Protein AF-0000000087171088 (afdb_homodimer)

InterPro domains:
  IPR000073 Alpha/beta hydrolase fold-1 [PF12697] (82-326)
  IPR029058 Alpha/Beta hydrolase fold [G3DSA:3.40.50.1820] (41-344)
  IPR029058 Alpha/Beta hydrolase fold [SSF53474] (81-342)

Organism: NCBI:txid176857

pLDDT: mean 93.99, std 11.76, range [22.56, 99.0]

Solvent-accessible surface area (backbone atoms only — not comparable to full-atom values): 36453 Å² total; per-residue (Å²): 127,83,69,81,73,66,34,64,72,66,32,59,87,71,71,85,65,79,76,55,46,75,47,77,44,76,54,48,45,38,64,32,40,39,30,24,74,78,72,44,38,93,68,21,41,40,26,34,37,35,36,40,32,34,39,74,98,40,28,28,74,77,42,47,66,59,43,34,50,42,45,53,57,35,63,74,37,80,62,27,51,53,36,22,56,34,27,39,24,33,45,43,46,35,20,56,95,41,50,75,49,75,58,55,74,31,45,58,85,72,71,14,76,52,25,55,57,30,49,50,37,16,28,53,46,33,24,52,48,50,58,54,45,65,52,50,44,51,41,70,79,30,34,78,63,75,47,42,77,77,42,33,35,33,36,9,32,36,47,11,5,37,15,24,55,39,31,34,41,71,31,84,68,31,40,27,28,38,25,32,40,40,62,42,26,64,67,52,51,49,50,52,48,35,57,76,60,60,34,63,55,21,62,73,40,90,61,67,43,72,50,27,73,59,24,60,66,35,18,54,42,47,52,52,47,38,39,66,57,32,56,35,39,48,69,41,45,77,79,43,65,87,86,59,56,61,84,63,42,75,64,78,74,50,73,72,37,42,69,61,42,50,63,51,44,54,68,33,40,51,54,25,35,36,39,40,36,33,19,63,54,11,79,85,59,36,50,74,46,25,42,37,53,52,52,30,50,50,52,31,44,31,91,88,24,93,51,38,91,48,56,57,42,78,45,80,45,69,40,78,80,32,37,67,55,45,40,48,69,54,50,53,52,48,40,50,52,53,46,52,54,62,56,56,62,57,60,62,58,61,66,74,100,126,83,71,82,74,67,34,64,72,66,32,61,87,71,70,83,66,78,76,56,47,74,47,77,46,76,53,49,45,38,64,30,38,38,30,24,75,79,71,44,36,92,66,22,41,40,27,35,38,36,36,40,33,34,38,73,98,40,29,28,76,75,44,46,64,59,43,34,50,41,44,54,56,34,63,73,38,82,63,27,52,53,36,21,56,34,28,37,24,34,44,43,45,36,20,56,95,41,51,75,48,76,56,56,75,32,46,58,86,73,71,13,76,52,25,55,56,30,49,50,35,15,28,53,45,32,24,51,49,51,58,53,45,65,53,50,44,53,42,70,80,30,33,77,63,75,45,42,77,78,43,31,34,31,35,9,32,37,48,11,6,37,15,25,55,39,30,34,42,71,32,83,68,30,40,28,27,38,24,33,41,40,61,43,26,65,68,52,51,49,49,52,48,35,56,76,60,60,34,64,55,21,64,74,40,88,62,67,42,72,50,28,74,60,24,59,66,35,18,55,43,47,52,53,49,38,37,68,56,32,56,34,39,47,68,40,44,76,78,43,64,87,86,59,55,61,84,63,42,74,62,78,76,52,74,73,36,42,69,61,41,49,61,52,45,53,67,32,40,50,54,24,37,36,40,39,36,32,20,61,52,11,79,85,60,36,50,72,46,27,41,35,55,52,52,30,51,51,50,29,45,31,91,88,24,92,51,38,90,47,55,58,42,77,46,81,46,70,41,78,80,31,36,66,58,45,40,48,69,54,51,52,52,48,39,50,53,54,45,51,51,62,56,56,62,59,59,62,62,56,67,77,98

Secondary structure (DSSP, 8-state):
------TTTTTS----PPPPPEEEEEETTEEEEEE-TTTS-TT--EEEEEEEEPPTT--GGGGHHHHHHHHHHHHTSGGGGTEEEEEEEEPPTTSGGG-S-GGGGS-GGGT-TTHHHHHHHHHHHHHHHHHHHHHHHHHHH-TT--SEEEEEEEEEETHHHHHHHHHHHH-TTEEEEEEES--S-HHHHHHHHHHHHT-HHHHTSSSTTTTTTTSTTS-HHHHHHHHHHSHIIIIITTT--TT--GGGTTSPPPHHHHHHHHHHHHHHHTT-EEEEEEETT-SSS-HHHHHHHHHHHHHHHSTTSTTTTS--EEEEEEETT--S---HHHHHHHHHHHHHHHHHHHHHHTT--/------TTTTTS----PPPPPEEEEEETTEEEEEE-TTTS-TT--EEEEEEEEPPTT--GGGGHHHHHHHHHHHHTSGGGGTEEEEEEEEPPTTSGGG-S-GGGGS-TTTT-TTHHHHHHHHHHHHHHHHHHHHHHHHHHH-TT--SEEEEEEEEEETHHHHHHHHHHHH-TTEEEEEEES--S-HHHHHHHHHHHHT-HHHHTSSSTTTTTTTSTTS-HHHHHHHHHHSHIIIIITTT--TT--GGGTTSPPPHHHHHHHHHHHHHHHTT-EEEEEEETT-SSS-THHHHHHHHHHHHHHSTTSTTTTS--EEEEEEETT--S---HHHHHHHHHHHHHHHHHHHHHHTT--

Radius of gyration: 25.89 Å; Cα contacts (8 Å, |Δi|>4): 1424; chains: 2; bounding box: 70×72×64 Å

Structure (mmCIF, N/CA/C/O backbone):
data_AF-0000000087171088-model_v1
#
loop_
_entity.id
_entity.type
_entity.pdbx_description
1 polymer 'AB hydrolase-1 domain-containing protein'
#
loop_
_atom_site.group_PDB
_atom_site.id
_atom_site.type_symbol
_atom_site.label_atom_id
_atom_site.label_alt_id
_atom_site.label_comp_id
_atom_site.label_asym_id
_atom_site.label_entity_id
_atom_site.label_seq_id
_atom_site.pdbx_PDB_ins_code
_atom_site.Cartn_x
_atom_site.Cartn_y
_atom_site.Cartn_z
_atom_site.occupancy
_atom_site.B_iso_or_equiv
_atom_site.auth_seq_id
_atom_site.auth_comp_id
_atom_site.auth_asym_id
_atom_site.auth_atom_id
_atom_site.pdbx_PDB_model_num
ATOM 1 N N . MET A 1 1 ? 16.812 -10.625 -29.453 1 33.91 1 MET A N 1
ATOM 2 C CA . MET A 1 1 ? 16.562 -11.258 -28.156 1 33.91 1 MET A CA 1
ATOM 3 C C . MET A 1 1 ? 15.078 -11.531 -27.953 1 33.91 1 MET A C 1
ATOM 5 O O . MET A 1 1 ? 14.242 -10.688 -28.281 1 33.91 1 MET A O 1
ATOM 9 N N . ALA A 1 2 ? 14.734 -12.742 -27.969 1 43.19 2 ALA A N 1
ATOM 10 C CA . ALA A 1 2 ? 13.336 -13.141 -28.078 1 43.19 2 ALA A CA 1
ATOM 11 C C . ALA A 1 2 ? 12.484 -12.438 -27.031 1 43.19 2 ALA A C 1
ATOM 13 O O . ALA A 1 2 ? 12.852 -12.383 -25.859 1 43.19 2 ALA A O 1
ATOM 14 N N . ALA A 1 3 ? 11.547 -11.578 -27.469 1 56.56 3 ALA A N 1
ATOM 15 C CA . ALA A 1 3 ? 10.555 -10.891 -26.641 1 56.56 3 ALA A CA 1
ATOM 16 C C . ALA A 1 3 ? 9.938 -11.852 -25.625 1 56.56 3 ALA A C 1
ATOM 18 O O . ALA A 1 3 ? 9.836 -13.055 -25.875 1 56.56 3 ALA A O 1
ATOM 19 N N . THR A 1 4 ? 9.812 -11.406 -24.406 1 70.44 4 THR A N 1
ATOM 20 C CA . THR A 1 4 ? 9.133 -12.195 -23.391 1 70.44 4 THR A CA 1
ATOM 21 C C . THR A 1 4 ? 7.793 -12.711 -23.906 1 70.44 4 THR A C 1
ATOM 23 O O . THR A 1 4 ? 6.965 -11.93 -24.375 1 70.44 4 THR A O 1
ATOM 26 N N . PRO A 1 5 ? 7.664 -14.031 -24.078 1 77.5 5 PRO A N 1
ATOM 27 C CA . PRO A 1 5 ? 6.406 -14.594 -24.578 1 77.5 5 PRO A CA 1
ATOM 28 C C . PRO A 1 5 ? 5.191 -14.117 -23.797 1 77.5 5 PRO A C 1
ATOM 30 O O . PRO A 1 5 ? 5.301 -13.828 -22.594 1 77.5 5 PRO A O 1
ATOM 33 N N . ASP A 1 6 ? 4.113 -13.898 -24.484 1 85.25 6 ASP A N 1
ATOM 34 C CA . ASP A 1 6 ? 2.822 -13.617 -23.875 1 85.25 6 ASP A CA 1
ATOM 35 C C . ASP A 1 6 ? 2.158 -14.891 -23.359 1 85.25 6 ASP A C 1
ATOM 37 O O . ASP A 1 6 ? 1.67 -15.703 -24.156 1 85.25 6 ASP A O 1
ATOM 41 N N . PRO A 1 7 ? 2.088 -15.086 -22.078 1 92.38 7 PRO A N 1
ATOM 42 C CA . PRO A 1 7 ? 1.566 -16.344 -21.562 1 92.38 7 PRO A CA 1
ATOM 43 C C . PRO A 1 7 ? 0.063 -16.5 -21.781 1 92.38 7 PRO A C 1
ATOM 45 O O . PRO A 1 7 ? -0.484 -17.594 -21.578 1 92.38 7 PRO A O 1
ATOM 48 N N . LEU A 1 8 ? -0.65 -15.477 -22.219 1 90.94 8 LEU A N 1
ATOM 49 C CA . LEU A 1 8 ? -2.102 -15.539 -22.359 1 90.94 8 LEU A CA 1
ATOM 50 C C . LEU A 1 8 ? -2.506 -15.805 -23.797 1 90.94 8 LEU A C 1
ATOM 52 O O . LEU A 1 8 ? -3.693 -15.953 -24.094 1 90.94 8 LEU A O 1
ATOM 56 N N . GLU A 1 9 ? -1.562 -15.867 -24.688 1 84 9 GLU A N 1
ATOM 57 C CA . GLU A 1 9 ? -1.819 -15.93 -26.125 1 84 9 GLU A CA 1
ATOM 58 C C . GLU A 1 9 ? -2.697 -17.125 -26.469 1 84 9 GLU A C 1
ATOM 60 O O . GLU A 1 9 ? -3.609 -17.016 -27.297 1 84 9 GLU A O 1
ATOM 65 N N . LYS A 1 10 ? -2.467 -18.297 -25.828 1 82.81 10 LYS A N 1
ATOM 66 C CA . LYS A 1 10 ? -3.143 -19.531 -26.219 1 82.81 10 LYS A CA 1
ATOM 67 C C . LYS A 1 10 ? -4.145 -19.969 -25.156 1 82.81 10 LYS A C 1
ATOM 69 O O . LYS A 1 10 ? -4.605 -21.109 -25.172 1 82.81 10 LYS A O 1
ATOM 74 N N . THR A 1 11 ? -4.434 -19.125 -24.25 1 83.12 11 THR A N 1
ATOM 75 C CA . THR A 1 11 ? -5.242 -19.516 -23.094 1 83.12 11 THR A CA 1
ATOM 76 C C . THR A 1 11 ? -6.684 -19.781 -23.516 1 83.12 11 THR A C 1
ATOM 78 O O . THR A 1 11 ? -7.336 -20.688 -22.984 1 83.12 11 THR A O 1
ATOM 81 N N . HIS A 1 12 ? -7.199 -18.938 -24.469 1 75.44 12 HIS A N 1
ATOM 82 C CA . HIS A 1 12 ? -8.602 -19.047 -24.859 1 75.44 12 HIS A CA 1
ATOM 83 C C . HIS A 1 12 ? -8.742 -19.312 -26.359 1 75.44 12 HIS A C 1
ATOM 85 O O . HIS A 1 12 ? -7.914 -18.859 -27.141 1 75.44 12 HIS A O 1
ATOM 91 N N . ASP A 1 13 ? -9.484 -20.375 -26.688 1 60.53 13 ASP A N 1
ATOM 92 C CA . ASP A 1 13 ? -9.664 -20.766 -28.078 1 60.53 13 ASP A CA 1
ATOM 93 C C . ASP A 1 13 ? -10.57 -19.766 -28.812 1 60.53 13 ASP A C 1
ATOM 95 O O . ASP A 1 13 ? -11.016 -20.047 -29.922 1 60.53 13 ASP A O 1
ATOM 99 N N . GLY A 1 14 ? -10.57 -18.625 -28.438 1 55.75 14 GLY A N 1
ATOM 100 C CA . GLY A 1 14 ? -11.336 -17.656 -29.203 1 55.75 14 GLY A CA 1
ATOM 101 C C . GLY A 1 14 ? -12.828 -17.953 -29.219 1 55.75 14 GLY A C 1
ATOM 102 O O . GLY A 1 14 ? -13.578 -17.359 -30 1 55.75 14 GLY A O 1
ATOM 103 N N . SER A 1 15 ? -13.219 -19.062 -28.578 1 53.16 15 SER A N 1
ATOM 104 C CA . SER A 1 15 ? -14.648 -19.359 -28.703 1 53.16 15 SER A CA 1
ATOM 105 C C . SER A 1 15 ? -15.492 -18.203 -28.156 1 53.16 15 SER A C 1
ATOM 107 O O . SER A 1 15 ? -15.062 -17.484 -27.25 1 53.16 15 SER A O 1
ATOM 109 N N . SER A 1 16 ? -16.391 -17.672 -28.984 1 57.06 16 SER A N 1
ATOM 110 C CA . SER A 1 16 ? -17.281 -16.531 -28.938 1 57.06 16 SER A CA 1
ATOM 111 C C . SER A 1 16 ? -18.141 -16.547 -27.672 1 57.06 16 SER A C 1
ATOM 113 O O . SER A 1 16 ? -19.375 -16.656 -27.75 1 57.06 16 SER A O 1
ATOM 115 N N . ALA A 1 17 ? -17.594 -17.016 -26.516 1 63.19 17 ALA A N 1
ATOM 116 C CA . ALA A 1 17 ? -18.516 -16.984 -25.391 1 63.19 17 ALA A CA 1
ATOM 117 C C . ALA A 1 17 ? -18.859 -15.555 -25 1 63.19 17 ALA A C 1
ATOM 119 O O . ALA A 1 17 ? -18.062 -14.641 -25.219 1 63.19 17 ALA A O 1
ATOM 120 N N . ARG A 1 18 ? -20.125 -15.414 -24.734 1 76.88 18 ARG A N 1
ATOM 121 C CA . ARG A 1 18 ? -20.703 -14.141 -24.328 1 76.88 18 ARG A CA 1
ATOM 122 C C . ARG A 1 18 ? -19.891 -13.477 -23.219 1 76.88 18 ARG A C 1
ATOM 124 O O . ARG A 1 18 ? -19.547 -14.125 -22.234 1 76.88 18 ARG A O 1
ATOM 131 N N . ALA A 1 19 ? -19.406 -12.273 -23.5 1 88.31 19 ALA A N 1
ATOM 132 C CA . ALA A 1 19 ? -18.672 -11.484 -22.5 1 88.31 19 ALA A CA 1
ATOM 133 C C . ALA A 1 19 ? -19.578 -11.125 -21.328 1 88.31 19 ALA A C 1
ATOM 135 O O . ALA A 1 19 ? -20.766 -10.852 -21.5 1 88.31 19 ALA A O 1
ATOM 136 N N . THR A 1 20 ? -19.031 -11.32 -20.156 1 94.75 20 THR A N 1
ATOM 137 C CA . THR A 1 20 ? -19.734 -10.875 -18.969 1 94.75 20 THR A CA 1
ATOM 138 C C . THR A 1 20 ? -19.781 -9.352 -18.906 1 94.75 20 THR A C 1
ATOM 140 O O . THR A 1 20 ? -19.062 -8.672 -19.641 1 94.75 20 THR A O 1
ATOM 143 N N . SER A 1 21 ? -20.75 -8.859 -18.141 1 98 21 SER A N 1
ATOM 144 C CA . SER A 1 21 ? -20.828 -7.41 -17.938 1 98 21 SER A CA 1
ATOM 145 C C . SER A 1 21 ? -19.516 -6.848 -17.406 1 98 21 SER A C 1
ATOM 147 O O . SER A 1 21 ? -18.812 -7.52 -16.672 1 98 21 SER A O 1
ATOM 149 N N . LYS A 1 22 ? -19.188 -5.645 -17.844 1 98.38 22 LYS A N 1
ATOM 150 C CA . LYS A 1 22 ? -17.969 -4.965 -17.422 1 98.38 22 LYS A CA 1
ATOM 151 C C . LYS A 1 22 ? -18.234 -3.502 -17.094 1 98.38 22 LYS A C 1
ATOM 153 O O . LYS A 1 22 ? -18.938 -2.807 -17.828 1 98.38 22 LYS A O 1
ATOM 158 N N . GLN A 1 23 ? -17.766 -3.074 -15.969 1 98.12 23 GLN A N 1
ATOM 159 C CA . GLN A 1 23 ? -17.75 -1.672 -15.562 1 98.12 23 GLN A CA 1
ATOM 160 C C . GLN A 1 23 ? -16.344 -1.245 -15.141 1 98.12 23 GLN A C 1
ATOM 162 O O . GLN A 1 23 ? -15.68 -1.943 -14.367 1 98.12 23 GLN A O 1
ATOM 167 N N . THR A 1 24 ? -15.797 -0.167 -15.695 1 98.56 24 THR A N 1
ATOM 168 C CA . THR A 1 24 ? -14.516 0.378 -15.281 1 98.56 24 THR A CA 1
ATOM 169 C C . THR A 1 24 ? -14.711 1.561 -14.336 1 98.56 24 THR A C 1
ATOM 171 O O . THR A 1 24 ? -15.383 2.531 -14.68 1 98.56 24 THR A O 1
ATOM 174 N N . ILE A 1 25 ? -14.172 1.506 -13.18 1 98.19 25 ILE A N 1
ATOM 175 C CA . ILE A 1 25 ? -14.359 2.553 -12.18 1 98.19 25 ILE A CA 1
ATOM 176 C C . ILE A 1 25 ? -13.016 2.912 -11.555 1 98.19 25 ILE A C 1
ATOM 178 O O . ILE A 1 25 ? -12.164 2.041 -11.344 1 98.19 25 ILE A O 1
ATOM 182 N N . PRO A 1 26 ? -12.742 4.184 -11.336 1 98.44 26 PRO A N 1
ATOM 183 C CA . PRO A 1 26 ? -11.555 4.57 -10.57 1 98.44 26 PRO A CA 1
ATOM 184 C C . PRO A 1 26 ? -11.727 4.344 -9.07 1 98.44 26 PRO A C 1
ATOM 186 O O . PRO A 1 26 ? -12.711 4.789 -8.484 1 98.44 26 PRO A O 1
ATOM 189 N N . ILE A 1 27 ? -10.883 3.621 -8.477 1 98.56 27 ILE A N 1
ATOM 190 C CA . ILE A 1 27 ? -10.836 3.412 -7.035 1 98.56 27 ILE A CA 1
ATOM 191 C C . ILE A 1 27 ? -9.445 3.746 -6.504 1 98.56 27 ILE A C 1
ATOM 193 O O . ILE A 1 27 ? -8.469 3.09 -6.863 1 98.56 27 ILE A O 1
ATOM 197 N N . ALA A 1 28 ? -9.312 4.754 -5.672 1 97.88 28 ALA A N 1
ATOM 198 C CA . ALA A 1 28 ? -8.047 5.145 -5.055 1 97.88 28 ALA A CA 1
ATOM 199 C C . ALA A 1 28 ? -6.977 5.414 -6.109 1 97.88 28 ALA A C 1
ATOM 201 O O . ALA A 1 28 ? -5.832 4.984 -5.969 1 97.88 28 ALA A O 1
ATOM 202 N N . GLY A 1 29 ? -7.375 5.953 -7.18 1 98.31 29 GLY A N 1
ATOM 203 C CA . GLY A 1 29 ? -6.445 6.348 -8.219 1 98.31 29 GLY A CA 1
ATOM 204 C C . GLY A 1 29 ? -6.082 5.215 -9.164 1 98.31 29 GLY A C 1
ATOM 205 O O . GLY A 1 29 ? -5.156 5.34 -9.969 1 98.31 29 GLY A O 1
ATOM 206 N N . ILE A 1 30 ? -6.785 4.102 -9.094 1 98.81 30 ILE A N 1
ATOM 207 C CA . ILE A 1 30 ? -6.531 2.941 -9.945 1 98.81 30 ILE A CA 1
ATOM 208 C C . ILE A 1 30 ? -7.789 2.605 -10.742 1 98.81 30 ILE A C 1
ATOM 210 O O . ILE A 1 30 ? -8.875 2.473 -10.18 1 98.81 30 ILE A O 1
ATOM 214 N N . LEU A 1 31 ? -7.672 2.533 -12.07 1 98.88 31 LEU A N 1
ATOM 215 C CA . LEU A 1 31 ? -8.789 2.086 -12.891 1 98.88 31 LEU A CA 1
ATOM 216 C C . LEU A 1 31 ? -9.016 0.585 -12.734 1 98.88 31 LEU A C 1
ATOM 218 O O . LEU A 1 31 ? -8.133 -0.214 -13.062 1 98.88 31 LEU A O 1
ATOM 222 N N . CYS A 1 32 ? -10.195 0.189 -12.258 1 98.88 32 CYS A N 1
ATOM 223 C CA . CYS A 1 32 ? -10.539 -1.207 -12.023 1 98.88 32 CYS A CA 1
ATOM 224 C C . CYS A 1 32 ? -11.648 -1.659 -12.961 1 98.88 32 CYS A C 1
ATOM 226 O O . CYS A 1 32 ? -12.68 -0.988 -13.078 1 98.88 32 CYS A O 1
ATOM 228 N N . ASP A 1 33 ? -11.43 -2.73 -13.625 1 98.88 33 ASP A N 1
ATOM 229 C CA . ASP A 1 33 ? -12.492 -3.383 -14.391 1 98.88 33 ASP A CA 1
ATOM 230 C C . ASP A 1 33 ? -13.242 -4.395 -13.531 1 98.88 33 ASP A C 1
ATOM 232 O O . ASP A 1 33 ? -12.664 -5.395 -13.094 1 98.88 33 ASP A O 1
ATOM 236 N N . LEU A 1 34 ? -14.461 -4.109 -13.266 1 98.88 34 LEU A N 1
ATOM 237 C CA . LEU A 1 34 ? -15.336 -5.027 -12.539 1 98.88 34 LEU A CA 1
ATOM 238 C C . LEU A 1 34 ? -16.156 -5.871 -13.5 1 98.88 34 LEU A C 1
ATOM 240 O O . LEU A 1 34 ? -16.875 -5.332 -14.352 1 98.88 34 LEU A O 1
ATOM 244 N N . TYR A 1 35 ? -16.078 -7.172 -13.383 1 98.81 35 TYR A N 1
ATOM 245 C CA . TYR A 1 35 ? -16.797 -8.102 -14.242 1 98.81 35 TYR A CA 1
ATOM 246 C C . TYR A 1 35 ? -17.859 -8.852 -13.461 1 98.81 35 TYR A C 1
ATOM 248 O O . TYR A 1 35 ? -17.625 -9.281 -12.328 1 98.81 35 TYR A O 1
ATOM 256 N N . GLY A 1 36 ? -19.094 -9.008 -14.07 1 98.25 36 GLY A N 1
ATOM 257 C CA . GLY A 1 36 ? -20.062 -9.961 -13.562 1 98.25 36 GLY A CA 1
ATOM 258 C C . GLY A 1 36 ? -21.094 -9.328 -12.641 1 98.25 36 GLY A C 1
ATOM 259 O O . GLY A 1 36 ? -21.891 -10.039 -12.016 1 98.25 36 GLY A O 1
ATOM 260 N N . LEU A 1 37 ? -21.094 -7.961 -12.523 1 97.81 37 LEU A N 1
ATOM 261 C CA . LEU A 1 37 ? -22.031 -7.312 -11.625 1 97.81 37 LEU A CA 1
ATOM 262 C C . LEU A 1 37 ? -23.469 -7.578 -12.062 1 97.81 37 LEU A C 1
ATOM 264 O O . LEU A 1 37 ? -24.344 -7.828 -11.227 1 97.81 37 LEU A O 1
ATOM 268 N N . GLU A 1 38 ? -23.75 -7.605 -13.328 1 96.5 38 GLU A N 1
ATOM 269 C CA . GLU A 1 38 ? -25.109 -7.789 -13.844 1 96.5 38 GLU A CA 1
ATOM 270 C C . GLU A 1 38 ? -25.5 -9.266 -13.836 1 96.5 38 GLU A C 1
ATOM 272 O O . GLU A 1 38 ? -26.672 -9.594 -13.961 1 96.5 38 GLU A O 1
ATOM 277 N N . GLU A 1 39 ? -24.562 -10.172 -13.711 1 95.56 39 GLU A N 1
ATOM 278 C CA . GLU A 1 39 ? -24.812 -11.609 -13.742 1 95.56 39 GLU A CA 1
ATOM 279 C C . GLU A 1 39 ? -25.156 -12.133 -12.352 1 95.56 39 GLU A C 1
ATOM 281 O O . GLU A 1 39 ? -25.594 -13.281 -12.203 1 95.56 39 GLU A O 1
ATOM 286 N N . LEU A 1 40 ? -25.031 -11.289 -11.312 1 96.5 40 LEU A N 1
ATOM 287 C CA . LEU A 1 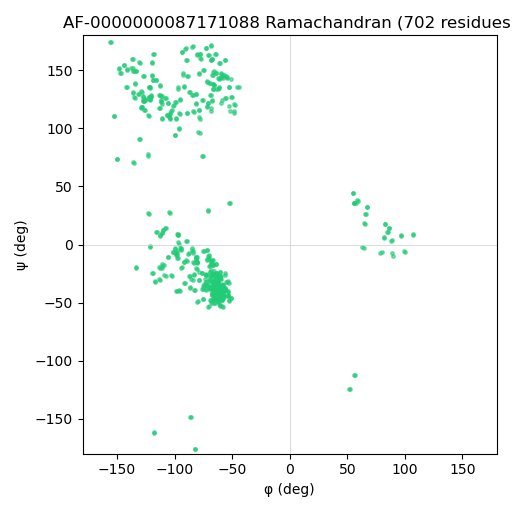40 ? -25.312 -11.719 -9.945 1 96.5 40 LEU A CA 1
ATOM 288 C C . LEU A 1 40 ? -26.781 -12.023 -9.766 1 96.5 40 LEU A C 1
ATOM 290 O O . LEU A 1 40 ? -27.641 -11.242 -10.18 1 96.5 40 LEU A O 1
ATOM 294 N N . SER A 1 41 ? -27.062 -13.117 -9.148 1 95.06 41 SER A N 1
ATOM 295 C CA . SER A 1 41 ? -28.438 -13.453 -8.797 1 95.06 41 SER A CA 1
ATOM 296 C C . SER A 1 41 ? -29.016 -12.453 -7.797 1 95.06 41 SER A C 1
ATOM 298 O O . SER A 1 41 ? -28.297 -11.969 -6.914 1 95.06 41 SER A O 1
ATOM 300 N N . ALA A 1 42 ? -30.297 -12.219 -7.902 1 93.31 42 ALA A N 1
ATOM 301 C CA . ALA A 1 42 ? -30.969 -11.297 -6.988 1 93.31 42 ALA A CA 1
ATOM 302 C C . ALA A 1 42 ? -30.891 -11.797 -5.551 1 93.31 42 ALA A C 1
ATOM 304 O O . ALA A 1 42 ? -30.859 -11 -4.609 1 93.31 42 ALA A O 1
ATOM 305 N N . SER A 1 43 ? -30.781 -13.047 -5.422 1 94 43 SER A N 1
ATOM 306 C CA . SER A 1 43 ? -30.797 -13.648 -4.094 1 94 43 SER A CA 1
ATOM 307 C C . SER A 1 43 ? -29.406 -13.734 -3.502 1 94 43 SER A C 1
ATOM 309 O O . SER A 1 43 ? -29.234 -13.992 -2.307 1 94 43 SER A O 1
ATOM 311 N N . ALA A 1 44 ? -28.422 -13.555 -4.32 1 94.12 44 ALA A N 1
ATOM 312 C CA . ALA A 1 44 ? -27.062 -13.656 -3.836 1 94.12 44 ALA A CA 1
ATOM 313 C C . ALA A 1 44 ? -26.641 -12.391 -3.088 1 94.12 44 ALA A C 1
ATOM 315 O O . ALA A 1 44 ? -26.172 -11.43 -3.699 1 94.12 44 ALA A O 1
ATOM 316 N N . LYS A 1 45 ? -26.734 -12.375 -1.801 1 94.38 45 LYS A N 1
ATOM 317 C CA . LYS A 1 45 ? -26.375 -11.219 -0.985 1 94.38 45 LYS A CA 1
ATOM 318 C C . LYS A 1 45 ? -24.891 -11.234 -0.638 1 94.38 45 LYS A C 1
ATOM 320 O O . LYS A 1 45 ? -24.281 -10.18 -0.432 1 94.38 45 LYS A O 1
ATOM 325 N N . GLU A 1 46 ? -24.359 -12.422 -0.604 1 96 46 GLU A N 1
ATOM 326 C CA . GLU A 1 46 ? -22.938 -12.586 -0.389 1 96 46 GLU A CA 1
ATOM 327 C C . GLU A 1 46 ? -22.188 -12.766 -1.712 1 96 46 GLU A C 1
ATOM 329 O O . GLU A 1 46 ? -22.672 -13.461 -2.609 1 96 46 GLU A O 1
ATOM 334 N N . VAL A 1 47 ? -21.109 -12.055 -1.822 1 97.75 47 VAL A N 1
ATOM 335 C CA . VAL A 1 47 ? -20.359 -12.055 -3.076 1 97.75 47 VAL A CA 1
ATOM 336 C C . VAL A 1 47 ? -18.891 -12.359 -2.801 1 97.75 47 VAL A C 1
ATOM 338 O O . VAL A 1 47 ? -18.312 -11.852 -1.833 1 97.75 47 VAL A O 1
ATOM 341 N N . THR A 1 48 ? -18.312 -13.266 -3.531 1 98.25 48 THR A N 1
ATOM 342 C CA . THR A 1 48 ? -16.859 -13.469 -3.568 1 98.25 48 THR A CA 1
ATOM 343 C C . THR A 1 48 ? -16.234 -12.648 -4.691 1 98.25 48 THR A C 1
ATOM 345 O O . THR A 1 48 ? -16.781 -12.57 -5.793 1 98.25 48 THR A O 1
ATOM 348 N N . CYS A 1 49 ? -15.141 -12.016 -4.383 1 98.88 49 CYS A N 1
ATOM 349 C CA . CYS A 1 49 ? -14.406 -11.258 -5.395 1 98.88 49 CYS A CA 1
ATOM 350 C C . CYS A 1 49 ? -13.141 -12 -5.812 1 98.88 49 CYS A C 1
ATOM 352 O O . CYS A 1 49 ? -12.305 -12.344 -4.969 1 98.88 49 CYS A O 1
ATOM 354 N N . LEU A 1 50 ? -13.031 -12.289 -7.086 1 98.94 50 LEU A N 1
ATOM 355 C CA . LEU A 1 50 ? -11.812 -12.836 -7.68 1 98.94 50 LEU A CA 1
ATOM 356 C C . LEU A 1 50 ? -10.961 -11.719 -8.289 1 98.94 50 LEU A C 1
ATOM 358 O O . LEU A 1 50 ? -11.367 -11.086 -9.258 1 98.94 50 LEU A O 1
ATOM 362 N N . TRP A 1 51 ? -9.812 -11.484 -7.703 1 99 51 TRP A N 1
ATOM 363 C CA . TRP A 1 51 ? -8.859 -10.508 -8.211 1 99 51 TRP A CA 1
ATOM 364 C C . TRP A 1 51 ? -7.977 -11.117 -9.297 1 99 51 TRP A C 1
ATOM 366 O O . TRP A 1 51 ? -7.402 -12.188 -9.102 1 99 51 TRP A O 1
ATOM 376 N N . LEU A 1 52 ? -7.883 -10.461 -10.453 1 98.94 52 LEU A N 1
ATOM 377 C CA . LEU A 1 52 ? -7.133 -10.961 -11.594 1 98.94 52 LEU A CA 1
ATOM 378 C C . LEU A 1 52 ? -5.918 -10.086 -11.883 1 98.94 52 LEU A C 1
ATOM 380 O O . LEU A 1 52 ? -6.062 -8.906 -12.211 1 98.94 52 LEU A O 1
ATOM 384 N N . LEU A 1 53 ? -4.738 -10.656 -11.781 1 98.94 53 LEU A N 1
ATOM 385 C CA . LEU A 1 53 ? -3.504 -9.898 -11.938 1 98.94 53 LEU A CA 1
ATOM 386 C C . LEU A 1 53 ? -2.764 -10.312 -13.203 1 98.94 53 LEU A C 1
ATOM 388 O O . LEU A 1 53 ? -2.445 -11.492 -13.383 1 98.94 53 LEU A O 1
ATOM 392 N N . ASN A 1 54 ? -2.469 -9.375 -14.086 1 98.75 54 ASN A N 1
ATOM 393 C CA . ASN A 1 54 ? -1.972 -9.609 -15.438 1 98.75 54 ASN A CA 1
ATOM 394 C C . ASN A 1 54 ? -0.485 -9.953 -15.445 1 98.75 54 ASN A C 1
ATOM 396 O O . ASN A 1 54 ? 0.227 -9.648 -14.484 1 98.75 54 ASN A O 1
ATOM 400 N N . PRO A 1 55 ? 0.007 -10.586 -16.547 1 98.25 55 PRO A N 1
ATOM 401 C CA . PRO A 1 55 ? 1.438 -10.852 -16.703 1 98.25 55 PRO A CA 1
ATOM 402 C C . PRO A 1 55 ? 2.24 -9.594 -17.016 1 98.25 55 PRO A C 1
ATOM 404 O O . PRO A 1 55 ? 1.663 -8.523 -17.219 1 98.25 55 PRO A O 1
ATOM 407 N N . ARG A 1 56 ? 3.564 -9.75 -16.938 1 97.25 56 ARG A N 1
ATOM 408 C CA . ARG A 1 56 ? 4.469 -8.68 -17.328 1 97.25 56 ARG A CA 1
ATOM 409 C C . ARG A 1 56 ? 4.242 -8.281 -18.781 1 97.25 56 ARG A C 1
ATOM 411 O O . ARG A 1 56 ? 3.992 -9.141 -19.641 1 97.25 56 ARG A O 1
ATOM 418 N N . LEU A 1 57 ? 4.375 -6.945 -19.094 1 95.69 57 LEU A N 1
ATOM 419 C CA . LEU A 1 57 ? 4.266 -6.348 -20.422 1 95.69 57 LEU A CA 1
ATOM 420 C C . LEU A 1 57 ? 2.852 -6.504 -20.969 1 95.69 57 LEU A C 1
ATOM 422 O O . LEU A 1 57 ? 2.654 -6.516 -22.188 1 95.69 57 LEU A O 1
ATOM 426 N N . SER A 1 58 ? 1.916 -6.773 -20.172 1 96.56 58 SER A N 1
ATOM 427 C CA . SER A 1 58 ? 0.5 -6.906 -20.5 1 96.56 58 SER A CA 1
ATOM 428 C C . SER A 1 58 ? -0.339 -5.863 -19.766 1 96.56 58 SER A C 1
ATOM 430 O O . SER A 1 58 ? 0.163 -4.797 -19.406 1 96.56 58 SER A O 1
ATOM 432 N N . ASN A 1 59 ? -1.613 -6.059 -19.656 1 98 59 ASN A N 1
ATOM 433 C CA . ASN A 1 59 ? -2.525 -5.125 -19.016 1 98 59 ASN A CA 1
ATOM 434 C C . ASN A 1 59 ? -3.787 -5.828 -18.516 1 98 59 ASN A C 1
ATOM 436 O O . ASN A 1 59 ? -3.984 -7.016 -18.781 1 98 59 ASN A O 1
ATOM 440 N N . LYS A 1 60 ? -4.605 -5.105 -17.828 1 98.44 60 LYS A N 1
ATOM 441 C CA . LYS A 1 60 ? -5.766 -5.676 -17.156 1 98.44 60 LYS A CA 1
ATOM 442 C C . LYS A 1 60 ? -6.781 -6.207 -18.172 1 98.44 60 LYS A C 1
ATOM 444 O O . LYS A 1 60 ? -7.5 -7.172 -17.891 1 98.44 60 LYS A O 1
ATOM 449 N N . ALA A 1 61 ? -6.898 -5.633 -19.344 1 97.44 61 ALA A N 1
ATOM 450 C CA . ALA A 1 61 ? -7.891 -6.027 -20.328 1 97.44 61 ALA A CA 1
ATOM 451 C C . ALA A 1 61 ? -7.684 -7.477 -20.766 1 97.44 61 ALA A C 1
ATOM 453 O O . ALA A 1 61 ? -8.641 -8.18 -21.094 1 97.44 61 ALA A O 1
ATOM 454 N N . ARG A 1 62 ? -6.445 -7.918 -20.672 1 96.62 62 ARG A N 1
ATOM 455 C CA . ARG A 1 62 ? -6.09 -9.258 -21.141 1 96.62 62 ARG A CA 1
ATOM 456 C C . ARG A 1 62 ? -6.586 -10.32 -20.156 1 96.62 62 ARG A C 1
ATOM 458 O O . ARG A 1 62 ? -6.598 -11.508 -20.484 1 96.62 62 ARG A O 1
ATOM 465 N N . MET A 1 63 ? -7.109 -9.906 -19.062 1 97.31 63 MET A N 1
ATOM 466 C CA . MET A 1 63 ? -7.586 -10.852 -18.047 1 97.31 63 MET A CA 1
ATOM 467 C C . MET A 1 63 ? -9.078 -11.125 -18.234 1 97.31 63 MET A C 1
ATOM 469 O O . MET A 1 63 ? -9.633 -12 -17.562 1 97.31 63 MET A O 1
ATOM 473 N N . GLN A 1 64 ? -9.766 -10.445 -19.172 1 96.5 64 GLN A N 1
ATOM 474 C CA . GLN A 1 64 ? -11.211 -10.539 -19.328 1 96.5 64 GLN A CA 1
ATOM 475 C C . GLN A 1 64 ? -11.641 -11.969 -19.656 1 96.5 64 GLN A C 1
ATOM 477 O O . GLN A 1 64 ? -12.617 -12.469 -19.109 1 96.5 64 GLN A O 1
ATOM 482 N N . PRO A 1 65 ? -10.906 -12.695 -20.547 1 94.81 65 PRO A N 1
ATOM 483 C CA . PRO A 1 65 ? -11.344 -14.062 -20.828 1 94.81 65 PRO A CA 1
ATOM 484 C C . PRO A 1 65 ? -11.352 -14.945 -19.578 1 94.81 65 PRO A C 1
ATOM 486 O O . PRO A 1 65 ? -12.227 -15.805 -19.438 1 94.81 65 PRO A O 1
ATOM 489 N N . MET A 1 66 ? -10.391 -14.75 -18.734 1 96.12 66 MET A N 1
ATOM 490 C CA . MET A 1 66 ? -10.375 -15.5 -17.484 1 96.12 66 MET A CA 1
ATOM 491 C C . MET A 1 66 ? -11.562 -15.125 -16.609 1 96.12 66 MET A C 1
ATOM 493 O O . MET A 1 66 ? -12.188 -15.992 -16 1 96.12 66 MET A O 1
ATOM 497 N N . ALA A 1 67 ? -11.891 -13.797 -16.531 1 97.75 67 ALA A N 1
ATOM 498 C CA . ALA A 1 67 ? -13.055 -13.344 -15.789 1 97.75 67 ALA A CA 1
ATOM 499 C C . ALA A 1 67 ? -14.336 -14 -16.312 1 97.75 67 ALA A C 1
ATOM 501 O O . ALA A 1 67 ? -15.117 -14.547 -15.531 1 97.75 67 ALA A O 1
ATOM 502 N N . ASP A 1 68 ? -14.469 -14.016 -17.625 1 96.75 68 ASP A N 1
ATOM 503 C CA . ASP A 1 68 ? -15.648 -14.594 -18.266 1 96.75 68 ASP A CA 1
ATOM 504 C C . ASP A 1 68 ? -15.781 -16.078 -17.922 1 96.75 68 ASP A C 1
ATOM 506 O O . ASP A 1 68 ? -16.859 -16.531 -17.547 1 96.75 68 ASP A O 1
ATOM 510 N N . ALA A 1 69 ? -14.672 -16.766 -18.047 1 95.44 69 ALA A N 1
ATOM 511 C CA . ALA A 1 69 ? -14.672 -18.219 -17.828 1 95.44 69 ALA A CA 1
ATOM 512 C C . ALA A 1 69 ? -14.992 -18.547 -16.375 1 95.44 69 ALA A C 1
ATOM 514 O O . ALA A 1 69 ? -15.742 -19.484 -16.094 1 95.44 69 ALA A O 1
ATOM 515 N N . ALA A 1 70 ? -14.43 -17.781 -15.445 1 97.25 70 ALA A N 1
ATOM 516 C CA . ALA A 1 70 ? -14.664 -18.031 -14.023 1 97.25 70 ALA A CA 1
ATOM 517 C C . ALA A 1 70 ? -16.125 -17.797 -13.656 1 97.25 70 ALA A C 1
ATOM 519 O O . ALA A 1 70 ? -16.734 -18.609 -12.953 1 97.25 70 ALA A O 1
ATOM 520 N N . ILE A 1 71 ? -16.688 -16.672 -14.117 1 97.44 71 ILE A N 1
ATOM 521 C CA . ILE A 1 71 ? -18.062 -16.297 -13.805 1 97.44 71 ILE A CA 1
ATOM 522 C C . ILE A 1 71 ? -19.016 -17.312 -14.422 1 97.44 71 ILE A C 1
ATOM 524 O O . ILE A 1 71 ? -19.938 -17.797 -13.75 1 97.44 71 ILE A O 1
ATOM 528 N N . ARG A 1 72 ? -18.766 -17.719 -15.648 1 95 72 ARG A N 1
ATOM 529 C CA . ARG A 1 72 ? -19.609 -18.719 -16.297 1 95 72 ARG A CA 1
ATOM 530 C C . ARG A 1 72 ? -19.516 -20.062 -15.594 1 95 72 ARG A C 1
ATOM 532 O O . ARG A 1 72 ? -20.516 -20.75 -15.414 1 95 72 ARG A O 1
ATOM 539 N N . GLY A 1 73 ? -18.281 -20.391 -15.289 1 94.88 73 GLY A N 1
ATOM 540 C CA . GLY A 1 73 ? -18.078 -21.641 -14.555 1 94.88 73 GLY A CA 1
ATOM 541 C C . GLY A 1 73 ? -18.859 -21.672 -13.242 1 94.88 73 GLY A C 1
ATOM 542 O O . GLY A 1 73 ? -19.453 -22.703 -12.898 1 94.88 73 GLY A O 1
ATOM 543 N N . TRP A 1 74 ? -18.922 -20.578 -12.547 1 96.31 74 TRP A N 1
ATOM 544 C CA . TRP A 1 74 ? -19.625 -20.516 -11.266 1 96.31 74 TRP A CA 1
ATOM 545 C C . TRP A 1 74 ? -21.141 -20.516 -11.461 1 96.31 74 TRP A C 1
ATOM 547 O O . TRP A 1 74 ? -21.859 -21.141 -10.688 1 96.31 74 TRP A O 1
ATOM 557 N N . GLU A 1 75 ? -21.578 -19.891 -12.477 1 93.75 75 GLU A N 1
ATOM 558 C CA . GLU A 1 75 ? -23.016 -19.781 -12.766 1 93.75 75 GLU A CA 1
ATOM 559 C C . GLU A 1 75 ? -23.625 -21.172 -12.969 1 93.75 75 GLU A C 1
ATOM 561 O O . GLU A 1 75 ? -24.828 -21.359 -12.711 1 93.75 75 GLU A O 1
ATOM 566 N N . LYS A 1 76 ? -22.812 -22.094 -13.391 1 92.44 76 LYS A N 1
ATOM 567 C CA . LYS A 1 76 ? -23.297 -23.438 -13.672 1 92.44 76 LYS A CA 1
ATOM 568 C C . LYS A 1 76 ? -23.422 -24.25 -12.383 1 92.44 76 LYS A C 1
ATOM 570 O O . LYS A 1 76 ? -24.062 -25.312 -12.375 1 92.44 76 LYS A O 1
ATOM 575 N N . ARG A 1 77 ? -22.891 -23.703 -11.336 1 93.38 77 ARG A N 1
ATOM 576 C CA . ARG A 1 77 ? -22.938 -24.422 -10.062 1 93.38 77 ARG A CA 1
ATOM 577 C C . ARG A 1 77 ? -24.156 -24.016 -9.25 1 93.38 77 ARG A C 1
ATOM 579 O O . ARG A 1 77 ? -24.562 -22.859 -9.258 1 93.38 77 ARG A O 1
ATOM 586 N N . PRO A 1 78 ? -24.703 -24.953 -8.477 1 90.81 78 PRO A N 1
ATOM 587 C CA . PRO A 1 78 ? -25.906 -24.641 -7.691 1 90.81 78 PRO A CA 1
ATOM 588 C C . PRO A 1 78 ? -25.672 -23.547 -6.66 1 90.81 78 PRO A C 1
ATOM 590 O O . PRO A 1 78 ? -26.594 -22.781 -6.352 1 90.81 78 PRO A O 1
ATOM 593 N N . GLY A 1 79 ? -24.531 -23.391 -6.164 1 90.5 79 GLY A N 1
ATOM 594 C CA . GLY A 1 79 ? -24.219 -22.422 -5.129 1 90.5 79 GLY A CA 1
ATOM 595 C C . GLY A 1 79 ? -24.266 -20.984 -5.629 1 90.5 79 GLY A C 1
ATOM 596 O O . GLY A 1 79 ? -24.312 -20.047 -4.828 1 90.5 79 GLY A O 1
ATOM 597 N N . SER A 1 80 ? -24.328 -20.844 -6.906 1 90.5 80 SER A N 1
ATOM 598 C CA . SER A 1 80 ? -24.281 -19.516 -7.496 1 90.5 80 SER A CA 1
ATOM 599 C C . SER A 1 80 ? -25.547 -18.719 -7.188 1 90.5 80 SER A C 1
ATOM 601 O O . SER A 1 80 ? -25.562 -17.484 -7.293 1 90.5 80 SER A O 1
ATOM 603 N N . SER A 1 81 ? -26.594 -19.359 -6.816 1 90.62 81 SER A N 1
ATOM 604 C CA . SER A 1 81 ? -27.844 -18.688 -6.48 1 90.62 81 SER A CA 1
ATOM 605 C C . SER A 1 81 ? -27.75 -17.969 -5.141 1 90.62 81 SER A C 1
ATOM 607 O O . SER A 1 81 ? -28.438 -16.969 -4.914 1 90.62 81 SER A O 1
ATOM 609 N N . SER A 1 82 ? -26.906 -18.422 -4.32 1 91.94 82 SER A N 1
ATOM 610 C CA . SER A 1 82 ? -26.828 -17.875 -2.971 1 91.94 82 SER A CA 1
ATOM 611 C C . SER A 1 82 ? -25.547 -17.062 -2.795 1 91.94 82 SER A C 1
ATOM 613 O O . SER A 1 82 ? -25.5 -16.141 -1.97 1 91.94 82 SER A O 1
ATOM 615 N N . ARG A 1 83 ? -24.578 -17.422 -3.572 1 95.44 83 ARG A N 1
ATOM 616 C CA . ARG A 1 83 ? -23.312 -16.719 -3.506 1 95.44 83 ARG A CA 1
ATOM 617 C C . ARG A 1 83 ? -22.875 -16.234 -4.887 1 95.44 83 ARG A C 1
ATOM 619 O O . ARG A 1 83 ? -22.75 -17.047 -5.816 1 95.44 83 ARG A O 1
ATOM 626 N N . GLY A 1 84 ? -22.672 -15.008 -4.941 1 97.31 84 GLY A N 1
ATOM 627 C CA . GLY A 1 84 ? -22.234 -14.445 -6.211 1 97.31 84 GLY A CA 1
ATOM 628 C C . GLY A 1 84 ? -20.734 -14.438 -6.383 1 97.31 84 GLY A C 1
ATOM 629 O O . GLY A 1 84 ? -19.984 -14.578 -5.41 1 97.31 84 GLY A O 1
ATOM 630 N N . LEU A 1 85 ? -20.297 -14.359 -7.652 1 98.5 85 LEU A N 1
ATOM 631 C CA . LEU A 1 85 ? -18.891 -14.18 -8.008 1 98.5 85 LEU A CA 1
ATOM 632 C C . LEU A 1 85 ? -18.719 -12.969 -8.922 1 98.5 85 LEU A C 1
ATOM 634 O O . LEU A 1 85 ? -19.422 -12.836 -9.93 1 98.5 85 LEU A O 1
ATOM 638 N N . ILE A 1 86 ? -17.875 -12.062 -8.516 1 98.75 86 ILE A N 1
ATOM 639 C CA . ILE A 1 86 ? -17.422 -11 -9.414 1 98.75 86 ILE A CA 1
ATOM 640 C C . ILE A 1 86 ? -15.906 -11.086 -9.578 1 98.75 86 ILE A C 1
ATOM 642 O O . ILE A 1 86 ? -15.219 -11.719 -8.773 1 98.75 86 ILE A O 1
ATOM 646 N N . CYS A 1 87 ? -15.414 -10.562 -10.656 1 98.88 87 CYS A N 1
ATOM 647 C CA . CYS A 1 87 ? -13.984 -10.477 -10.898 1 98.88 87 CYS A CA 1
ATOM 648 C C . CYS A 1 87 ? -13.539 -9.023 -11.031 1 98.88 87 CYS A C 1
ATOM 650 O O . CYS A 1 87 ? -14.281 -8.188 -11.555 1 98.88 87 CYS A O 1
ATOM 652 N N . VAL A 1 88 ? -12.398 -8.719 -10.508 1 98.94 88 VAL A N 1
ATOM 653 C CA . VAL A 1 88 ? -11.828 -7.387 -10.641 1 98.94 88 VAL A CA 1
ATOM 654 C C . VAL A 1 88 ? -10.414 -7.48 -11.203 1 98.94 88 VAL A C 1
ATOM 656 O O . VAL A 1 88 ? -9.586 -8.242 -10.695 1 98.94 88 VAL A O 1
ATOM 659 N N . ALA A 1 89 ? -10.18 -6.812 -12.289 1 98.94 89 ALA A N 1
ATOM 660 C CA . ALA A 1 89 ? -8.844 -6.668 -12.859 1 98.94 89 ALA A CA 1
ATOM 661 C C . ALA A 1 89 ? -8.398 -5.207 -12.844 1 98.94 89 ALA A C 1
ATOM 663 O O . ALA A 1 89 ? -9.203 -4.301 -13.062 1 98.94 89 ALA A O 1
ATOM 664 N N . PHE A 1 90 ? -7.16 -4.957 -12.57 1 98.94 90 PHE A N 1
ATOM 665 C CA . PHE A 1 90 ? -6.52 -3.65 -12.672 1 98.94 90 PHE A CA 1
ATOM 666 C C . PHE A 1 90 ? -5.078 -3.793 -13.148 1 98.94 90 PHE A C 1
ATOM 668 O O . PHE A 1 90 ? -4.484 -4.867 -13.031 1 98.94 90 PHE A O 1
ATOM 675 N N . ASP A 1 91 ? -4.574 -2.76 -13.758 1 98.94 91 ASP A N 1
ATOM 676 C CA . ASP A 1 91 ? -3.211 -2.832 -14.273 1 98.94 91 ASP A CA 1
ATOM 677 C C . ASP A 1 91 ? -2.193 -2.885 -13.133 1 98.94 91 ASP A C 1
ATOM 679 O O . ASP A 1 91 ? -2.242 -2.07 -12.211 1 98.94 91 ASP A O 1
ATOM 683 N N . GLN A 1 92 ? -1.309 -3.896 -13.227 1 98.81 92 GLN A N 1
ATOM 684 C CA . GLN A 1 92 ? -0.196 -3.885 -12.281 1 98.81 92 GLN A CA 1
ATOM 685 C C . GLN A 1 92 ? 0.59 -2.58 -12.375 1 98.81 92 GLN A C 1
ATOM 687 O O . GLN A 1 92 ? 0.468 -1.843 -13.352 1 98.81 92 GLN A O 1
ATOM 692 N N . ARG A 1 93 ? 1.312 -2.277 -11.312 1 98.81 93 ARG A N 1
ATOM 693 C CA . ARG A 1 93 ? 2.15 -1.083 -11.328 1 98.81 93 ARG A CA 1
ATOM 694 C C . ARG A 1 93 ? 3.07 -1.083 -12.547 1 98.81 93 ARG A C 1
ATOM 696 O O . ARG A 1 93 ? 3.611 -2.125 -12.922 1 98.81 93 ARG A O 1
ATOM 703 N N . ASN A 1 94 ? 3.15 0.1 -13.211 1 98.75 94 ASN A N 1
ATOM 704 C CA . ASN A 1 94 ? 3.988 0.374 -14.375 1 98.75 94 ASN A CA 1
ATOM 705 C C . ASN A 1 94 ? 3.543 -0.434 -15.594 1 98.75 94 ASN A C 1
ATOM 707 O O . ASN A 1 94 ? 4.355 -0.76 -16.453 1 98.75 94 ASN A O 1
ATOM 711 N N . HIS A 1 95 ? 2.266 -0.833 -15.695 1 98.75 95 HIS A N 1
ATOM 712 C CA . HIS A 1 95 ? 1.688 -1.514 -16.844 1 98.75 95 HIS A CA 1
ATOM 713 C C . HIS A 1 95 ? 0.385 -0.853 -17.281 1 98.75 95 HIS A C 1
ATOM 715 O O . HIS A 1 95 ? -0.282 -0.197 -16.484 1 98.75 95 HIS A O 1
ATOM 721 N N . GLY A 1 96 ? 0.021 -1.052 -18.531 1 98.38 96 GLY A N 1
ATOM 722 C CA . GLY A 1 96 ? -1.248 -0.546 -19.031 1 98.38 96 GLY A CA 1
ATOM 723 C C . GLY A 1 96 ? -1.453 0.931 -18.75 1 98.38 96 GLY A C 1
ATOM 724 O O . GLY A 1 96 ? -0.598 1.755 -19.094 1 98.38 96 GLY A O 1
ATOM 725 N N . THR A 1 97 ? -2.531 1.263 -18.109 1 98.25 97 THR A N 1
ATOM 726 C CA . THR A 1 97 ? -2.91 2.641 -17.812 1 98.25 97 THR A CA 1
ATOM 727 C C . THR A 1 97 ? -2.006 3.232 -16.734 1 98.25 97 THR A C 1
ATOM 729 O O . THR A 1 97 ? -2.043 4.438 -16.484 1 98.25 97 THR A O 1
ATOM 732 N N . ARG A 1 98 ? -1.127 2.439 -16.172 1 98.5 98 ARG A N 1
ATOM 733 C CA . ARG A 1 98 ? -0.272 2.879 -15.07 1 98.5 98 ARG A CA 1
ATOM 734 C C . ARG A 1 98 ? 1.188 2.939 -15.5 1 98.5 98 ARG A C 1
ATOM 736 O O . ARG A 1 98 ? 2.082 3.117 -14.672 1 98.5 98 ARG A O 1
ATOM 743 N N . LEU A 1 99 ? 1.45 2.764 -16.766 1 98.56 99 LEU A N 1
ATOM 744 C CA . LEU A 1 99 ? 2.812 2.736 -17.297 1 98.56 99 LEU A CA 1
ATOM 745 C C . LEU A 1 99 ? 3.461 4.113 -17.188 1 98.56 99 LEU A C 1
ATOM 747 O O . LEU A 1 99 ? 2.928 5.098 -17.703 1 98.56 99 LEU A O 1
ATOM 751 N N . VAL A 1 100 ? 4.648 4.168 -16.5 1 98.31 100 VAL A N 1
ATOM 752 C CA . VAL A 1 100 ? 5.344 5.449 -16.391 1 98.31 100 VAL A CA 1
ATOM 753 C C . VAL A 1 100 ? 6.723 5.348 -17.047 1 98.31 100 VAL A C 1
ATOM 755 O O . VAL A 1 100 ? 7.316 6.359 -17.422 1 98.31 100 VAL A O 1
ATOM 758 N N . ASP A 1 101 ? 7.277 4.133 -17.141 1 98.31 101 ASP A N 1
ATOM 759 C CA . ASP A 1 101 ? 8.594 3.922 -17.734 1 98.31 101 ASP A CA 1
ATOM 760 C C . ASP A 1 101 ? 8.703 2.523 -18.328 1 98.31 101 ASP A C 1
ATOM 762 O O . ASP A 1 101 ? 8.766 1.53 -17.609 1 98.31 101 ASP A O 1
ATOM 766 N N . LYS A 1 102 ? 8.766 2.379 -19.594 1 97.88 102 LYS A N 1
ATOM 767 C CA . LYS A 1 102 ? 8.828 1.099 -20.297 1 97.88 102 LYS A CA 1
ATOM 768 C C . LYS A 1 102 ? 10.086 0.32 -19.906 1 97.88 102 LYS A C 1
ATOM 770 O O . LYS A 1 102 ? 10.047 -0.905 -19.781 1 97.88 102 LYS A O 1
ATOM 775 N N . ARG A 1 103 ? 11.18 0.972 -19.734 1 97.56 103 ARG A N 1
ATOM 776 C CA . ARG A 1 103 ? 12.453 0.328 -19.422 1 97.56 103 ARG A CA 1
ATOM 777 C C . ARG A 1 103 ? 12.375 -0.427 -18.109 1 97.56 103 ARG A C 1
ATOM 779 O O . ARG A 1 103 ? 12.992 -1.487 -17.953 1 97.56 103 ARG A O 1
ATOM 786 N N . ALA A 1 104 ? 11.602 0.103 -17.156 1 98.12 104 ALA A N 1
ATOM 787 C CA . ALA A 1 104 ? 11.5 -0.484 -15.82 1 98.12 104 ALA A CA 1
ATOM 788 C C . ALA A 1 104 ? 10.812 -1.845 -15.875 1 98.12 104 ALA A C 1
ATOM 790 O O . ALA A 1 104 ? 10.859 -2.605 -14.906 1 98.12 104 ALA A O 1
ATOM 791 N N . ASN A 1 105 ? 10.172 -2.18 -17.031 1 97.88 105 ASN A N 1
ATOM 792 C CA . ASN A 1 105 ? 9.547 -3.488 -17.188 1 97.88 105 ASN A CA 1
ATOM 793 C C . ASN A 1 105 ? 10.484 -4.473 -17.891 1 97.88 105 ASN A C 1
ATOM 795 O O . ASN A 1 105 ? 10.156 -5.652 -18.031 1 97.88 105 ASN A O 1
ATOM 799 N N . GLU A 1 106 ? 11.648 -4.004 -18.297 1 97.31 106 GLU A N 1
ATOM 800 C CA . GLU A 1 106 ? 12.539 -4.828 -19.094 1 97.31 106 GLU A CA 1
ATOM 801 C C . GLU A 1 106 ? 13.547 -5.57 -18.219 1 97.31 106 GLU A C 1
ATOM 803 O O . GLU A 1 106 ? 13.664 -5.285 -17.031 1 97.31 106 GLU A O 1
ATOM 808 N N . ALA A 1 107 ? 14.18 -6.551 -18.812 1 96.62 107 ALA A N 1
ATOM 809 C CA . ALA A 1 107 ? 15.203 -7.359 -18.141 1 96.62 107 ALA A CA 1
ATOM 810 C C . ALA A 1 107 ? 16.562 -6.68 -18.203 1 96.62 107 ALA A C 1
ATOM 812 O O . ALA A 1 107 ? 16.734 -5.672 -18.906 1 96.62 107 ALA A O 1
ATOM 813 N N . TRP A 1 108 ? 17.562 -7.238 -17.453 1 97.69 108 TRP A N 1
ATOM 814 C CA . TRP A 1 108 ? 18.938 -6.746 -17.547 1 97.69 108 TRP A CA 1
ATOM 815 C C . TRP A 1 108 ? 19.422 -6.758 -19 1 97.69 108 TRP A C 1
ATOM 817 O O . TRP A 1 108 ? 19.938 -5.75 -19.484 1 97.69 108 TRP A O 1
ATOM 827 N N . ARG A 1 109 ? 19.172 -7.77 -19.719 1 94.56 109 ARG A N 1
ATOM 828 C CA . ARG A 1 109 ? 19.672 -7.965 -21.078 1 94.56 109 ARG A CA 1
ATOM 829 C C . ARG A 1 109 ? 19.031 -6.988 -22.047 1 94.56 109 ARG A C 1
ATOM 831 O O . ARG A 1 109 ? 19.562 -6.73 -23.141 1 94.56 109 ARG A O 1
ATOM 838 N N . SER A 1 110 ? 17.906 -6.551 -21.641 1 94.81 110 SER A N 1
ATOM 839 C CA . SER A 1 110 ? 17.172 -5.625 -22.516 1 94.81 110 SER A CA 1
ATOM 840 C C . SER A 1 110 ? 17.422 -4.176 -22.094 1 94.81 110 SER A C 1
ATOM 842 O O . SER A 1 110 ? 16.688 -3.275 -22.516 1 94.81 110 SER A O 1
ATOM 844 N N . GLY A 1 111 ? 18.375 -3.943 -21.141 1 95.44 111 GLY A N 1
ATOM 845 C CA . GLY A 1 111 ? 18.844 -2.588 -20.891 1 95.44 111 GLY A CA 1
ATOM 846 C C . GLY A 1 111 ? 18.328 -2.01 -19.578 1 95.44 111 GLY A C 1
ATOM 847 O O . GLY A 1 111 ? 18.453 -0.805 -19.344 1 95.44 111 GLY A O 1
ATOM 848 N N . ASN A 1 112 ? 17.703 -2.783 -18.734 1 97.62 112 ASN A N 1
ATOM 849 C CA . ASN A 1 112 ? 17.25 -2.305 -17.422 1 97.62 112 ASN A CA 1
ATOM 850 C C . ASN A 1 112 ? 18.266 -2.654 -16.328 1 97.62 112 ASN A C 1
ATOM 852 O O . ASN A 1 112 ? 18.219 -3.752 -15.773 1 97.62 112 ASN A O 1
ATOM 856 N N . PRO A 1 113 ? 19.078 -1.686 -15.961 1 96.69 113 PRO A N 1
ATOM 857 C CA . PRO A 1 113 ? 20.062 -2.012 -14.922 1 96.69 113 PRO A CA 1
ATOM 858 C C . PRO A 1 113 ? 19.422 -2.307 -13.57 1 96.69 113 PRO A C 1
ATOM 860 O O . PRO A 1 113 ? 20.047 -2.916 -12.703 1 96.69 113 PRO A O 1
ATOM 863 N N . ASN A 1 114 ? 18.156 -1.898 -13.398 1 97.88 114 ASN A N 1
ATOM 864 C CA . ASN A 1 114 ? 17.453 -2.074 -12.133 1 97.88 114 ASN A CA 1
ATOM 865 C C . ASN A 1 114 ? 16.438 -3.205 -12.211 1 97.88 114 ASN A C 1
ATOM 867 O O . ASN A 1 114 ? 15.414 -3.178 -11.516 1 97.88 114 ASN A O 1
ATOM 871 N N . HIS A 1 115 ? 16.641 -4.203 -13.055 1 98.31 115 HIS A N 1
ATOM 872 C CA . HIS A 1 115 ? 15.664 -5.254 -13.336 1 98.31 115 HIS A CA 1
ATOM 873 C C . HIS A 1 115 ? 15.148 -5.887 -12.047 1 98.31 115 HIS A C 1
ATOM 875 O O . HIS A 1 115 ? 13.938 -6.031 -11.859 1 98.31 115 HIS A O 1
ATOM 881 N N . ALA A 1 116 ? 16.062 -6.203 -11.125 1 98.5 116 ALA A N 1
ATOM 882 C CA . ALA A 1 116 ? 15.688 -6.941 -9.922 1 98.5 116 ALA A CA 1
ATOM 883 C C . ALA A 1 116 ? 14.805 -6.09 -9.016 1 98.5 116 ALA A C 1
ATOM 885 O O . ALA A 1 116 ? 13.734 -6.531 -8.594 1 98.5 116 ALA A O 1
ATOM 886 N N . GLN A 1 117 ? 15.234 -4.852 -8.734 1 97.94 117 GLN A N 1
ATOM 887 C CA . GLN A 1 117 ? 14.461 -4 -7.832 1 97.94 117 GLN A CA 1
ATOM 888 C C . GLN A 1 117 ? 13.18 -3.51 -8.5 1 97.94 117 GLN A C 1
ATOM 890 O O . GLN A 1 117 ? 12.148 -3.361 -7.836 1 97.94 117 GLN A O 1
ATOM 895 N N . ASP A 1 118 ? 13.203 -3.295 -9.836 1 98.62 118 ASP A N 1
ATOM 896 C CA . ASP A 1 118 ? 12.008 -2.859 -10.562 1 98.62 118 ASP A CA 1
ATOM 897 C C . ASP A 1 118 ? 10.93 -3.938 -10.531 1 98.62 118 ASP A C 1
ATOM 899 O O . ASP A 1 118 ? 9.781 -3.666 -10.164 1 98.62 118 ASP A O 1
ATOM 903 N N . MET A 1 119 ? 11.289 -5.117 -10.867 1 98.62 119 MET A N 1
ATOM 904 C CA . MET A 1 119 ? 10.297 -6.18 -10.961 1 98.62 119 MET A CA 1
ATOM 905 C C . MET A 1 119 ? 9.703 -6.492 -9.586 1 98.62 119 MET A C 1
ATOM 907 O O . MET A 1 119 ? 8.484 -6.613 -9.453 1 98.62 119 MET A O 1
ATOM 911 N N . PHE A 1 120 ? 10.57 -6.598 -8.594 1 98.75 120 PHE A N 1
ATOM 912 C CA . PHE A 1 120 ? 10.086 -6.938 -7.266 1 98.75 120 PHE A CA 1
ATOM 913 C C . PHE A 1 120 ? 9.133 -5.867 -6.742 1 98.75 120 PHE A C 1
ATOM 915 O O . PHE A 1 120 ? 8.055 -6.176 -6.238 1 98.75 120 PHE A O 1
ATOM 922 N N . SER A 1 121 ? 9.539 -4.578 -6.832 1 98.69 121 SER A N 1
ATOM 923 C CA . SER A 1 121 ? 8.742 -3.482 -6.297 1 98.69 121 SER A CA 1
ATOM 924 C C . SER A 1 121 ? 7.41 -3.357 -7.031 1 98.69 121 SER A C 1
ATOM 926 O O . SER A 1 121 ? 6.398 -2.98 -6.438 1 98.69 121 SER A O 1
ATOM 928 N N . VAL A 1 122 ? 7.387 -3.73 -8.266 1 98.62 122 VAL A N 1
ATOM 929 C CA . VAL A 1 122 ? 6.18 -3.643 -9.078 1 98.62 122 VAL A CA 1
ATOM 930 C C . VAL A 1 122 ? 5.16 -4.68 -8.609 1 98.62 122 VAL A C 1
ATOM 932 O O . VAL A 1 122 ? 4.027 -4.332 -8.266 1 98.62 122 VAL A O 1
ATOM 935 N N . PHE A 1 123 ? 5.578 -5.969 -8.516 1 98.69 123 PHE A N 1
ATOM 936 C CA . PHE A 1 123 ? 4.551 -6.953 -8.195 1 98.69 123 PHE A CA 1
ATOM 937 C C . PHE A 1 123 ? 4.238 -6.949 -6.707 1 98.69 123 PHE A C 1
ATOM 939 O O . PHE A 1 123 ? 3.105 -7.219 -6.305 1 98.69 123 PHE A O 1
ATOM 946 N N . GLN A 1 124 ? 5.207 -6.625 -5.852 1 98.75 124 GLN A N 1
ATOM 947 C CA . GLN A 1 124 ? 4.887 -6.441 -4.441 1 98.75 124 GLN A CA 1
ATOM 948 C C . GLN A 1 124 ? 3.955 -5.25 -4.242 1 98.75 124 GLN A C 1
ATOM 950 O O . GLN A 1 124 ? 3.02 -5.312 -3.441 1 98.75 124 GLN A O 1
ATOM 955 N N . GLY A 1 125 ? 4.246 -4.137 -4.949 1 98.56 125 GLY A N 1
ATOM 956 C CA . GLY A 1 125 ? 3.348 -2.994 -4.922 1 98.56 125 GLY A CA 1
ATOM 957 C C . GLY A 1 125 ? 1.952 -3.318 -5.422 1 98.56 125 GLY A C 1
ATOM 958 O O . GLY A 1 125 ? 0.964 -2.797 -4.902 1 98.56 125 GLY A O 1
ATOM 959 N N . THR A 1 126 ? 1.87 -4.152 -6.406 1 98.88 126 THR A N 1
ATOM 960 C CA . THR A 1 126 ? 0.584 -4.598 -6.93 1 98.88 126 THR A CA 1
ATOM 961 C C . THR A 1 126 ? -0.185 -5.387 -5.871 1 98.88 126 THR A C 1
ATOM 963 O O . THR A 1 126 ? -1.396 -5.211 -5.719 1 98.88 126 THR A O 1
ATOM 966 N N . ALA A 1 127 ? 0.498 -6.234 -5.176 1 98.88 127 ALA A N 1
ATOM 967 C CA . ALA A 1 127 ? -0.136 -6.953 -4.074 1 98.88 127 ALA A CA 1
ATOM 968 C C . ALA A 1 127 ? -0.657 -5.984 -3.016 1 98.88 127 ALA A C 1
ATOM 970 O O . ALA A 1 127 ? -1.769 -6.152 -2.506 1 98.88 127 ALA A O 1
ATOM 971 N N . ALA A 1 128 ? 0.121 -4.98 -2.736 1 98.5 128 ALA A N 1
ATOM 972 C CA . ALA A 1 128 ? -0.304 -3.963 -1.777 1 98.5 128 ALA A CA 1
ATOM 973 C C . ALA A 1 128 ? -1.529 -3.207 -2.285 1 98.5 128 ALA A C 1
ATOM 975 O O . ALA A 1 128 ? -2.445 -2.908 -1.515 1 98.5 128 ALA A O 1
ATOM 976 N N . ASP A 1 129 ? -1.522 -2.896 -3.545 1 98.75 129 ASP A N 1
ATOM 977 C CA . ASP A 1 129 ? -2.676 -2.232 -4.145 1 98.75 129 ASP A CA 1
ATOM 978 C C . ASP A 1 129 ? -3.928 -3.098 -4.031 1 98.75 129 ASP A C 1
ATOM 980 O O . ASP A 1 129 ? -5.02 -2.588 -3.775 1 98.75 129 ASP A O 1
ATOM 984 N N . THR A 1 130 ? -3.766 -4.406 -4.23 1 98.94 130 THR A N 1
ATOM 985 C CA . THR A 1 130 ? -4.902 -5.309 -4.086 1 98.94 130 THR A CA 1
ATOM 986 C C . THR A 1 130 ? -5.504 -5.203 -2.688 1 98.94 130 THR A C 1
ATOM 988 O O . THR A 1 130 ? -6.723 -5.094 -2.537 1 98.94 130 THR A O 1
ATOM 991 N N . SER A 1 131 ? -4.66 -5.195 -1.715 1 98.44 131 SER A N 1
ATOM 992 C CA . SER A 1 131 ? -5.113 -5.07 -0.334 1 98.44 131 SER A CA 1
ATOM 993 C C . SER A 1 131 ? -5.879 -3.77 -0.119 1 98.44 131 SER A C 1
ATOM 995 O O . SER A 1 131 ? -6.898 -3.75 0.574 1 98.44 131 SER A O 1
ATOM 997 N N . GLN A 1 132 ? -5.406 -2.707 -0.694 1 97.5 132 GLN A N 1
ATOM 998 C CA . GLN A 1 132 ? -6.074 -1.416 -0.562 1 97.5 132 GLN A CA 1
ATOM 999 C C . GLN A 1 132 ? -7.426 -1.419 -1.271 1 97.5 132 GLN A C 1
ATOM 1001 O O . GLN A 1 132 ? -8.406 -0.887 -0.749 1 97.5 132 GLN A O 1
ATOM 1006 N N . LEU A 1 133 ? -7.406 -1.98 -2.424 1 98.75 133 LEU A N 1
ATOM 1007 C CA . LEU A 1 133 ? -8.641 -2.023 -3.201 1 98.75 133 LEU A CA 1
ATOM 1008 C C . LEU A 1 133 ? -9.711 -2.838 -2.479 1 98.75 133 LEU A C 1
ATOM 1010 O O . LEU A 1 133 ? -10.898 -2.529 -2.572 1 98.75 133 LEU A O 1
ATOM 1014 N N . ILE A 1 134 ? -9.328 -3.885 -1.753 1 98.62 134 ILE A N 1
ATOM 1015 C CA . ILE A 1 134 ? -10.258 -4.684 -0.964 1 98.62 134 ILE A CA 1
ATOM 1016 C C . ILE A 1 134 ? -10.984 -3.791 0.036 1 98.62 134 ILE A C 1
ATOM 1018 O O . ILE A 1 134 ? -12.188 -3.957 0.265 1 98.62 134 ILE A O 1
ATOM 1022 N N . ASN A 1 135 ? -10.305 -2.754 0.593 1 97.44 135 ASN A N 1
ATOM 1023 C CA . ASN A 1 135 ? -10.891 -1.854 1.58 1 97.44 135 ASN A CA 1
ATOM 1024 C C . ASN A 1 135 ? -12.016 -1.02 0.977 1 97.44 135 ASN A C 1
ATOM 1026 O O . ASN A 1 135 ? -12.977 -0.664 1.67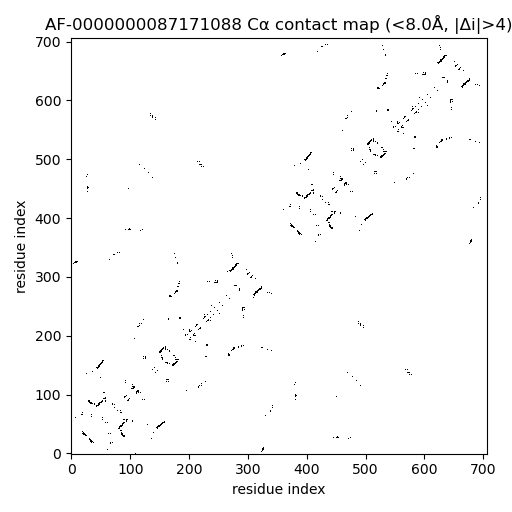 1 97.44 135 ASN A O 1
ATOM 1030 N N . TYR A 1 136 ? -11.875 -0.699 -0.265 1 97.81 136 TYR A N 1
ATOM 1031 C CA . TYR A 1 136 ? -12.703 0.385 -0.776 1 97.81 136 TYR A CA 1
ATOM 1032 C C . TYR A 1 136 ? -13.711 -0.135 -1.799 1 97.81 136 TYR A C 1
ATOM 1034 O O . TYR A 1 136 ? -14.727 0.511 -2.062 1 97.81 136 TYR A O 1
ATOM 1042 N N . LEU A 1 137 ? -13.461 -1.297 -2.367 1 98.5 137 LEU A N 1
ATOM 1043 C CA . LEU A 1 137 ? -14.25 -1.848 -3.461 1 98.5 137 LEU A CA 1
ATOM 1044 C C . LEU A 1 137 ? -15.727 -1.889 -3.094 1 98.5 137 LEU A C 1
ATOM 1046 O O . LEU A 1 137 ? -16.594 -1.53 -3.906 1 98.5 137 LEU A O 1
ATOM 1050 N N . PRO A 1 138 ? -16.156 -2.297 -1.879 1 97.75 138 PRO A N 1
ATOM 1051 C CA . PRO A 1 138 ? -17.578 -2.432 -1.583 1 97.75 138 PRO A CA 1
ATOM 1052 C C . PRO A 1 138 ? -18.344 -1.125 -1.766 1 97.75 138 PRO A C 1
ATOM 1054 O O . PRO A 1 138 ? -19.484 -1.134 -2.244 1 97.75 138 PRO A O 1
ATOM 1057 N N . ALA A 1 139 ? -17.688 -0.027 -1.445 1 95.56 139 ALA A N 1
ATOM 1058 C CA . ALA A 1 139 ? -18.344 1.276 -1.533 1 95.56 139 ALA A CA 1
ATOM 1059 C C . ALA A 1 139 ? -18.656 1.631 -2.982 1 95.56 139 ALA A C 1
ATOM 1061 O O . ALA A 1 139 ? -19.578 2.414 -3.248 1 95.56 139 ALA A O 1
ATOM 1062 N N . TYR A 1 140 ? -17.938 1.094 -3.895 1 97.56 140 TYR A N 1
ATOM 1063 C CA . TYR A 1 140 ? -18.078 1.434 -5.305 1 97.56 140 TYR A CA 1
ATOM 1064 C C . TYR A 1 140 ? -18.938 0.401 -6.027 1 97.56 140 TYR A C 1
ATOM 1066 O O . TYR A 1 140 ? -19.781 0.753 -6.855 1 97.56 140 TYR A O 1
ATOM 1074 N N . ALA A 1 141 ? -18.734 -0.856 -5.668 1 97.69 141 ALA A N 1
ATOM 1075 C CA . ALA A 1 141 ? -19.453 -1.945 -6.316 1 97.69 141 ALA A CA 1
ATOM 1076 C C . ALA A 1 141 ? -20.891 -2.016 -5.824 1 97.69 141 ALA A C 1
ATOM 1078 O O . ALA A 1 141 ? -21.812 -2.316 -6.594 1 97.69 141 ALA A O 1
ATOM 1079 N N . PHE A 1 142 ? -21.062 -1.769 -4.523 1 96.69 142 PHE A N 1
ATOM 1080 C CA . PHE A 1 142 ? -22.359 -1.854 -3.879 1 96.69 142 PHE A CA 1
ATOM 1081 C C . PHE A 1 142 ? -22.594 -0.667 -2.949 1 96.69 142 PHE A C 1
ATOM 1083 O O . PHE A 1 142 ? -22.703 -0.835 -1.733 1 96.69 142 PHE A O 1
ATOM 1090 N N . PRO A 1 143 ? -22.781 0.516 -3.504 1 91.06 143 PRO A N 1
ATOM 1091 C CA . PRO A 1 143 ? -22.828 1.76 -2.73 1 91.06 143 PRO A CA 1
ATOM 1092 C C . PRO A 1 143 ? -23.984 1.808 -1.738 1 91.06 143 PRO A C 1
ATOM 1094 O O . PRO A 1 143 ? -23.906 2.525 -0.737 1 91.06 143 PRO A O 1
ATOM 1097 N N . ASP A 1 144 ? -25.062 1.062 -1.987 1 92.69 144 ASP A N 1
ATOM 1098 C CA . ASP A 1 144 ? -26.219 1.073 -1.101 1 92.69 144 ASP A CA 1
ATOM 1099 C C . ASP A 1 144 ? -26.188 -0.112 -0.138 1 92.69 144 ASP A C 1
ATOM 1101 O O . ASP A 1 144 ? -27.188 -0.42 0.511 1 92.69 144 ASP A O 1
ATOM 1105 N N . SER A 1 145 ? -25.047 -0.844 -0.124 1 92.75 145 SER A N 1
ATOM 1106 C CA . SER A 1 145 ? -24.859 -1.989 0.758 1 92.75 145 SER A CA 1
ATOM 1107 C C . SER A 1 145 ? -25.906 -3.061 0.518 1 92.75 145 SER A C 1
ATOM 1109 O O . SER A 1 145 ? -26.422 -3.658 1.467 1 92.75 145 SER A O 1
ATOM 1111 N N . GLU A 1 146 ? -26.25 -3.24 -0.72 1 94.25 146 GLU A N 1
ATOM 1112 C CA . GLU A 1 146 ? -27.25 -4.242 -1.08 1 94.25 146 GLU A CA 1
ATOM 1113 C C . GLU A 1 146 ? -26.641 -5.637 -1.14 1 94.25 146 GLU A C 1
ATOM 1115 O O . GLU A 1 146 ? -27.344 -6.641 -1.124 1 94.25 146 GLU A O 1
ATOM 1120 N N . ARG A 1 147 ? -25.391 -5.734 -1.288 1 96.12 147 ARG A N 1
ATOM 1121 C CA . ARG A 1 147 ? -24.594 -6.961 -1.25 1 96.12 147 ARG A CA 1
ATOM 1122 C C . ARG A 1 147 ? -23.328 -6.77 -0.44 1 96.12 147 ARG A C 1
ATOM 1124 O O . ARG A 1 147 ? -22.891 -5.637 -0.219 1 96.12 147 ARG A O 1
ATOM 1131 N N . PHE A 1 148 ? -22.75 -7.844 0.021 1 95.75 148 PHE A N 1
ATOM 1132 C CA . PHE A 1 148 ? -21.531 -7.82 0.838 1 95.75 148 PHE A CA 1
ATOM 1133 C C . PHE A 1 148 ? -20.453 -8.711 0.238 1 95.75 148 PHE A C 1
ATOM 1135 O O . PHE A 1 148 ? -20.719 -9.875 -0.091 1 95.75 148 PHE A O 1
ATOM 1142 N N . ILE A 1 149 ? -19.344 -8.102 0.011 1 97.5 149 ILE A N 1
ATOM 1143 C CA . ILE A 1 149 ? -18.203 -8.922 -0.412 1 97.5 149 ILE A CA 1
ATOM 1144 C C . ILE A 1 149 ? -17.594 -9.617 0.8 1 97.5 149 ILE A C 1
ATOM 1146 O O . ILE A 1 149 ? -17.016 -8.961 1.675 1 97.5 149 ILE A O 1
ATOM 1150 N N . THR A 1 150 ? -17.641 -10.945 0.854 1 95.31 150 THR A N 1
ATOM 1151 C CA . THR A 1 150 ? -17.312 -11.664 2.078 1 95.31 150 THR A CA 1
ATOM 1152 C C . THR A 1 150 ? -16 -12.43 1.908 1 95.31 150 THR A C 1
ATOM 1154 O O . THR A 1 150 ? -15.383 -12.852 2.895 1 95.31 150 THR A O 1
ATOM 1157 N N . ASP A 1 151 ? -15.609 -12.672 0.655 1 96.31 151 ASP A N 1
ATOM 1158 C CA . ASP A 1 151 ? -14.422 -13.477 0.394 1 96.31 151 ASP A CA 1
ATOM 1159 C C . ASP A 1 151 ? -13.633 -12.914 -0.788 1 96.31 151 ASP A C 1
ATOM 1161 O O . ASP A 1 151 ? -14.203 -12.328 -1.704 1 96.31 151 ASP A O 1
ATOM 1165 N N . HIS A 1 152 ? -12.391 -13.148 -0.705 1 98.75 152 HIS A N 1
ATOM 1166 C CA . HIS A 1 152 ? -11.492 -12.711 -1.765 1 98.75 152 HIS A CA 1
ATOM 1167 C C . HIS A 1 152 ? -10.562 -13.836 -2.203 1 98.75 152 HIS A C 1
ATOM 1169 O O . HIS A 1 152 ? -9.992 -14.539 -1.365 1 98.75 152 HIS A O 1
ATOM 1175 N N . ILE A 1 153 ? -10.484 -14.07 -3.473 1 98.88 153 ILE A N 1
ATOM 1176 C CA . ILE A 1 153 ? -9.562 -14.977 -4.152 1 98.88 153 ILE A CA 1
ATOM 1177 C C . ILE A 1 153 ? -8.703 -14.195 -5.141 1 98.88 153 ILE A C 1
ATOM 1179 O O . ILE A 1 153 ? -9.141 -13.18 -5.688 1 98.88 153 ILE A O 1
ATOM 1183 N N . VAL A 1 154 ? -7.48 -14.617 -5.281 1 99 154 VAL A N 1
ATOM 1184 C CA . VAL A 1 154 ? -6.637 -13.945 -6.266 1 99 154 VAL A CA 1
ATOM 1185 C C . VAL A 1 154 ? -6.129 -14.961 -7.285 1 99 154 VAL A C 1
ATOM 1187 O O . VAL A 1 154 ? -5.812 -16.094 -6.934 1 99 154 VAL A O 1
ATOM 1190 N N . LEU A 1 155 ? -6.176 -14.617 -8.508 1 98.94 155 LEU A N 1
ATOM 1191 C CA . LEU A 1 155 ? -5.516 -15.344 -9.586 1 98.94 155 LEU A CA 1
ATOM 1192 C C . LEU A 1 155 ? -4.527 -14.445 -10.32 1 98.94 155 LEU A C 1
ATOM 1194 O O . LEU A 1 155 ? -4.879 -13.336 -10.734 1 98.94 155 LEU A O 1
ATOM 1198 N N . GLY A 1 156 ? -3.34 -14.875 -10.438 1 98.88 156 GLY A N 1
ATOM 1199 C CA . GLY A 1 156 ? -2.328 -14.125 -11.164 1 98.88 156 GLY A CA 1
ATOM 1200 C C . GLY A 1 156 ? -1.529 -14.977 -12.125 1 98.88 156 GLY A C 1
ATOM 1201 O O . GLY A 1 156 ? -1.312 -16.172 -11.875 1 98.88 156 GLY A O 1
ATOM 1202 N N . VAL A 1 157 ? -1.063 -14.375 -13.227 1 98.81 157 VAL A N 1
ATOM 1203 C CA . VAL A 1 157 ? -0.31 -15.078 -14.258 1 98.81 157 VAL A CA 1
ATOM 1204 C C . VAL A 1 157 ? 1.066 -14.438 -14.422 1 98.81 157 VAL A C 1
ATOM 1206 O O . VAL A 1 157 ? 1.174 -13.227 -14.641 1 98.81 157 VAL A O 1
ATOM 1209 N N . SER A 1 158 ? 2.168 -15.266 -14.359 1 98.25 158 SER A N 1
ATOM 1210 C CA . SER A 1 158 ? 3.535 -14.773 -14.516 1 98.25 158 SER A CA 1
ATOM 1211 C C . SER A 1 158 ? 3.85 -13.68 -13.5 1 98.25 158 SER A C 1
ATOM 1213 O O . SER A 1 158 ? 3.783 -13.914 -12.289 1 98.25 158 SER A O 1
ATOM 1215 N N . LEU A 1 159 ? 4.039 -12.422 -13.977 1 98.62 159 LEU A N 1
ATOM 1216 C CA . LEU A 1 159 ? 4.223 -11.328 -13.023 1 98.62 159 LEU A CA 1
ATOM 1217 C C . LEU A 1 159 ? 3.08 -11.289 -12.016 1 98.62 159 LEU A C 1
ATOM 1219 O O . LEU A 1 159 ? 3.309 -11.078 -10.82 1 98.62 159 LEU A O 1
ATOM 1223 N N . GLY A 1 160 ? 1.888 -11.508 -12.492 1 98.81 160 GLY A N 1
ATOM 1224 C CA . GLY A 1 160 ? 0.721 -11.586 -11.625 1 98.81 160 GLY A CA 1
ATOM 1225 C C . GLY A 1 160 ? 0.754 -12.773 -10.68 1 98.81 160 GLY A C 1
ATOM 1226 O O . GLY A 1 160 ? 0.188 -12.719 -9.586 1 98.81 160 GLY A O 1
ATOM 1227 N N . GLY A 1 161 ? 1.39 -13.875 -11.133 1 98.88 161 GLY A N 1
ATOM 1228 C CA . GLY A 1 161 ? 1.562 -15.023 -10.258 1 98.88 161 GLY A CA 1
ATOM 1229 C C . GLY A 1 161 ? 2.451 -14.734 -9.07 1 98.88 161 GLY A C 1
ATOM 1230 O O . GLY A 1 161 ? 2.156 -15.156 -7.949 1 98.88 161 GLY A O 1
ATOM 1231 N N . HIS A 1 162 ? 3.604 -13.992 -9.312 1 98.88 162 HIS A N 1
ATOM 1232 C CA . HIS A 1 162 ? 4.438 -13.539 -8.211 1 98.88 162 HIS A CA 1
ATOM 1233 C C . HIS A 1 162 ? 3.633 -12.695 -7.223 1 98.88 162 HIS A C 1
ATOM 1235 O O . HIS A 1 162 ? 3.715 -12.906 -6.008 1 98.88 162 HIS A O 1
ATOM 1241 N N . ALA A 1 163 ? 2.834 -11.805 -7.742 1 98.94 163 ALA A N 1
ATOM 1242 C CA . ALA A 1 163 ? 2.016 -10.922 -6.918 1 98.94 163 ALA A CA 1
ATOM 1243 C C . ALA A 1 163 ? 0.968 -11.711 -6.141 1 98.94 163 ALA A C 1
ATOM 1245 O O . ALA A 1 163 ? 0.667 -11.391 -4.988 1 98.94 163 ALA A O 1
ATOM 1246 N N . ALA A 1 164 ? 0.395 -12.734 -6.742 1 98.94 164 ALA A N 1
ATOM 1247 C CA . ALA A 1 164 ? -0.637 -13.539 -6.098 1 98.94 164 ALA A CA 1
ATOM 1248 C C . ALA A 1 164 ? -0.096 -14.227 -4.848 1 98.94 164 ALA A C 1
ATOM 1250 O O . ALA A 1 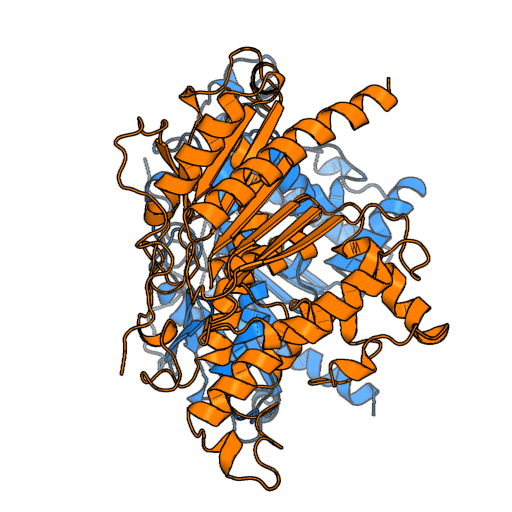164 ? -0.785 -14.305 -3.826 1 98.94 164 ALA A O 1
ATOM 1251 N N . TRP A 1 165 ? 1.145 -14.711 -4.906 1 98.94 165 TRP A N 1
ATOM 1252 C CA . TRP A 1 165 ? 1.786 -15.266 -3.717 1 98.94 165 TRP A CA 1
ATOM 1253 C C . TRP A 1 165 ? 1.867 -14.227 -2.605 1 98.94 165 TRP A C 1
ATOM 1255 O O . TRP A 1 165 ? 1.575 -14.523 -1.445 1 98.94 165 TRP A O 1
ATOM 1265 N N . HIS A 1 166 ? 2.236 -13.008 -2.994 1 98.88 166 HIS A N 1
ATOM 1266 C CA . HIS A 1 166 ? 2.326 -11.945 -2 1 98.88 166 HIS A CA 1
ATOM 1267 C C . HIS A 1 166 ? 0.951 -11.602 -1.438 1 98.88 166 HIS A C 1
ATOM 1269 O O . HIS A 1 166 ? 0.81 -11.359 -0.237 1 98.88 166 HIS A O 1
ATOM 1275 N N . CYS A 1 167 ? -0.079 -11.602 -2.279 1 98.88 167 CYS A N 1
ATOM 1276 C CA . CYS A 1 167 ? -1.437 -11.305 -1.837 1 98.88 167 CYS A CA 1
ATOM 1277 C C . CYS A 1 167 ? -1.898 -12.305 -0.785 1 98.88 167 CYS A C 1
ATOM 1279 O O . CYS A 1 167 ? -2.301 -11.914 0.313 1 98.88 167 CYS A O 1
ATOM 1281 N N . VAL A 1 168 ? -1.791 -13.586 -1.072 1 98.81 168 VAL A N 1
ATOM 1282 C CA . VAL A 1 168 ? -2.396 -14.617 -0.233 1 98.81 168 VAL A CA 1
ATOM 1283 C C . VAL A 1 168 ? -1.613 -14.742 1.071 1 98.81 168 VAL A C 1
ATOM 1285 O O . VAL A 1 168 ? -2.188 -15.047 2.121 1 98.81 168 VAL A O 1
ATOM 1288 N N . LEU A 1 169 ? -0.333 -14.398 1.087 1 98.75 169 LEU A N 1
ATOM 1289 C CA . LEU A 1 169 ? 0.487 -14.523 2.287 1 98.75 169 LEU A CA 1
ATOM 1290 C C . LEU A 1 169 ? 0.302 -13.312 3.197 1 98.75 169 LEU A C 1
ATOM 1292 O O . LEU A 1 169 ? 0.427 -13.43 4.418 1 98.75 169 LEU A O 1
ATOM 1296 N N . HIS A 1 170 ? -0.082 -12.164 2.607 1 98.56 170 HIS A N 1
ATOM 1297 C CA . HIS A 1 170 ? 0.107 -10.969 3.418 1 98.56 170 HIS A CA 1
ATOM 1298 C C . HIS A 1 170 ? -1.213 -10.242 3.637 1 98.56 170 HIS A C 1
ATOM 1300 O O . HIS A 1 170 ? -1.257 -9.227 4.336 1 98.56 170 HIS A O 1
ATOM 1306 N N . ASP A 1 171 ? -2.275 -10.688 3.094 1 98.38 171 ASP A N 1
ATOM 1307 C CA . ASP A 1 171 ? -3.596 -10.164 3.432 1 98.38 171 ASP A CA 1
ATOM 1308 C C . ASP A 1 171 ? -4.512 -11.281 3.934 1 98.38 171 ASP A C 1
ATOM 1310 O O . ASP A 1 171 ? -4.922 -12.148 3.162 1 98.38 171 ASP A O 1
ATOM 1314 N N . PRO A 1 172 ? -4.848 -11.273 5.176 1 97.81 172 PRO A N 1
ATOM 1315 C CA . PRO A 1 172 ? -5.641 -12.367 5.738 1 97.81 172 PRO A CA 1
ATOM 1316 C C . PRO A 1 172 ? -7.035 -12.469 5.125 1 97.81 172 PRO A C 1
ATOM 1318 O O . PRO A 1 172 ? -7.695 -13.5 5.258 1 97.81 172 PRO A O 1
ATOM 1321 N N . ARG A 1 173 ? -7.5 -11.43 4.457 1 97.69 173 ARG A N 1
ATOM 1322 C CA . ARG A 1 173 ? -8.82 -11.453 3.84 1 97.69 173 ARG A CA 1
ATOM 1323 C C . ARG A 1 173 ? -8.812 -12.281 2.562 1 97.69 173 ARG A C 1
ATOM 1325 O O . ARG A 1 173 ? -9.859 -12.75 2.111 1 97.69 173 ARG A O 1
ATOM 1332 N N . ILE A 1 174 ? -7.621 -12.398 1.952 1 98.81 174 ILE A N 1
ATOM 1333 C CA . ILE A 1 174 ? -7.477 -13.273 0.789 1 98.81 174 ILE A CA 1
ATOM 1334 C C . ILE A 1 174 ? -7.246 -14.711 1.246 1 98.81 174 ILE A C 1
ATOM 1336 O O . ILE A 1 174 ? -6.18 -15.039 1.771 1 98.81 174 ILE A O 1
ATOM 1340 N N . THR A 1 175 ? -8.211 -15.57 0.939 1 98.06 175 THR A N 1
ATOM 1341 C CA . THR A 1 175 ? -8.172 -16.891 1.563 1 98.06 175 THR A CA 1
ATOM 1342 C C . THR A 1 175 ? -7.738 -17.953 0.557 1 98.06 175 THR A C 1
ATOM 1344 O O . THR A 1 175 ? -7.414 -19.078 0.936 1 98.06 175 THR A O 1
ATOM 1347 N N . ALA A 1 176 ? -7.688 -17.578 -0.712 1 98.81 176 ALA A N 1
ATOM 1348 C CA . ALA A 1 176 ? -7.27 -18.547 -1.729 1 98.81 176 ALA A CA 1
ATOM 1349 C C . ALA A 1 176 ? -6.539 -17.844 -2.875 1 98.81 176 ALA A C 1
ATOM 1351 O O . ALA A 1 176 ? -6.781 -16.672 -3.152 1 98.81 176 ALA A O 1
ATOM 1352 N N . ALA A 1 177 ? -5.641 -18.594 -3.51 1 98.94 177 ALA A N 1
ATOM 1353 C CA . ALA A 1 177 ? -4.871 -18.062 -4.633 1 98.94 177 ALA A CA 1
ATOM 1354 C C . ALA A 1 177 ? -4.676 -19.125 -5.711 1 98.94 177 ALA A C 1
ATOM 1356 O O . ALA A 1 177 ? -4.445 -20.297 -5.406 1 98.94 177 ALA A O 1
ATOM 1357 N N . VAL A 1 178 ? -4.867 -18.703 -6.898 1 98.94 178 VAL A N 1
ATOM 1358 C CA . VAL A 1 178 ? -4.438 -19.438 -8.078 1 98.94 178 VAL A CA 1
ATOM 1359 C C . VAL A 1 178 ? -3.197 -18.781 -8.68 1 98.94 178 VAL A C 1
ATOM 1361 O O . VAL A 1 178 ? -3.285 -17.719 -9.281 1 98.94 178 VAL A O 1
ATOM 1364 N N . VAL A 1 179 ? -2.115 -19.469 -8.539 1 98.94 179 VAL A N 1
ATOM 1365 C CA . VAL A 1 179 ? -0.837 -18.953 -9.008 1 98.94 179 VAL A CA 1
ATOM 1366 C C . VAL A 1 179 ? -0.439 -19.656 -10.305 1 98.94 179 VAL A C 1
ATOM 1368 O O . VAL A 1 179 ? -0.157 -20.859 -10.305 1 98.94 179 VAL A O 1
ATOM 1371 N N . VAL A 1 180 ? -0.423 -18.906 -11.383 1 98.75 180 VAL A N 1
ATOM 1372 C CA . VAL A 1 180 ? -0.049 -19.453 -12.68 1 98.75 180 VAL A CA 1
ATOM 1373 C C . VAL A 1 180 ? 1.342 -18.969 -13.07 1 98.75 180 VAL A C 1
ATOM 1375 O O . VAL A 1 180 ? 1.538 -17.766 -13.312 1 98.75 180 VAL A O 1
ATOM 1378 N N . ILE A 1 181 ? 2.33 -19.844 -13.109 1 98.19 181 ILE A N 1
ATOM 1379 C CA . ILE A 1 181 ? 3.705 -19.625 -13.539 1 98.19 181 ILE A CA 1
ATOM 1380 C C . ILE A 1 181 ? 4.328 -18.484 -12.727 1 98.19 181 ILE A C 1
ATOM 1382 O O . ILE A 1 181 ? 5 -17.625 -13.281 1 98.19 181 ILE A O 1
ATOM 1386 N N . GLY A 1 182 ? 3.996 -18.344 -11.414 1 97.94 182 GLY A N 1
ATOM 1387 C CA . GLY A 1 182 ? 4.672 -17.516 -10.438 1 97.94 182 GLY A CA 1
ATOM 1388 C C . GLY A 1 182 ? 5.781 -18.234 -9.703 1 97.94 182 GLY A C 1
ATOM 1389 O O . GLY A 1 182 ? 5.926 -19.453 -9.82 1 97.94 182 GLY A O 1
ATOM 1390 N N . CYS A 1 183 ? 6.547 -17.484 -8.984 1 97.88 183 CYS A N 1
ATOM 1391 C CA . CYS A 1 183 ? 7.688 -18.062 -8.281 1 97.88 183 CYS A CA 1
ATOM 1392 C C . CYS A 1 183 ? 7.668 -17.688 -6.809 1 97.88 183 CYS A C 1
ATOM 1394 O O . CYS A 1 183 ? 7.309 -16.562 -6.457 1 97.88 183 CYS A O 1
ATOM 1396 N N . THR A 1 184 ? 8.117 -18.625 -5.957 1 98.25 184 THR A N 1
ATOM 1397 C CA . THR A 1 184 ? 8.117 -18.422 -4.512 1 98.25 184 THR A CA 1
ATOM 1398 C C . THR A 1 184 ? 9.492 -17.984 -4.02 1 98.25 184 THR A C 1
ATOM 1400 O O . THR A 1 184 ? 9.656 -17.625 -2.854 1 98.25 184 THR A O 1
ATOM 1403 N N . ASP A 1 185 ? 10.477 -18.031 -4.887 1 98.31 185 ASP A N 1
ATOM 1404 C CA . ASP A 1 185 ? 11.859 -17.75 -4.512 1 98.31 185 ASP A CA 1
ATOM 1405 C C . ASP A 1 185 ? 12.492 -16.75 -5.477 1 98.31 185 ASP A C 1
ATOM 1407 O O . ASP A 1 185 ? 13.141 -17.141 -6.445 1 98.31 185 ASP A O 1
ATOM 1411 N N . TYR A 1 186 ? 12.391 -15.492 -5.168 1 98.25 186 TYR A N 1
ATOM 1412 C CA . TYR A 1 186 ? 12.836 -14.422 -6.051 1 98.25 186 TYR A CA 1
ATOM 1413 C C . TYR A 1 186 ? 14.352 -14.398 -6.16 1 98.25 186 TYR A C 1
ATOM 1415 O O . TYR A 1 186 ? 14.898 -14.102 -7.227 1 98.25 186 TYR A O 1
ATOM 1423 N N . VAL A 1 187 ? 15.062 -14.672 -5.059 1 97.75 187 VAL A N 1
ATOM 1424 C CA . VAL A 1 187 ? 16.531 -14.695 -5.066 1 97.75 187 VAL A CA 1
ATOM 1425 C C . VAL A 1 187 ? 17.016 -15.727 -6.074 1 97.75 187 VAL A C 1
ATOM 1427 O O . VAL A 1 187 ? 17.922 -15.445 -6.871 1 97.75 187 VAL A O 1
ATOM 1430 N N . ARG A 1 188 ? 16.406 -16.859 -6.051 1 96.25 188 ARG A N 1
ATOM 1431 C CA . ARG A 1 188 ? 16.859 -17.938 -6.934 1 96.25 188 ARG A CA 1
ATOM 1432 C C . ARG A 1 188 ? 16.625 -17.578 -8.398 1 96.25 188 ARG A C 1
ATOM 1434 O O . ARG A 1 188 ? 17.516 -17.766 -9.234 1 96.25 188 ARG A O 1
ATOM 1441 N N . VAL A 1 189 ? 15.422 -17.078 -8.734 1 96.12 189 VAL A N 1
ATOM 1442 C CA . VAL A 1 189 ? 15.117 -16.75 -10.125 1 96.12 189 VAL A CA 1
ATOM 1443 C C . VAL A 1 189 ? 16.031 -15.617 -10.594 1 96.12 189 VAL A C 1
ATOM 1445 O O . VAL A 1 189 ? 16.562 -15.664 -11.711 1 96.12 189 VAL A O 1
ATOM 1448 N N . MET A 1 190 ? 16.297 -14.609 -9.766 1 97.38 190 MET A N 1
ATOM 1449 C CA . MET A 1 190 ? 17.109 -13.469 -10.164 1 97.38 190 MET A CA 1
ATOM 1450 C C . MET A 1 190 ? 18.578 -13.852 -10.242 1 97.38 190 MET A C 1
ATOM 1452 O O . MET A 1 190 ? 19.328 -13.328 -11.078 1 97.38 190 MET A O 1
ATOM 1456 N N . SER A 1 191 ? 19.016 -14.773 -9.32 1 96.69 191 SER A N 1
ATOM 1457 C CA . SER A 1 191 ? 20.391 -15.266 -9.414 1 96.69 191 SER A CA 1
ATOM 1458 C C . SER A 1 191 ? 20.625 -15.977 -10.734 1 96.69 191 SER A C 1
ATOM 1460 O O . SER A 1 191 ? 21.656 -15.766 -11.375 1 96.69 191 SER A O 1
ATOM 1462 N N . ASP A 1 192 ? 19.719 -16.797 -11.094 1 95.69 192 ASP A N 1
ATOM 1463 C CA . ASP A 1 192 ? 19.828 -17.484 -12.367 1 95.69 192 ASP A CA 1
ATOM 1464 C C . ASP A 1 192 ? 19.859 -16.5 -13.531 1 95.69 192 ASP A C 1
ATOM 1466 O O . ASP A 1 192 ? 20.641 -16.656 -14.469 1 95.69 192 ASP A O 1
ATOM 1470 N N . ARG A 1 193 ? 19.047 -15.461 -13.484 1 96.88 193 ARG A N 1
ATOM 1471 C CA . ARG A 1 193 ? 19.031 -14.445 -14.523 1 96.88 193 ARG A CA 1
ATOM 1472 C C . ARG A 1 193 ? 20.344 -13.672 -14.57 1 96.88 193 ARG A C 1
ATOM 1474 O O . ARG A 1 193 ? 20.828 -13.312 -15.641 1 96.88 193 ARG A O 1
ATOM 1481 N N . ALA A 1 194 ? 20.844 -13.367 -13.398 1 97.94 194 ALA A N 1
ATOM 1482 C CA . ALA A 1 194 ? 22.125 -12.68 -13.328 1 97.94 194 ALA A CA 1
ATOM 1483 C C . ALA A 1 194 ? 23.234 -13.5 -13.984 1 97.94 194 ALA A C 1
ATOM 1485 O O . ALA A 1 194 ? 24.047 -12.961 -14.734 1 97.94 194 ALA A O 1
ATOM 1486 N N . ARG A 1 195 ? 23.281 -14.805 -13.703 1 96.94 195 ARG A N 1
ATOM 1487 C CA . ARG A 1 195 ? 24.234 -15.719 -14.305 1 96.94 195 ARG A CA 1
ATOM 1488 C C . ARG A 1 195 ? 24.109 -15.742 -15.82 1 96.94 195 ARG A C 1
ATOM 1490 O O . ARG A 1 195 ? 25.094 -15.57 -16.547 1 96.94 195 ARG A O 1
ATOM 1497 N N . LEU A 1 196 ? 22.859 -15.859 -16.297 1 95.88 196 LEU A N 1
ATOM 1498 C CA . LEU A 1 196 ? 22.594 -15.977 -17.719 1 95.88 196 LEU A CA 1
ATOM 1499 C C . LEU A 1 196 ? 22.875 -14.656 -18.438 1 95.88 196 LEU A C 1
ATOM 1501 O O . LEU A 1 196 ? 23.297 -14.656 -19.609 1 95.88 196 LEU A O 1
ATOM 1505 N N . SER A 1 197 ? 22.703 -13.516 -17.734 1 96.75 197 SER A N 1
ATOM 1506 C CA . SER A 1 197 ? 22.938 -12.195 -18.297 1 96.75 197 SER A CA 1
ATOM 1507 C C . SER A 1 197 ? 24.422 -11.812 -18.203 1 96.75 197 SER A C 1
ATOM 1509 O O . SER A 1 197 ? 24.828 -10.766 -18.719 1 96.75 197 SER A O 1
ATOM 1511 N N . LYS A 1 198 ? 25.172 -12.633 -17.531 1 96.88 198 LYS A N 1
ATOM 1512 C CA . LYS A 1 198 ? 26.609 -12.406 -17.344 1 96.88 198 LYS A CA 1
ATOM 1513 C C . LYS A 1 198 ? 26.875 -11.039 -16.734 1 96.88 198 LYS A C 1
ATOM 1515 O O . LYS A 1 198 ? 27.719 -10.281 -17.219 1 96.88 198 LYS A O 1
ATOM 1520 N N . LEU A 1 199 ? 26.094 -10.734 -15.742 1 97.88 199 LEU A N 1
ATOM 1521 C CA . LEU A 1 199 ? 26.328 -9.484 -15.039 1 97.88 199 LEU A CA 1
ATOM 1522 C C . LEU A 1 199 ? 27.719 -9.445 -14.43 1 97.88 199 LEU A C 1
ATOM 1524 O O . LEU A 1 199 ? 28.219 -10.461 -13.945 1 97.88 199 LEU A O 1
ATOM 1528 N N . HIS A 1 200 ? 28.297 -8.297 -14.375 1 96.81 200 HIS A N 1
ATOM 1529 C CA . HIS A 1 200 ? 29.609 -8.141 -13.773 1 96.81 200 HIS A CA 1
ATOM 1530 C C . HIS A 1 200 ? 29.609 -8.57 -12.305 1 96.81 200 HIS A C 1
ATOM 1532 O O . HIS A 1 200 ? 30.562 -9.18 -11.828 1 96.81 200 HIS A O 1
ATOM 1538 N N . THR A 1 201 ? 28.547 -8.289 -11.586 1 96.44 201 THR A N 1
ATOM 1539 C CA . THR A 1 201 ? 28.438 -8.625 -10.164 1 96.44 201 THR A CA 1
ATOM 1540 C C . THR A 1 201 ? 28.344 -10.133 -9.969 1 96.44 201 THR A C 1
ATOM 1542 O O . THR A 1 201 ? 28.484 -10.633 -8.852 1 96.44 201 THR A O 1
ATOM 1545 N N . TRP A 1 202 ? 28.078 -10.875 -11.039 1 96.81 202 TRP A N 1
ATOM 1546 C CA . TRP A 1 202 ? 28.047 -12.328 -10.992 1 96.81 202 TRP A CA 1
ATOM 1547 C C . TRP A 1 202 ? 29.391 -12.922 -11.43 1 96.81 202 TRP A C 1
ATOM 1549 O O . TRP A 1 202 ? 29.922 -13.82 -10.781 1 96.81 202 TRP A O 1
ATOM 1559 N N . THR A 1 203 ? 30.016 -12.359 -12.43 1 97.19 203 THR A N 1
ATOM 1560 C CA . THR A 1 203 ? 31.141 -12.992 -13.102 1 97.19 203 THR A CA 1
ATOM 1561 C C . THR A 1 203 ? 32.469 -12.57 -12.469 1 97.19 203 THR A C 1
ATOM 1563 O O . THR A 1 203 ? 33.469 -13.227 -12.664 1 97.19 203 THR A O 1
ATOM 1566 N N . SER A 1 204 ? 32.438 -11.531 -11.68 1 96.44 204 SER A N 1
ATOM 1567 C CA . SER A 1 204 ? 33.688 -10.938 -11.234 1 96.44 204 SER A CA 1
ATOM 1568 C C . SER A 1 204 ? 34.25 -11.648 -10 1 96.44 204 SER A C 1
ATOM 1570 O O . SER A 1 204 ? 35.281 -11.281 -9.477 1 96.44 204 SER A O 1
ATOM 1572 N N . THR A 1 205 ? 33.562 -12.539 -9.508 1 95 205 THR A N 1
ATOM 1573 C CA . THR A 1 205 ? 34 -13.219 -8.289 1 95 205 THR A CA 1
ATOM 1574 C C . THR A 1 205 ? 34.219 -14.703 -8.547 1 95 205 THR A C 1
ATOM 1576 O O . THR A 1 205 ? 33.812 -15.234 -9.57 1 95 205 THR A O 1
ATOM 1579 N N . ASP A 1 206 ? 35 -15.367 -7.516 1 94.31 206 ASP A N 1
ATOM 1580 C CA . ASP A 1 206 ? 35.219 -16.812 -7.492 1 94.31 206 ASP A CA 1
ATOM 1581 C C . ASP A 1 206 ? 34.875 -17.391 -6.125 1 94.31 206 ASP A C 1
ATOM 1583 O O . ASP A 1 206 ? 35.5 -17.078 -5.121 1 94.31 206 ASP A O 1
ATOM 1587 N N . PRO A 1 207 ? 33.906 -18.234 -6.148 1 94.62 207 PRO A N 1
ATOM 1588 C CA . PRO A 1 207 ? 33.031 -18.672 -7.234 1 94.62 207 PRO A CA 1
ATOM 1589 C C . PRO A 1 207 ? 32.156 -17.562 -7.762 1 94.62 207 PRO A C 1
ATOM 1591 O O . PRO A 1 207 ? 31.969 -16.531 -7.098 1 94.62 207 PRO A O 1
ATOM 1594 N N . PRO A 1 208 ? 31.609 -17.797 -8.914 1 95.94 208 PRO A N 1
ATOM 1595 C CA . PRO A 1 208 ? 30.719 -16.781 -9.484 1 95.94 208 PRO A CA 1
ATOM 1596 C C . PRO A 1 208 ? 29.484 -16.531 -8.609 1 95.94 208 PRO A C 1
ATOM 1598 O O . PRO A 1 208 ? 28.953 -17.469 -8.008 1 95.94 208 PRO A O 1
ATOM 1601 N N . GLY A 1 209 ? 29.062 -15.25 -8.547 1 95.5 209 GLY A N 1
ATOM 1602 C CA . GLY A 1 209 ? 27.828 -14.867 -7.887 1 95.5 209 GLY A CA 1
ATOM 1603 C C . GLY A 1 209 ? 28 -14.578 -6.406 1 95.5 209 GLY A C 1
ATOM 1604 O O . GLY A 1 209 ? 27.031 -14.258 -5.715 1 95.5 209 GLY A O 1
ATOM 1605 N N . LYS A 1 210 ? 29.234 -14.633 -5.887 1 94.19 210 LYS A N 1
ATOM 1606 C CA . LYS A 1 210 ? 29.5 -14.492 -4.461 1 94.19 210 LYS A CA 1
ATOM 1607 C C . LYS A 1 210 ? 29.062 -13.117 -3.953 1 94.19 210 LYS A C 1
ATOM 1609 O O . LYS A 1 210 ? 28.641 -12.977 -2.809 1 94.19 210 LYS A O 1
ATOM 1614 N N . THR A 1 211 ? 29.156 -12.117 -4.812 1 93.56 211 THR A N 1
ATOM 1615 C CA . THR A 1 211 ? 28.891 -10.766 -4.348 1 93.56 211 THR A CA 1
ATOM 1616 C C . THR A 1 211 ? 27.656 -10.188 -5.023 1 93.56 211 THR A C 1
ATOM 1618 O O . THR A 1 211 ? 27.422 -8.977 -4.992 1 93.56 211 THR A O 1
ATOM 1621 N N . PHE A 1 212 ? 26.922 -11.086 -5.719 1 97.12 212 PHE A N 1
ATOM 1622 C CA . PHE A 1 212 ? 25.719 -10.617 -6.422 1 97.12 212 PHE A CA 1
ATOM 1623 C C . PHE A 1 212 ? 24.719 -10.039 -5.441 1 97.12 212 PHE A C 1
ATOM 1625 O O . PHE A 1 212 ? 24.234 -8.914 -5.617 1 97.12 212 PHE A O 1
ATOM 1632 N N . LEU A 1 213 ? 24.406 -10.844 -4.336 1 96.44 213 LEU A N 1
ATOM 1633 C CA . LEU A 1 213 ? 23.516 -10.352 -3.289 1 96.44 213 LEU A CA 1
ATOM 1634 C C . LEU A 1 213 ? 24.203 -9.258 -2.471 1 96.44 213 LEU A C 1
ATOM 1636 O O . LEU A 1 213 ? 25.297 -9.453 -1.961 1 96.44 213 LEU A O 1
ATOM 1640 N N . GLY A 1 214 ? 23.625 -8.102 -2.418 1 95.44 214 GLY A N 1
ATOM 1641 C CA . GLY A 1 214 ? 24.203 -6.957 -1.741 1 95.44 214 GLY A CA 1
ATOM 1642 C C . GLY A 1 214 ? 24.906 -5.996 -2.688 1 95.44 214 GLY A C 1
ATOM 1643 O O . GLY A 1 214 ? 25.359 -4.926 -2.275 1 95.44 214 GLY A O 1
ATOM 1644 N N . SER A 1 215 ? 24.984 -6.418 -3.957 1 97 215 SER A N 1
ATOM 1645 C CA . SER A 1 215 ? 25.562 -5.547 -4.973 1 97 215 SER A CA 1
ATOM 1646 C C . SER A 1 215 ? 24.547 -4.539 -5.492 1 97 215 SER A C 1
ATOM 1648 O O . SER A 1 215 ? 23.406 -4.504 -5.02 1 97 215 SER A O 1
ATOM 1650 N N . ARG A 1 216 ? 24.906 -3.744 -6.469 1 96.12 216 ARG A N 1
ATOM 1651 C CA . ARG A 1 216 ? 24.016 -2.764 -7.098 1 96.12 216 ARG A CA 1
ATOM 1652 C C . ARG A 1 216 ? 22.922 -3.449 -7.906 1 96.12 216 ARG A C 1
ATOM 1654 O O . ARG A 1 216 ? 21.859 -2.875 -8.117 1 96.12 216 ARG A O 1
ATOM 1661 N N . ASP A 1 217 ? 23.25 -4.73 -8.414 1 97.94 217 ASP A N 1
ATOM 1662 C CA . ASP A 1 217 ? 22.281 -5.457 -9.227 1 97.94 217 ASP A CA 1
ATOM 1663 C C . ASP A 1 217 ? 21.234 -6.141 -8.352 1 97.94 217 ASP A C 1
ATOM 1665 O O . ASP A 1 217 ? 20.188 -6.562 -8.844 1 97.94 217 ASP A O 1
ATOM 1669 N N . PHE A 1 218 ? 21.484 -6.266 -7.043 1 97.94 218 PHE A N 1
ATOM 1670 C CA . PHE A 1 218 ? 20.578 -6.781 -6.023 1 97.94 218 PHE A CA 1
ATOM 1671 C C . PHE A 1 218 ? 20.844 -6.133 -4.676 1 97.94 218 PHE A C 1
ATOM 1673 O O . PHE A 1 218 ? 21.359 -6.785 -3.762 1 97.94 218 PHE A O 1
ATOM 1680 N N . PRO A 1 219 ? 20.469 -4.883 -4.504 1 97.06 219 PRO A N 1
ATOM 1681 C CA . PRO A 1 219 ? 20.922 -4.055 -3.383 1 97.06 219 PRO A CA 1
ATOM 1682 C C . PRO A 1 219 ? 20.375 -4.543 -2.039 1 97.06 219 PRO A C 1
ATOM 1684 O O . PRO A 1 219 ? 19.391 -5.277 -1.997 1 97.06 219 PRO A O 1
ATOM 1687 N N . PRO A 1 220 ? 21.031 -4.152 -0.977 1 96.19 220 PRO A N 1
ATOM 1688 C CA . PRO A 1 220 ? 20.641 -4.617 0.357 1 96.19 220 PRO A CA 1
ATOM 1689 C C . PRO A 1 220 ? 19.188 -4.32 0.686 1 96.19 220 PRO A C 1
ATOM 1691 O O . PRO A 1 220 ? 18.516 -5.141 1.316 1 96.19 220 PRO A O 1
ATOM 1694 N N . SER A 1 221 ? 18.688 -3.195 0.261 1 95.19 221 SER A N 1
ATOM 1695 C CA . SER A 1 221 ? 17.297 -2.859 0.55 1 95.19 221 SER A CA 1
ATOM 1696 C C . SER A 1 221 ? 16.344 -3.816 -0.151 1 95.19 221 SER A C 1
ATOM 1698 O O . SER A 1 221 ? 15.273 -4.129 0.376 1 95.19 221 SER A O 1
ATOM 1700 N N . LEU A 1 222 ? 16.703 -4.273 -1.364 1 96.94 222 LEU A N 1
ATOM 1701 C CA . LEU A 1 222 ? 15.906 -5.289 -2.039 1 96.94 222 LEU A CA 1
ATOM 1702 C C . LEU A 1 222 ? 15.945 -6.605 -1.271 1 96.94 222 LEU A C 1
ATOM 1704 O O . LEU A 1 222 ? 14.914 -7.266 -1.114 1 96.94 222 LEU A O 1
ATOM 1708 N N . LEU A 1 223 ? 17.125 -6.934 -0.827 1 96.31 223 LEU A N 1
ATOM 1709 C CA . LEU A 1 223 ? 17.266 -8.156 -0.046 1 96.31 223 LEU A CA 1
ATOM 1710 C C . LEU A 1 223 ? 16.375 -8.117 1.19 1 96.31 223 LEU A C 1
ATOM 1712 O O . LEU A 1 223 ? 15.719 -9.109 1.519 1 96.31 223 LEU A O 1
ATOM 1716 N N . GLU A 1 224 ? 16.344 -7.004 1.839 1 96.12 224 GLU A N 1
ATOM 1717 C CA . GLU A 1 224 ? 15.477 -6.836 3.006 1 96.12 224 GLU A CA 1
ATOM 1718 C C . GLU A 1 224 ? 14.008 -7 2.635 1 96.12 224 GLU A C 1
ATOM 1720 O O . GLU A 1 224 ? 13.242 -7.641 3.361 1 96.12 224 GLU A O 1
ATOM 1725 N N . ALA A 1 225 ? 13.648 -6.398 1.521 1 97.06 225 ALA A N 1
ATOM 1726 C CA . ALA A 1 225 ? 12.266 -6.512 1.061 1 97.06 225 ALA A CA 1
ATOM 1727 C C . ALA A 1 225 ? 11.906 -7.961 0.743 1 97.06 225 ALA A C 1
ATOM 1729 O O . ALA A 1 225 ? 10.82 -8.43 1.096 1 97.06 225 ALA A O 1
ATOM 1730 N N . VAL A 1 226 ? 12.805 -8.656 0.102 1 97.62 226 VAL A N 1
ATOM 1731 C CA . VAL A 1 226 ? 12.586 -10.055 -0.27 1 97.62 226 VAL A CA 1
ATOM 1732 C C . VAL A 1 226 ? 12.414 -10.898 0.987 1 97.62 226 VAL A C 1
ATOM 1734 O O . VAL A 1 226 ? 11.516 -11.742 1.055 1 97.62 226 VAL A O 1
ATOM 1737 N N . ASP A 1 227 ? 13.203 -10.641 2.012 1 96.88 227 ASP A N 1
ATOM 1738 C CA . ASP A 1 227 ? 13.109 -11.383 3.264 1 96.88 227 ASP A CA 1
ATOM 1739 C C . ASP A 1 227 ? 11.766 -11.141 3.951 1 96.88 227 ASP A C 1
ATOM 1741 O O . ASP A 1 227 ? 11.258 -12.016 4.652 1 96.88 227 ASP A O 1
ATOM 1745 N N . ARG A 1 228 ? 11.227 -10.016 3.678 1 96.81 228 ARG A N 1
ATOM 1746 C CA . ARG A 1 228 ? 10 -9.609 4.363 1 96.81 228 ARG A CA 1
ATOM 1747 C C . ARG A 1 228 ? 8.773 -10.141 3.641 1 96.81 228 ARG A C 1
ATOM 1749 O O . ARG A 1 228 ? 7.797 -10.547 4.281 1 96.81 228 ARG A O 1
ATOM 1756 N N . TRP A 1 229 ? 8.828 -10.164 2.281 1 98 229 TRP A N 1
ATOM 1757 C CA . TRP A 1 229 ? 7.57 -10.328 1.564 1 98 229 TRP A CA 1
ATOM 1758 C C . TRP A 1 229 ? 7.566 -11.625 0.754 1 98 229 TRP A C 1
ATOM 1760 O O . TRP A 1 229 ? 6.512 -12.219 0.521 1 98 229 TRP A O 1
ATOM 1770 N N . ASP A 1 230 ? 8.719 -12.039 0.269 1 98.19 230 ASP A N 1
ATOM 1771 C CA . ASP A 1 230 ? 8.836 -13.219 -0.585 1 98.19 230 ASP A CA 1
ATOM 1772 C C . ASP A 1 230 ? 8.57 -14.5 0.205 1 98.19 230 ASP A C 1
ATOM 1774 O O . ASP A 1 230 ? 9 -14.617 1.354 1 98.19 230 ASP A O 1
ATOM 1778 N N . PRO A 1 231 ? 7.844 -15.469 -0.351 1 98.5 231 PRO A N 1
ATOM 1779 C CA . PRO A 1 231 ? 7.512 -16.688 0.383 1 98.5 231 PRO A CA 1
ATOM 1780 C C . PRO A 1 231 ? 8.742 -17.375 0.984 1 98.5 231 PRO A C 1
ATOM 1782 O O . PRO A 1 231 ? 8.742 -17.703 2.172 1 98.5 231 PRO A O 1
ATOM 1785 N N . THR A 1 232 ? 9.781 -17.547 0.175 1 98.31 232 THR A N 1
ATOM 1786 C CA . THR A 1 232 ? 10.969 -18.25 0.637 1 98.31 232 THR A CA 1
ATOM 1787 C C . THR A 1 232 ? 11.711 -17.438 1.691 1 98.31 232 THR A C 1
ATOM 1789 O O . THR A 1 232 ? 12.07 -17.953 2.748 1 98.31 232 THR A O 1
ATOM 1792 N N . GLY A 1 233 ? 11.914 -16.172 1.406 1 97.06 233 GLY A N 1
ATOM 1793 C CA . GLY A 1 233 ? 12.586 -15.312 2.375 1 97.06 233 GLY A CA 1
ATOM 1794 C C . GLY A 1 233 ? 11.859 -15.234 3.705 1 97.06 233 GLY A C 1
ATOM 1795 O O . GLY A 1 233 ? 12.484 -15.297 4.766 1 97.06 233 GLY A O 1
ATOM 1796 N N . LEU A 1 234 ? 10.578 -15.164 3.65 1 97.5 234 LEU A N 1
ATOM 1797 C CA . LEU A 1 234 ? 9.727 -14.977 4.824 1 97.5 234 LEU A CA 1
ATOM 1798 C C . LEU A 1 234 ? 9.625 -16.266 5.633 1 97.5 234 LEU A C 1
ATOM 1800 O O . LEU A 1 234 ? 9.852 -16.25 6.848 1 97.5 234 LEU A O 1
ATOM 1804 N N . LEU A 1 235 ? 9.375 -17.422 4.965 1 97.75 235 LEU A N 1
ATOM 1805 C CA . LEU A 1 235 ? 8.922 -18.609 5.695 1 97.75 235 LEU A CA 1
ATOM 1806 C C . LEU A 1 235 ? 10.062 -19.594 5.879 1 97.75 235 LEU A C 1
ATOM 1808 O O . LEU A 1 235 ? 10.078 -20.359 6.848 1 97.75 235 LEU A O 1
ATOM 1812 N N . MET A 1 236 ? 11.023 -19.594 5.023 1 97 236 MET A N 1
ATOM 1813 C CA . MET A 1 236 ? 12.117 -20.547 5.152 1 97 236 MET A CA 1
ATOM 1814 C C . MET A 1 236 ? 13.32 -19.922 5.844 1 97 236 MET A C 1
ATOM 1816 O O . MET A 1 236 ? 14.234 -20.625 6.281 1 97 236 MET A O 1
ATOM 1820 N N . GLY A 1 237 ? 13.273 -18.594 5.996 1 94.44 237 GLY A N 1
ATOM 1821 C CA . GLY A 1 237 ? 14.398 -17.844 6.539 1 94.44 237 GLY A CA 1
ATOM 1822 C C . GLY A 1 237 ? 14.836 -18.344 7.906 1 94.44 237 GLY A C 1
ATOM 1823 O O . GLY A 1 237 ? 16.031 -18.438 8.188 1 94.44 237 GLY A O 1
ATOM 1824 N N . PRO A 1 238 ? 13.969 -18.719 8.797 1 94.12 238 PRO A N 1
ATOM 1825 C CA . PRO A 1 238 ? 14.344 -19.172 10.141 1 94.12 238 PRO A CA 1
ATOM 1826 C C . PRO A 1 238 ? 15.07 -20.516 10.125 1 94.12 238 PRO A C 1
ATOM 1828 O O . PRO A 1 238 ? 15.727 -20.875 11.102 1 94.12 238 PRO A O 1
ATOM 1831 N N . MET A 1 239 ? 14.984 -21.25 9.039 1 95.19 239 MET A N 1
ATOM 1832 C CA . MET A 1 239 ? 15.492 -22.625 9.023 1 95.19 239 MET A CA 1
ATOM 1833 C C . MET A 1 239 ? 16.688 -22.75 8.094 1 95.19 239 MET A C 1
ATOM 1835 O O . MET A 1 239 ? 17.562 -23.594 8.305 1 95.19 239 MET A O 1
ATOM 1839 N N . PHE A 1 240 ? 16.656 -21.875 7.059 1 95.5 240 PHE A N 1
ATOM 1840 C CA . PHE A 1 240 ? 17.609 -22.156 5.992 1 95.5 240 PHE A CA 1
ATOM 1841 C C . PHE A 1 240 ? 18.266 -20.859 5.512 1 95.5 240 PHE A C 1
ATOM 1843 O O . PHE A 1 240 ? 17.656 -19.797 5.555 1 95.5 240 PHE A O 1
ATOM 1850 N N . GLU A 1 241 ? 19.453 -21.047 5.031 1 90.94 241 GLU A N 1
ATOM 1851 C CA . GLU A 1 241 ? 20.094 -19.969 4.297 1 90.94 241 GLU A CA 1
ATOM 1852 C C . GLU A 1 241 ? 19.547 -19.859 2.879 1 90.94 241 GLU A C 1
ATOM 1854 O O . GLU A 1 241 ? 18.906 -20.781 2.381 1 90.94 241 GLU A O 1
ATOM 1859 N N . ARG A 1 242 ? 19.844 -18.734 2.32 1 88.69 242 ARG A N 1
ATOM 1860 C CA . ARG A 1 242 ? 19.438 -18.516 0.937 1 88.69 242 ARG A CA 1
ATOM 1861 C C . ARG A 1 242 ? 20.078 -19.547 0.012 1 88.69 242 ARG A C 1
ATOM 1863 O O . ARG A 1 242 ? 21.219 -19.969 0.235 1 88.69 242 ARG A O 1
ATOM 1870 N N . ASN A 1 243 ? 19.375 -20.016 -1.016 1 82.31 243 ASN A N 1
ATOM 1871 C CA . ASN A 1 243 ? 19.812 -20.984 -2.029 1 82.31 243 ASN A CA 1
ATOM 1872 C C . ASN A 1 243 ? 20.031 -22.359 -1.435 1 82.31 243 ASN A C 1
ATOM 1874 O O . ASN A 1 243 ? 20.938 -23.094 -1.872 1 82.31 243 ASN A O 1
ATOM 1878 N N . VAL A 1 244 ? 19.344 -22.672 -0.535 1 87.31 244 VAL A N 1
ATOM 1879 C CA . VAL A 1 244 ? 19.422 -23.984 0.089 1 87.31 244 VAL A CA 1
ATOM 1880 C C . VAL A 1 244 ? 19.172 -25.062 -0.956 1 87.31 244 VAL A C 1
ATOM 1882 O O . VAL A 1 244 ? 18.328 -24.891 -1.846 1 87.31 244 VAL A O 1
ATOM 1885 N N . ASN A 1 245 ? 19.844 -26.125 -0.749 1 89.44 245 ASN A N 1
ATOM 1886 C CA . ASN A 1 245 ? 19.656 -27.281 -1.636 1 89.44 245 ASN A CA 1
ATOM 1887 C C . ASN A 1 245 ? 18.312 -27.953 -1.408 1 89.44 245 ASN A C 1
ATOM 1889 O O . ASN A 1 245 ? 17.891 -28.141 -0.266 1 89.44 245 ASN A O 1
ATOM 1893 N N . VAL A 1 246 ? 17.672 -28.375 -2.49 1 90.19 246 VAL A N 1
ATOM 1894 C CA . VAL A 1 246 ? 16.328 -28.938 -2.465 1 90.19 246 VAL A CA 1
ATOM 1895 C C . VAL A 1 246 ? 16.312 -30.203 -1.601 1 90.19 246 VAL A C 1
ATOM 1897 O O . VAL A 1 246 ? 15.297 -30.516 -0.9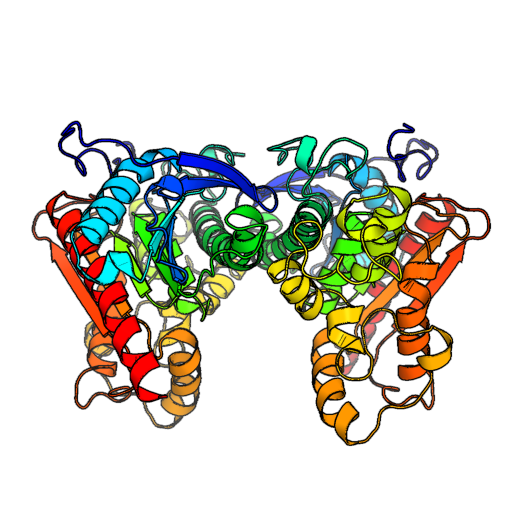73 1 90.19 246 VAL A O 1
ATOM 1900 N N . ASN A 1 247 ? 17.469 -30.844 -1.442 1 90.19 247 ASN A N 1
ATOM 1901 C CA . ASN A 1 247 ? 17.547 -32.094 -0.673 1 90.19 247 ASN A CA 1
ATOM 1902 C C . ASN A 1 247 ? 17.625 -31.812 0.826 1 90.19 247 ASN A C 1
ATOM 1904 O O . ASN A 1 247 ? 17.391 -32.719 1.638 1 90.19 247 ASN A O 1
ATOM 1908 N N . GLN A 1 248 ? 17.844 -30.609 1.125 1 90.88 248 GLN A N 1
ATOM 1909 C CA . GLN A 1 248 ? 18.078 -30.25 2.521 1 90.88 248 GLN A CA 1
ATOM 1910 C C . GLN A 1 248 ? 16.797 -29.719 3.166 1 90.88 248 GLN A C 1
ATOM 1912 O O . GLN A 1 248 ? 16.734 -29.578 4.387 1 90.88 248 GLN A O 1
ATOM 1917 N N . VAL A 1 249 ? 15.805 -29.547 2.348 1 93.19 249 VAL A N 1
ATOM 1918 C CA . VAL A 1 249 ? 14.688 -28.766 2.855 1 93.19 249 VAL A CA 1
ATOM 1919 C C . VAL A 1 249 ? 13.672 -29.672 3.543 1 93.19 249 VAL A C 1
ATOM 1921 O O . VAL A 1 249 ? 12.672 -29.203 4.086 1 93.19 249 VAL A O 1
ATOM 1924 N N . LEU A 1 250 ? 13.984 -30.984 3.627 1 93 250 LEU A N 1
ATOM 1925 C CA . LEU A 1 250 ? 12.992 -31.922 4.129 1 93 250 LEU A CA 1
ATOM 1926 C C . LEU A 1 250 ? 13.211 -32.219 5.609 1 93 250 LEU A C 1
ATOM 1928 O O . LEU A 1 250 ? 12.438 -32.938 6.23 1 93 250 LEU A O 1
ATOM 1932 N N . ARG A 1 251 ? 14.148 -31.594 6.156 1 93.75 251 ARG A N 1
ATOM 1933 C CA . ARG A 1 251 ? 14.344 -31.797 7.59 1 93.75 251 ARG A CA 1
ATOM 1934 C C . ARG A 1 251 ? 13.281 -31.062 8.398 1 93.75 251 ARG A C 1
ATOM 1936 O O . ARG A 1 251 ? 12.797 -30 7.984 1 93.75 251 ARG A O 1
ATOM 1943 N N . ASP A 1 252 ? 12.992 -31.672 9.57 1 95.69 252 ASP A N 1
ATOM 1944 C CA . ASP A 1 252 ? 12.055 -31.016 10.477 1 95.69 252 ASP A CA 1
ATOM 1945 C C . ASP A 1 252 ? 12.734 -29.891 11.25 1 95.69 252 ASP A C 1
ATOM 1947 O O . ASP A 1 252 ? 13.938 -29.953 11.516 1 95.69 252 ASP A O 1
ATOM 1951 N N . PRO A 1 253 ? 11.953 -28.875 11.523 1 97.38 253 PRO A N 1
ATOM 1952 C CA . PRO A 1 253 ? 12.531 -27.781 12.312 1 97.38 253 PRO A CA 1
ATOM 1953 C C . PRO A 1 253 ? 12.859 -28.203 13.75 1 97.38 253 PRO A C 1
ATOM 1955 O O . PRO A 1 253 ? 12.18 -29.062 14.32 1 97.38 253 PRO A O 1
ATOM 1958 N N . SER A 1 254 ? 13.898 -27.656 14.289 1 97.56 254 SER A N 1
ATOM 1959 C CA . SER A 1 254 ? 14.195 -27.781 15.711 1 97.56 254 SER A CA 1
ATOM 1960 C C . SER A 1 254 ? 13.172 -27.031 16.562 1 97.56 254 SER A C 1
ATOM 1962 O O . SER A 1 254 ? 12.352 -26.281 16.031 1 97.56 254 SER A O 1
ATOM 1964 N N . GLU A 1 255 ? 13.25 -27.219 17.859 1 97.31 255 GLU A N 1
ATOM 1965 C CA . GLU A 1 255 ? 12.352 -26.516 18.766 1 97.31 255 GLU A CA 1
ATOM 1966 C C . GLU A 1 255 ? 12.547 -25 18.672 1 97.31 255 GLU A C 1
ATOM 1968 O O . GLU A 1 255 ? 11.57 -24.25 18.688 1 97.31 255 GLU A O 1
ATOM 1973 N N . ARG A 1 256 ? 13.766 -24.688 18.578 1 97.19 256 ARG A N 1
ATOM 1974 C CA . ARG A 1 256 ? 14.086 -23.266 18.469 1 97.19 256 ARG A CA 1
ATOM 1975 C C . ARG A 1 256 ? 13.547 -22.688 17.172 1 97.19 256 ARG A C 1
ATOM 1977 O O . ARG A 1 256 ? 13 -21.578 17.156 1 97.19 256 ARG A O 1
ATOM 1984 N N . GLU A 1 257 ? 13.688 -23.375 16.094 1 97.5 257 GLU A N 1
ATOM 1985 C CA . GLU A 1 257 ? 13.164 -22.953 14.805 1 97.5 257 GLU A CA 1
ATOM 1986 C C . GLU A 1 257 ? 11.641 -22.859 14.828 1 97.5 257 GLU A C 1
ATOM 1988 O O . GLU A 1 257 ? 11.062 -21.938 14.266 1 97.5 257 GLU A O 1
ATOM 1993 N N . LEU A 1 258 ? 11.008 -23.781 15.484 1 97.38 258 LEU A N 1
ATOM 1994 C CA . LEU A 1 258 ? 9.555 -23.812 15.562 1 97.38 258 LEU A CA 1
ATOM 1995 C C . LEU A 1 258 ? 9.016 -22.594 16.297 1 97.38 258 LEU A C 1
ATOM 1997 O O . LEU A 1 258 ? 7.949 -22.078 15.945 1 97.38 258 LEU A O 1
ATOM 2001 N N . GLN A 1 259 ? 9.742 -22.172 17.266 1 97.25 259 GLN A N 1
ATOM 2002 C CA . GLN A 1 259 ? 9.328 -21 18.031 1 97.25 259 GLN A CA 1
ATOM 2003 C C . GLN A 1 259 ? 9.219 -19.766 17.125 1 97.25 259 GLN A C 1
ATOM 2005 O O . GLN A 1 259 ? 8.359 -18.906 17.328 1 97.25 259 GLN A O 1
ATOM 2010 N N . GLN A 1 260 ? 10.008 -19.75 16.078 1 96.81 260 GLN A N 1
ATOM 2011 C CA . GLN A 1 260 ? 9.992 -18.625 15.133 1 96.81 260 GLN A CA 1
ATOM 2012 C C . GLN A 1 260 ? 9.016 -18.891 13.992 1 96.81 260 GLN A C 1
ATOM 2014 O O . GLN A 1 260 ? 8.328 -17.969 13.539 1 96.81 260 GLN A O 1
ATOM 2019 N N . LEU A 1 261 ? 8.883 -20.078 13.617 1 97.06 261 LEU A N 1
ATOM 2020 C CA . LEU A 1 261 ? 8.188 -20.453 12.391 1 97.06 261 LEU A CA 1
ATOM 2021 C C . LEU A 1 261 ? 6.68 -20.516 12.625 1 97.06 261 LEU A C 1
ATOM 2023 O O . LEU A 1 261 ? 5.898 -20.156 11.75 1 97.06 261 LEU A O 1
ATOM 2027 N N . LEU A 1 262 ? 6.242 -21 13.742 1 97.5 262 LEU A N 1
ATOM 2028 C CA . LEU A 1 262 ? 4.828 -21.266 13.969 1 97.5 262 LEU A CA 1
ATOM 2029 C C . LEU A 1 262 ? 4.012 -19.984 13.914 1 97.5 262 LEU A C 1
ATOM 2031 O O . LEU A 1 262 ? 2.975 -19.938 13.242 1 97.5 262 LEU A O 1
ATOM 2035 N N . PRO A 1 263 ? 4.516 -18.922 14.57 1 97.56 263 PRO A N 1
ATOM 2036 C CA . PRO A 1 263 ? 3.746 -17.672 14.438 1 97.56 263 PRO A CA 1
ATOM 2037 C C . PRO A 1 263 ? 3.678 -17.172 12.992 1 97.56 263 PRO A C 1
ATOM 2039 O O . PRO A 1 263 ? 2.648 -16.656 12.562 1 97.56 263 PRO A O 1
ATOM 2042 N N . LEU A 1 264 ? 4.707 -17.312 12.203 1 97.81 264 LEU A N 1
ATOM 2043 C CA . LEU A 1 264 ? 4.719 -16.906 10.797 1 97.81 264 LEU A CA 1
ATOM 2044 C C . LEU A 1 264 ? 3.729 -17.734 9.992 1 97.81 264 LEU A C 1
ATOM 2046 O O . LEU A 1 264 ? 2.92 -17.188 9.234 1 97.81 264 LEU A O 1
ATOM 2050 N N . MET A 1 265 ? 3.783 -19.047 10.234 1 98.12 265 MET A N 1
ATOM 2051 C CA . MET A 1 265 ? 2.908 -19.953 9.492 1 98.12 265 MET A CA 1
ATOM 2052 C C . MET A 1 265 ? 1.442 -19.688 9.812 1 98.12 265 MET A C 1
ATOM 2054 O O . MET A 1 265 ? 0.597 -19.672 8.922 1 98.12 265 MET A O 1
ATOM 2058 N N . ARG A 1 266 ? 1.162 -19.453 11.055 1 98.06 266 ARG A N 1
ATOM 2059 C CA . ARG A 1 266 ? -0.201 -19.172 11.484 1 98.06 266 ARG A CA 1
ATOM 2060 C C . ARG A 1 266 ? -0.714 -17.875 10.852 1 98.06 266 ARG A C 1
ATOM 2062 O O . ARG A 1 266 ? -1.83 -17.828 10.336 1 98.06 266 ARG A O 1
ATOM 2069 N N . THR A 1 267 ? 0.131 -16.891 10.836 1 97.88 267 THR A N 1
ATOM 2070 C CA . THR A 1 267 ? -0.254 -15.562 10.359 1 97.88 267 THR A CA 1
ATOM 2071 C C . THR A 1 267 ? -0.426 -15.562 8.844 1 97.88 267 THR A C 1
ATOM 2073 O O . THR A 1 267 ? -1.356 -14.945 8.32 1 97.88 267 THR A O 1
ATOM 2076 N N . HIS A 1 268 ? 0.357 -16.297 8.156 1 98.44 268 HIS A N 1
ATOM 2077 C CA . HIS A 1 268 ? 0.469 -16.078 6.719 1 98.44 268 HIS A CA 1
ATOM 2078 C C . HIS A 1 268 ? -0.166 -17.203 5.926 1 98.44 268 HIS A C 1
ATOM 2080 O O . HIS A 1 268 ? -0.498 -17.047 4.75 1 98.44 268 HIS A O 1
ATOM 2086 N N . LEU A 1 269 ? -0.42 -18.422 6.547 1 98.25 269 LEU A N 1
ATOM 2087 C CA . LEU A 1 269 ? -0.803 -19.531 5.695 1 98.25 269 LEU A CA 1
ATOM 2088 C C . LEU A 1 269 ? -2.016 -20.266 6.266 1 98.25 269 LEU A C 1
ATOM 2090 O O . LEU A 1 269 ? -2.662 -21.047 5.566 1 98.25 269 LEU A O 1
ATOM 2094 N N . ALA A 1 270 ? -2.264 -20.078 7.562 1 97.62 270 ALA A N 1
ATOM 2095 C CA . ALA A 1 270 ? -3.338 -20.859 8.188 1 97.62 270 ALA A CA 1
ATOM 2096 C C . ALA A 1 270 ? -4.66 -20.641 7.449 1 97.62 270 ALA A C 1
ATOM 2098 O O . ALA A 1 270 ? -5.059 -19.5 7.184 1 97.62 270 ALA A O 1
ATOM 2099 N N . GLY A 1 271 ? -5.238 -21.688 7.055 1 97 271 GLY A N 1
ATOM 2100 C CA . GLY A 1 271 ? -6.566 -21.656 6.465 1 97 271 GLY A CA 1
ATOM 2101 C C . GLY A 1 271 ? -6.559 -21.281 4.996 1 97 271 GLY A C 1
ATOM 2102 O O . GLY A 1 271 ? -7.617 -21.172 4.371 1 97 271 GLY A O 1
ATOM 2103 N N . LYS A 1 272 ? -5.406 -21.156 4.387 1 98.19 272 LYS A N 1
ATOM 2104 C CA . LYS A 1 272 ? -5.32 -20.688 3.004 1 98.19 272 LYS A CA 1
ATOM 2105 C C . LYS A 1 272 ? -5.406 -21.875 2.033 1 98.19 272 LYS A C 1
ATOM 2107 O O . LYS A 1 272 ? -4.902 -22.953 2.32 1 98.19 272 LYS A O 1
ATOM 2112 N N . ARG A 1 273 ? -6.039 -21.641 0.886 1 98.56 273 ARG A N 1
ATOM 2113 C CA . ARG A 1 273 ? -6.07 -22.578 -0.238 1 98.56 273 ARG A CA 1
ATOM 2114 C C . ARG A 1 273 ? -5.273 -22.031 -1.42 1 98.56 273 ARG A C 1
ATOM 2116 O O . ARG A 1 273 ? -5.512 -20.922 -1.878 1 98.56 273 ARG A O 1
ATOM 2123 N N . ILE A 1 274 ? -4.336 -22.859 -1.926 1 98.88 274 ILE A N 1
ATOM 2124 C CA . ILE A 1 274 ? -3.477 -22.359 -2.998 1 98.88 274 ILE A CA 1
ATOM 2125 C C . ILE A 1 274 ? -3.371 -23.422 -4.098 1 98.88 274 ILE A C 1
ATOM 2127 O O . ILE A 1 274 ? -3.09 -24.594 -3.82 1 98.88 274 ILE A O 1
ATOM 2131 N N . LEU A 1 275 ? -3.66 -23.016 -5.289 1 98.94 275 LEU A N 1
ATOM 2132 C CA . LEU A 1 275 ? -3.336 -23.781 -6.492 1 98.94 275 LEU A CA 1
ATOM 2133 C C . LEU A 1 275 ? -2.133 -23.188 -7.211 1 98.94 275 LEU A C 1
ATOM 2135 O O . LEU A 1 275 ? -2.219 -22.078 -7.758 1 98.94 275 LEU A O 1
ATOM 2139 N N . ASN A 1 276 ? -1.04 -23.891 -7.129 1 98.94 276 ASN A N 1
ATOM 2140 C CA . ASN A 1 276 ? 0.174 -23.484 -7.832 1 98.94 276 ASN A CA 1
ATOM 2141 C C . ASN A 1 276 ? 0.356 -24.281 -9.125 1 98.94 276 ASN A C 1
ATOM 2143 O O . ASN A 1 276 ? 0.426 -25.516 -9.102 1 98.94 276 ASN A O 1
ATOM 2147 N N . MET A 1 277 ? 0.388 -23.562 -10.258 1 98.88 277 MET A N 1
ATOM 2148 C CA . MET A 1 277 ? 0.548 -24.25 -11.539 1 98.88 277 MET A CA 1
ATOM 2149 C C . MET A 1 277 ? 1.795 -23.75 -12.266 1 98.88 277 MET A C 1
ATOM 2151 O O . MET A 1 277 ? 2.049 -22.547 -12.32 1 98.88 277 MET A O 1
ATOM 2155 N N . ALA A 1 278 ? 2.557 -24.688 -12.781 1 98.56 278 ALA A N 1
ATOM 2156 C CA . ALA A 1 278 ? 3.787 -24.359 -13.492 1 98.56 278 ALA A CA 1
ATOM 2157 C C . ALA A 1 278 ? 3.908 -25.172 -14.781 1 98.56 278 ALA A C 1
ATOM 2159 O O . ALA A 1 278 ? 3.342 -26.266 -14.883 1 98.56 278 ALA A O 1
ATOM 2160 N N . GLY A 1 279 ? 4.543 -24.594 -15.758 1 97.75 279 GLY A N 1
ATOM 2161 C CA . GLY A 1 279 ? 4.973 -25.359 -16.906 1 97.75 279 GLY A CA 1
ATOM 2162 C C . GLY A 1 279 ? 6.277 -26.109 -16.672 1 97.75 279 GLY A C 1
ATOM 2163 O O . GLY A 1 279 ? 7.273 -25.5 -16.266 1 97.75 279 GLY A O 1
ATOM 2164 N N . GLY A 1 280 ? 6.246 -27.344 -16.969 1 97.62 280 GLY A N 1
ATOM 2165 C CA . GLY A 1 280 ? 7.441 -28.141 -16.75 1 97.62 280 GLY A CA 1
ATOM 2166 C C . GLY A 1 280 ? 8.609 -27.719 -17.609 1 97.62 280 GLY A C 1
ATOM 2167 O O . GLY A 1 280 ? 9.773 -27.953 -17.25 1 97.62 280 GLY A O 1
ATOM 2168 N N . ALA A 1 281 ? 8.359 -27.094 -18.734 1 97.62 281 ALA A N 1
ATOM 2169 C CA . ALA A 1 281 ? 9.398 -26.688 -19.672 1 97.62 281 ALA A CA 1
ATOM 2170 C C . ALA A 1 281 ? 9.586 -25.172 -19.641 1 97.62 281 ALA A C 1
ATOM 2172 O O . ALA A 1 281 ? 10.164 -24.594 -20.578 1 97.62 281 ALA A O 1
ATOM 2173 N N . ASP A 1 282 ? 9.047 -24.484 -18.625 1 97.25 282 ASP A N 1
ATOM 2174 C CA . ASP A 1 282 ? 9.18 -23.047 -18.5 1 97.25 282 ASP A CA 1
ATOM 2175 C C . ASP A 1 282 ? 10.625 -22.641 -18.203 1 97.25 282 ASP A C 1
ATOM 2177 O O . ASP A 1 282 ? 11.141 -22.938 -17.125 1 97.25 282 ASP A O 1
ATOM 2181 N N . LYS A 1 283 ? 11.242 -21.953 -19.078 1 94.88 283 LYS A N 1
ATOM 2182 C CA . LYS A 1 283 ? 12.625 -21.531 -18.891 1 94.88 283 LYS A CA 1
ATOM 2183 C C . LYS A 1 283 ? 12.711 -20.141 -18.281 1 94.88 283 LYS A C 1
ATOM 2185 O O . LYS A 1 283 ? 13.75 -19.766 -17.734 1 94.88 283 LYS A O 1
ATOM 2190 N N . LEU A 1 284 ? 11.641 -19.391 -18.375 1 95.06 284 LEU A N 1
ATOM 2191 C CA . LEU A 1 284 ? 11.625 -18.016 -17.875 1 95.06 284 LEU A CA 1
ATOM 2192 C C . LEU A 1 284 ? 11.406 -18 -16.375 1 95.06 284 LEU A C 1
ATOM 2194 O O . LEU A 1 284 ? 12.07 -17.234 -15.656 1 95.06 284 LEU A O 1
ATOM 2198 N N . VAL A 1 285 ? 10.445 -18.688 -15.922 1 97.06 285 VAL A N 1
ATOM 2199 C CA . VAL A 1 285 ? 10.18 -18.922 -14.508 1 97.06 285 VAL A CA 1
ATOM 2200 C C . VAL A 1 285 ? 10.156 -20.422 -14.227 1 97.06 285 VAL A C 1
ATOM 2202 O O . VAL A 1 285 ? 9.086 -21.016 -14.039 1 97.06 285 VAL A O 1
ATOM 2205 N N . PRO A 1 286 ? 11.305 -20.984 -14.156 1 97.06 286 PRO A N 1
ATOM 2206 C CA . PRO A 1 286 ? 11.375 -22.438 -14.023 1 97.06 286 PRO A CA 1
ATOM 2207 C C . PRO A 1 286 ? 10.828 -22.938 -12.688 1 97.06 286 PRO A C 1
ATOM 2209 O O . PRO A 1 286 ? 11.094 -22.344 -11.648 1 97.06 286 PRO A O 1
ATOM 2212 N N . TYR A 1 287 ? 10.078 -24.016 -12.758 1 97.44 287 TYR A N 1
ATOM 2213 C CA . TYR A 1 287 ? 9.547 -24.609 -11.547 1 97.44 287 TYR A CA 1
ATOM 2214 C C . TYR A 1 287 ? 10.664 -24.891 -10.539 1 97.44 287 TYR A C 1
ATOM 2216 O O . TYR A 1 287 ? 10.453 -24.781 -9.328 1 97.44 287 TYR A O 1
ATOM 2224 N N . LYS A 1 288 ? 11.852 -25.188 -11.039 1 96.31 288 LYS A N 1
ATOM 2225 C CA . LYS A 1 288 ? 13.008 -25.516 -10.203 1 96.31 288 LYS A CA 1
ATOM 2226 C C . LYS A 1 288 ? 13.281 -24.406 -9.195 1 96.31 288 LYS A C 1
ATOM 2228 O O . LYS A 1 288 ? 13.727 -24.672 -8.078 1 96.31 288 LYS A O 1
ATOM 2233 N N . ALA A 1 289 ? 12.992 -23.188 -9.562 1 96.56 289 ALA A N 1
ATOM 2234 C CA . ALA A 1 289 ? 13.25 -22.062 -8.672 1 96.56 289 ALA A CA 1
ATOM 2235 C C . ALA A 1 289 ? 12.344 -22.094 -7.449 1 96.56 289 ALA A C 1
ATOM 2237 O O . ALA A 1 289 ? 12.703 -21.609 -6.383 1 96.56 289 ALA A O 1
ATOM 2238 N N . SER A 1 290 ? 11.172 -22.703 -7.562 1 97.38 290 SER A N 1
ATOM 2239 C CA . SER A 1 290 ? 10.203 -22.766 -6.477 1 97.38 290 SER A CA 1
ATOM 2240 C C . SER A 1 290 ? 10.234 -24.125 -5.789 1 97.38 290 SER A C 1
ATOM 2242 O O . SER A 1 290 ? 9.594 -24.328 -4.754 1 97.38 290 SER A O 1
ATOM 2244 N N . GLU A 1 291 ? 10.977 -25.047 -6.316 1 97.44 291 GLU A N 1
ATOM 2245 C CA . GLU A 1 291 ? 10.875 -26.453 -5.938 1 97.44 291 GLU A CA 1
ATOM 2246 C C . GLU A 1 291 ? 11.211 -26.656 -4.465 1 97.44 291 GLU A C 1
ATOM 2248 O O . GLU A 1 291 ? 10.508 -27.375 -3.754 1 97.44 291 GLU A O 1
ATOM 2253 N N . SER A 1 292 ? 12.273 -26.031 -3.992 1 97.25 292 SER A N 1
ATOM 2254 C CA . SER A 1 292 ? 12.688 -26.203 -2.602 1 97.25 292 SER A CA 1
ATOM 2255 C C . SER A 1 292 ? 11.602 -25.734 -1.644 1 97.25 292 SER A C 1
ATOM 2257 O O . SER A 1 292 ? 11.266 -26.422 -0.68 1 97.25 292 SER A O 1
ATOM 2259 N N . PHE A 1 293 ? 11.047 -24.562 -1.916 1 98.12 293 PHE A N 1
ATOM 2260 C CA . PHE A 1 293 ? 10 -24.031 -1.061 1 98.12 293 PHE A CA 1
ATOM 2261 C C . PHE A 1 293 ? 8.773 -24.922 -1.076 1 98.12 293 PHE A C 1
ATOM 2263 O O . PHE A 1 293 ? 8.203 -25.234 -0.024 1 98.12 293 PHE A O 1
ATOM 2270 N N . LEU A 1 294 ? 8.336 -25.344 -2.246 1 98.38 294 LEU A N 1
ATOM 2271 C CA . 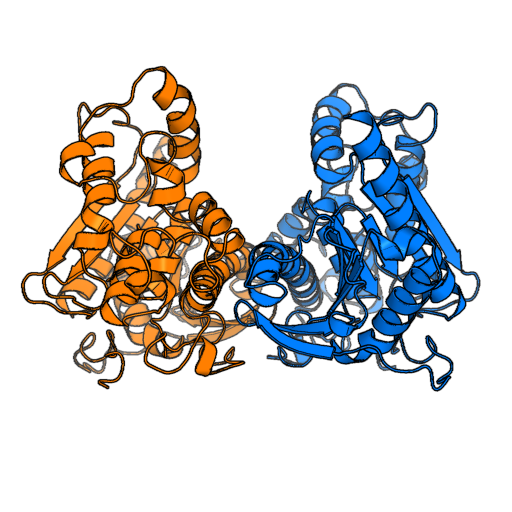LEU A 1 294 ? 7.102 -26.125 -2.381 1 98.38 294 LEU A CA 1
ATOM 2272 C C . LEU A 1 294 ? 7.258 -27.5 -1.745 1 98.38 294 LEU A C 1
ATOM 2274 O O . LEU A 1 294 ? 6.328 -28 -1.109 1 98.38 294 LEU A O 1
ATOM 2278 N N . LYS A 1 295 ? 8.438 -28.078 -1.921 1 97.81 295 LYS A N 1
ATOM 2279 C CA . LYS A 1 295 ? 8.703 -29.359 -1.258 1 97.81 295 LYS A CA 1
ATOM 2280 C C . LYS A 1 295 ? 8.672 -29.203 0.26 1 97.81 295 LYS A C 1
ATOM 2282 O O . LYS A 1 295 ? 8.078 -30.031 0.961 1 97.81 295 LYS A O 1
ATOM 2287 N N . TRP A 1 296 ? 9.328 -28.141 0.701 1 98.12 296 TRP A N 1
ATOM 2288 C CA . TRP A 1 296 ? 9.359 -27.844 2.129 1 98.12 296 TRP A CA 1
ATOM 2289 C C . TRP A 1 296 ? 7.945 -27.656 2.674 1 98.12 296 TRP A C 1
ATOM 2291 O O . TRP A 1 296 ? 7.586 -28.234 3.699 1 98.12 296 TRP A O 1
ATOM 2301 N N . LEU A 1 297 ? 7.109 -26.875 1.989 1 98.38 297 LEU A N 1
ATOM 2302 C CA . LEU A 1 297 ? 5.754 -26.578 2.438 1 98.38 297 LEU A CA 1
ATOM 2303 C C . LEU A 1 297 ? 4.883 -27.828 2.396 1 98.38 297 LEU A C 1
ATOM 2305 O O . LEU A 1 297 ? 4.129 -28.094 3.336 1 98.38 297 LEU A O 1
ATOM 2309 N N . LYS A 1 298 ? 5.02 -28.625 1.339 1 98.12 298 LYS A N 1
ATOM 2310 C CA . LYS A 1 298 ? 4.246 -29.859 1.211 1 98.12 298 LYS A CA 1
ATOM 2311 C C . LYS A 1 298 ? 4.543 -30.812 2.363 1 98.12 298 LYS A C 1
ATOM 2313 O O . LYS A 1 298 ? 3.625 -31.391 2.945 1 98.12 298 LYS A O 1
ATOM 2318 N N . LYS A 1 299 ? 5.773 -30.922 2.643 1 97.38 299 LYS A N 1
ATOM 2319 C CA . LYS A 1 299 ? 6.148 -31.781 3.764 1 97.38 299 LYS A CA 1
ATOM 2320 C C . LYS A 1 299 ? 5.562 -31.266 5.074 1 97.38 299 LYS A C 1
ATOM 2322 O O . LYS A 1 299 ? 5.043 -32.031 5.879 1 97.38 299 LYS A O 1
ATOM 2327 N N . ALA A 1 300 ? 5.648 -30 5.289 1 97.88 300 ALA A N 1
ATOM 2328 C CA . ALA A 1 300 ? 5.207 -29.375 6.535 1 97.88 300 ALA A CA 1
ATOM 2329 C C . ALA A 1 300 ? 3.715 -29.609 6.766 1 97.88 300 ALA A C 1
ATOM 2331 O O . ALA A 1 300 ? 3.291 -29.906 7.887 1 97.88 300 ALA A O 1
ATOM 2332 N N . ILE A 1 301 ? 2.906 -29.547 5.727 1 98 301 ILE A N 1
ATOM 2333 C CA . ILE A 1 301 ? 1.462 -29.5 5.922 1 98 301 ILE A CA 1
ATOM 2334 C C . ILE A 1 301 ? 0.867 -30.891 5.707 1 98 301 ILE A C 1
ATOM 2336 O O . ILE A 1 301 ? -0.331 -31.094 5.91 1 98 301 ILE A O 1
ATOM 2340 N N . ALA A 1 302 ? 1.69 -31.844 5.246 1 97.31 302 ALA A N 1
ATOM 2341 C CA . ALA A 1 302 ? 1.234 -33.219 5.027 1 97.31 302 ALA A CA 1
ATOM 2342 C C . ALA A 1 302 ? 0.763 -33.844 6.332 1 97.31 302 ALA A C 1
ATOM 2344 O O . ALA A 1 302 ? 1.092 -33.375 7.418 1 97.31 302 ALA A O 1
ATOM 2345 N N . PRO A 1 303 ? -0.13 -34.875 6.191 1 96 303 PRO A N 1
ATOM 2346 C CA . PRO A 1 303 ? -0.438 -35.625 7.41 1 96 303 PRO A CA 1
ATOM 2347 C C . PRO A 1 303 ? 0.814 -36.094 8.156 1 96 303 PRO A C 1
ATOM 2349 O O . PRO A 1 303 ? 1.698 -36.719 7.566 1 96 303 PRO A O 1
ATOM 2352 N N . GLY A 1 304 ? 0.893 -35.781 9.375 1 95.19 304 GLY A N 1
ATOM 2353 C CA . GLY A 1 304 ? 2.061 -36.125 10.172 1 95.19 304 GLY A CA 1
ATOM 2354 C C . GLY A 1 304 ? 3.135 -35.031 10.133 1 95.19 304 GLY A C 1
ATOM 2355 O O . GLY A 1 304 ? 4.133 -35.125 10.859 1 95.19 304 GLY A O 1
ATOM 2356 N N . GLY A 1 305 ? 2.996 -34.031 9.266 1 96.62 305 GLY A N 1
ATOM 2357 C CA . GLY A 1 305 ? 3.939 -32.906 9.219 1 96.62 305 GLY A CA 1
ATOM 2358 C C . GLY A 1 305 ? 3.842 -31.984 10.422 1 96.62 305 GLY A C 1
ATOM 2359 O O . GLY A 1 305 ? 2.857 -32.031 11.164 1 96.62 305 GLY A O 1
ATOM 2360 N N . TRP A 1 306 ? 4.859 -31.203 10.594 1 96.75 306 TRP A N 1
ATOM 2361 C CA . TRP A 1 306 ? 4.969 -30.391 11.805 1 96.75 306 TRP A CA 1
ATOM 2362 C C . TRP A 1 306 ? 3.953 -29.25 11.797 1 96.75 306 TRP A C 1
ATOM 2364 O O . TRP A 1 306 ? 3.723 -28.609 12.82 1 96.75 306 TRP A O 1
ATOM 2374 N N . TYR A 1 307 ? 3.316 -28.984 10.656 1 97.5 307 TYR A N 1
ATOM 2375 C CA . TYR A 1 307 ? 2.258 -27.984 10.586 1 97.5 307 TYR A CA 1
ATOM 2376 C C . TYR A 1 307 ? 0.968 -28.594 10.047 1 97.5 307 TYR A C 1
ATOM 2378 O O . TYR A 1 307 ? 0.167 -27.906 9.406 1 97.5 307 TYR A O 1
ATOM 2386 N N . SER A 1 308 ? 0.802 -29.75 10.219 1 96.31 308 SER A N 1
ATOM 2387 C CA . SER A 1 308 ? -0.4 -30.469 9.797 1 96.31 308 SER A CA 1
ATOM 2388 C C . SER A 1 308 ? -1.619 -30.016 10.594 1 96.31 308 SER A C 1
ATOM 2390 O O . SER A 1 308 ? -1.492 -29.594 11.742 1 96.31 308 SER A O 1
ATOM 2392 N N . GLY A 1 309 ? -2.824 -30.047 9.945 1 94.12 309 GLY A N 1
ATOM 2393 C CA . GLY A 1 309 ? -4.074 -29.828 10.656 1 94.12 309 GLY A CA 1
ATOM 2394 C C . GLY A 1 309 ? -4.398 -28.359 10.852 1 94.12 309 GLY A C 1
ATOM 2395 O O . GLY A 1 309 ? -5.227 -28 11.688 1 94.12 309 GLY A O 1
ATOM 2396 N N . ARG A 1 310 ? -3.795 -27.516 10.117 1 94 310 ARG A N 1
ATOM 2397 C CA . ARG A 1 310 ? -4.023 -26.094 10.297 1 94 310 ARG A CA 1
ATOM 2398 C C . ARG A 1 310 ? -4.781 -25.5 9.109 1 94 310 ARG A C 1
ATOM 2400 O O . ARG A 1 310 ? -4.809 -24.281 8.922 1 94 310 ARG A O 1
ATOM 2407 N N . GLY A 1 311 ? -5.273 -26.312 8.242 1 95.12 311 GLY A N 1
ATOM 2408 C CA . GLY A 1 311 ? -6.219 -25.922 7.211 1 95.12 311 GLY A CA 1
ATOM 2409 C C . GLY A 1 311 ? -5.547 -25.391 5.957 1 95.12 311 GLY A C 1
ATOM 2410 O O . GLY A 1 311 ? -6.191 -24.734 5.129 1 95.12 311 GLY A O 1
ATOM 2411 N N . VAL A 1 312 ? -4.273 -25.594 5.812 1 97.88 312 VAL A N 1
ATOM 2412 C CA . VAL A 1 312 ? -3.59 -25.172 4.598 1 97.88 312 VAL A CA 1
ATOM 2413 C C . VAL A 1 312 ? -3.805 -26.203 3.496 1 97.88 312 VAL A C 1
ATOM 2415 O O . VAL A 1 312 ? -3.521 -27.391 3.686 1 97.88 312 VAL A O 1
ATOM 2418 N N . HIS A 1 313 ? -4.371 -25.781 2.398 1 97.75 313 HIS A N 1
ATOM 2419 C CA . HIS A 1 313 ? -4.551 -26.641 1.229 1 97.75 313 HIS A CA 1
ATOM 2420 C C . HIS A 1 313 ? -3.668 -26.172 0.072 1 97.75 313 HIS A C 1
ATOM 2422 O O . HIS A 1 313 ? -3.762 -25.031 -0.371 1 97.75 313 HIS A O 1
ATOM 2428 N N . LEU A 1 314 ? -2.807 -27.078 -0.405 1 98.62 314 LEU A N 1
ATOM 2429 C CA . LEU A 1 314 ? -1.917 -26.75 -1.513 1 98.62 314 LEU A CA 1
ATOM 2430 C C . LEU A 1 314 ? -2.016 -27.781 -2.619 1 98.62 314 LEU A C 1
ATOM 2432 O O . LEU A 1 314 ? -1.772 -28.969 -2.383 1 98.62 314 LEU A O 1
ATOM 2436 N N . GLU A 1 315 ? -2.428 -27.344 -3.752 1 98.75 315 GLU A N 1
ATOM 2437 C CA . GLU A 1 315 ? -2.279 -28.109 -4.98 1 98.75 315 GLU A CA 1
ATOM 2438 C C . GLU A 1 315 ? -1.128 -27.578 -5.828 1 98.75 315 GLU A C 1
ATOM 2440 O O . GLU A 1 315 ? -1.146 -26.422 -6.258 1 98.75 315 GLU A O 1
ATOM 2445 N N . ASP A 1 316 ? -0.168 -28.406 -5.969 1 98.69 316 ASP A N 1
ATOM 2446 C CA . ASP A 1 316 ? 1.003 -28.078 -6.777 1 98.69 316 ASP A CA 1
ATOM 2447 C C . ASP A 1 316 ? 1.05 -28.922 -8.047 1 98.69 316 ASP A C 1
ATOM 2449 O O . ASP A 1 316 ? 1.352 -30.125 -7.988 1 98.69 316 ASP A O 1
ATOM 2453 N N . ARG A 1 317 ? 0.778 -28.266 -9.203 1 98.56 317 ARG A N 1
ATOM 2454 C CA . ARG A 1 317 ? 0.629 -29.016 -10.445 1 98.56 317 ARG A CA 1
ATOM 2455 C C . ARG A 1 317 ? 1.636 -28.547 -11.492 1 98.56 317 ARG A C 1
ATOM 2457 O O . ARG A 1 317 ? 1.679 -27.359 -11.828 1 98.56 317 ARG A O 1
ATOM 2464 N N . ILE A 1 318 ? 2.371 -29.453 -12 1 98.5 318 ILE A N 1
ATOM 2465 C CA . ILE A 1 318 ? 3.33 -29.188 -13.07 1 98.5 318 ILE A CA 1
ATOM 2466 C C . ILE A 1 318 ? 2.818 -29.797 -14.375 1 98.5 318 ILE A C 1
ATOM 2468 O O . ILE A 1 318 ? 2.469 -30.984 -14.43 1 98.5 318 ILE A O 1
ATOM 2472 N N . PHE A 1 319 ? 2.732 -29.016 -15.391 1 98.12 319 PHE A N 1
ATOM 2473 C CA . PHE A 1 319 ? 2.264 -29.469 -16.703 1 98.12 319 PHE A CA 1
ATOM 2474 C C . PHE A 1 319 ? 3.438 -29.766 -17.625 1 98.12 319 PHE A C 1
ATOM 2476 O O . PHE A 1 319 ? 4.098 -28.844 -18.109 1 98.12 319 PHE A O 1
ATOM 2483 N N . ASP A 1 320 ? 3.646 -31.047 -17.875 1 97.25 320 ASP A N 1
ATOM 2484 C CA . ASP A 1 320 ? 4.797 -31.516 -18.641 1 97.25 320 ASP A CA 1
ATOM 2485 C C . ASP A 1 320 ? 4.781 -30.938 -20.062 1 97.25 320 ASP A C 1
ATOM 2487 O O . ASP A 1 320 ? 3.74 -30.938 -20.719 1 97.25 320 ASP A O 1
ATOM 2491 N N . GLY A 1 321 ? 5.918 -30.484 -20.484 1 97.12 321 GLY A N 1
ATOM 2492 C CA . GLY A 1 321 ? 6.094 -30 -21.844 1 97.12 321 GLY A CA 1
ATOM 2493 C C . GLY A 1 321 ? 5.574 -28.594 -22.047 1 97.12 321 GLY A C 1
ATOM 2494 O O . GLY A 1 321 ? 5.766 -28.016 -23.125 1 97.12 321 GLY A O 1
ATOM 2495 N N . VAL A 1 322 ? 4.941 -28.047 -21.062 1 96.94 322 VAL A N 1
ATOM 2496 C CA . VAL A 1 322 ? 4.371 -26.703 -21.156 1 96.94 322 VAL A CA 1
ATOM 2497 C C . VAL A 1 322 ? 5.418 -25.672 -20.766 1 96.94 322 VAL A C 1
ATOM 2499 O O . VAL A 1 322 ? 6.133 -25.844 -19.781 1 96.94 322 VAL A O 1
ATOM 2502 N N . GLY A 1 323 ? 5.582 -24.609 -21.609 1 96.81 323 GLY A N 1
ATOM 2503 C CA . GLY A 1 323 ? 6.516 -23.531 -21.344 1 96.81 323 GLY A CA 1
ATOM 2504 C C . GLY A 1 323 ? 5.938 -22.422 -20.469 1 96.81 323 GLY A C 1
ATOM 2505 O O . GLY A 1 323 ? 5.23 -22.719 -19.5 1 96.81 323 GLY A O 1
ATOM 2506 N N . HIS A 1 324 ? 6.367 -21.188 -20.672 1 96.81 324 HIS A N 1
ATOM 2507 C CA . HIS A 1 324 ? 5.848 -20.016 -19.969 1 96.81 324 HIS A CA 1
ATOM 2508 C C . HIS A 1 324 ? 4.48 -19.609 -20.5 1 96.81 324 HIS A C 1
ATOM 2510 O O . HIS A 1 324 ? 4.355 -18.609 -21.188 1 96.81 324 HIS A O 1
ATOM 2516 N N . GLU A 1 325 ? 3.443 -20.438 -20.062 1 96 325 GLU A N 1
ATOM 2517 C CA . GLU A 1 325 ? 2.131 -20.328 -20.688 1 96 325 GLU A CA 1
ATOM 2518 C C . GLU A 1 325 ? 1.015 -20.625 -19.703 1 96 325 GLU A C 1
ATOM 2520 O O . GLU A 1 325 ? 1.198 -21.406 -18.766 1 96 325 GLU A O 1
ATOM 2525 N N . PHE A 1 326 ? -0.12 -19.922 -19.922 1 97.62 326 PHE A N 1
ATOM 2526 C CA . PHE A 1 326 ? -1.399 -20.266 -19.312 1 97.62 326 PHE A CA 1
ATOM 2527 C C . PHE A 1 326 ? -2.283 -21.031 -20.297 1 97.62 326 PHE A C 1
ATOM 2529 O O . PHE A 1 326 ? -3.062 -20.422 -21.031 1 97.62 326 PHE A O 1
ATOM 2536 N N . THR A 1 327 ? -2.221 -22.359 -20.234 1 96.44 327 THR A N 1
ATOM 2537 C CA . THR A 1 327 ? -2.875 -23.203 -21.234 1 96.44 327 THR A CA 1
ATOM 2538 C C . THR A 1 327 ? -4.363 -23.344 -20.922 1 96.44 327 THR A C 1
ATOM 2540 O O . THR A 1 327 ? -4.805 -23.047 -19.812 1 96.44 327 THR A O 1
ATOM 2543 N N . PRO A 1 328 ? -5.152 -23.797 -21.906 1 95.31 328 PRO A N 1
ATOM 2544 C CA . PRO A 1 328 ? -6.562 -24.094 -21.641 1 95.31 328 PRO A CA 1
ATOM 2545 C C . PRO A 1 328 ? -6.75 -25.094 -20.516 1 95.31 328 PRO A C 1
ATOM 2547 O O . PRO A 1 328 ? -7.688 -24.984 -19.719 1 95.31 328 PRO A O 1
ATOM 2550 N N . GLY A 1 329 ? -5.867 -26.094 -20.484 1 95.81 329 GLY A N 1
ATOM 2551 C CA . GLY A 1 329 ? -5.914 -27.047 -19.391 1 95.81 329 GLY A CA 1
ATOM 2552 C C . GLY A 1 329 ? -5.711 -26.406 -18.031 1 95.81 329 GLY A C 1
ATOM 2553 O O . GLY A 1 329 ? -6.414 -26.734 -17.078 1 95.81 329 GLY A O 1
ATOM 2554 N N . MET A 1 330 ? -4.766 -25.516 -17.953 1 97.75 330 MET A N 1
ATOM 2555 C CA . MET A 1 330 ? -4.539 -24.781 -16.719 1 97.75 330 MET A CA 1
ATOM 2556 C C . MET A 1 330 ? -5.762 -23.953 -16.344 1 97.75 330 MET A C 1
ATOM 2558 O O . MET A 1 330 ? -6.129 -23.875 -15.164 1 97.75 330 MET A O 1
ATOM 2562 N N . MET A 1 331 ? -6.363 -23.328 -17.328 1 96.94 331 MET A N 1
ATOM 2563 C CA . MET A 1 331 ? -7.551 -22.516 -17.078 1 96.94 331 MET A CA 1
ATOM 2564 C C . MET A 1 331 ? -8.68 -23.359 -16.5 1 96.94 331 MET A C 1
ATOM 2566 O O . MET A 1 331 ? -9.375 -22.938 -15.578 1 96.94 331 MET A O 1
ATOM 2570 N N . GLN A 1 332 ? -8.836 -24.562 -17.031 1 96.25 332 GLN A N 1
ATOM 2571 C CA . GLN A 1 332 ? -9.867 -25.469 -16.516 1 96.25 332 GLN A CA 1
ATOM 2572 C C . GLN A 1 332 ? -9.602 -25.828 -15.062 1 96.25 332 GLN A C 1
ATOM 2574 O O . GLN A 1 332 ? -10.531 -25.875 -14.25 1 96.25 332 GLN A O 1
ATOM 2579 N N . GLU A 1 333 ? -8.352 -26.094 -14.758 1 98.06 333 GLU A N 1
ATOM 2580 C CA . GLU A 1 333 ? -7.988 -26.375 -13.375 1 98.06 333 GLU A CA 1
ATOM 2581 C C . GLU A 1 333 ? -8.25 -25.172 -12.477 1 98.06 333 GLU A C 1
ATOM 2583 O O . GLU A 1 333 ? -8.68 -25.328 -11.328 1 98.06 333 GLU A O 1
ATOM 2588 N N . ALA A 1 334 ? -7.98 -23.969 -12.992 1 98.56 334 ALA A N 1
ATOM 2589 C CA . ALA A 1 334 ? -8.242 -22.75 -12.234 1 98.56 334 ALA A CA 1
ATOM 2590 C C . ALA A 1 334 ? -9.734 -22.609 -11.93 1 98.56 334 ALA A C 1
ATOM 2592 O O . ALA A 1 334 ? -10.109 -22.328 -10.789 1 98.56 334 ALA A O 1
ATOM 2593 N N . ILE A 1 335 ? -10.555 -22.828 -12.914 1 97.69 335 ILE A N 1
ATOM 2594 C CA . ILE A 1 335 ? -12 -22.688 -12.766 1 97.69 335 ILE A CA 1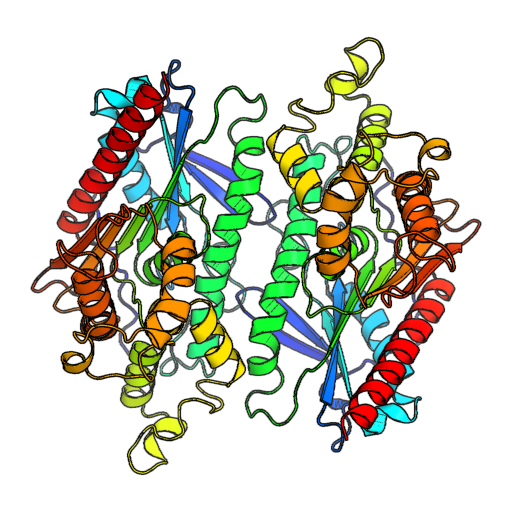
ATOM 2595 C C . ILE A 1 335 ? -12.516 -23.719 -11.758 1 97.69 335 ILE A C 1
ATOM 2597 O O . ILE A 1 335 ? -13.32 -23.391 -10.891 1 97.69 335 ILE A O 1
ATOM 2601 N N . ARG A 1 336 ? -12.023 -24.938 -11.844 1 97.56 336 ARG A N 1
ATOM 2602 C CA . ARG A 1 336 ? -12.391 -25.984 -10.891 1 97.56 336 ARG A CA 1
ATOM 2603 C C . ARG A 1 336 ? -12.055 -25.562 -9.469 1 97.56 336 ARG A C 1
ATOM 2605 O O . ARG A 1 336 ? -12.906 -25.641 -8.57 1 97.56 336 ARG A O 1
ATOM 2612 N N . PHE A 1 337 ? -10.867 -25.188 -9.242 1 98.56 337 PHE A N 1
ATOM 2613 C CA . PHE A 1 337 ? -10.375 -24.828 -7.918 1 98.56 337 PHE A CA 1
ATOM 2614 C C . PHE A 1 337 ? -11.172 -23.672 -7.332 1 98.56 337 PHE A C 1
ATOM 2616 O O . PHE A 1 337 ? -11.539 -23.688 -6.156 1 98.56 337 PHE A O 1
ATOM 2623 N N . ILE A 1 338 ? -11.414 -22.578 -8.188 1 98.44 338 ILE A N 1
ATOM 2624 C CA . ILE A 1 338 ? -12.172 -21.422 -7.762 1 98.44 338 ILE A CA 1
ATOM 2625 C C . ILE A 1 338 ? -13.586 -21.828 -7.359 1 98.44 338 ILE A C 1
ATOM 2627 O O . ILE A 1 338 ? -14.078 -21.438 -6.297 1 98.44 338 ILE A O 1
ATOM 2631 N N . SER A 1 339 ? -14.203 -22.688 -8.172 1 96.94 339 SER A N 1
ATOM 2632 C CA . SER A 1 339 ? -15.562 -23.156 -7.887 1 96.94 339 SER A CA 1
ATOM 2633 C C . SER A 1 339 ? -15.609 -23.969 -6.594 1 96.94 339 SER A C 1
ATOM 2635 O O . SER A 1 339 ? -16.516 -23.781 -5.777 1 96.94 339 SER A O 1
ATOM 2637 N N . GLU A 1 340 ? -14.641 -24.844 -6.445 1 96.38 340 GLU A N 1
ATOM 2638 C CA . GLU A 1 340 ? -14.578 -25.641 -5.227 1 96.38 340 GLU A CA 1
ATOM 2639 C C . GLU A 1 340 ? -14.375 -24.766 -3.996 1 96.38 340 GLU A C 1
ATOM 2641 O O . GLU A 1 340 ? -14.922 -25.047 -2.928 1 96.38 340 GLU A O 1
ATOM 2646 N N . THR A 1 341 ? -13.539 -23.75 -4.141 1 96.75 341 THR A N 1
ATOM 2647 C CA . THR A 1 341 ? -13.297 -22.812 -3.047 1 96.75 341 THR A CA 1
ATOM 2648 C C . THR A 1 341 ? -14.586 -22.094 -2.652 1 96.75 341 THR A C 1
ATOM 2650 O O . THR A 1 341 ? -14.883 -21.953 -1.464 1 96.75 341 THR A O 1
ATOM 2653 N N . LEU A 1 342 ? -15.359 -21.672 -3.641 1 96.06 342 LEU A N 1
ATOM 2654 C CA . LEU A 1 342 ? -16.625 -20.984 -3.402 1 96.06 342 LEU A CA 1
ATOM 2655 C C . LEU A 1 342 ? -17.625 -21.906 -2.727 1 96.06 342 LEU A C 1
ATOM 2657 O O . LEU A 1 342 ? -18.422 -21.469 -1.892 1 96.06 342 LEU A O 1
ATOM 2661 N N . GLU A 1 343 ? -17.578 -23.172 -3.031 1 92.62 343 GLU A N 1
ATOM 2662 C CA . GLU A 1 343 ? -18.484 -24.156 -2.457 1 92.62 343 GLU A CA 1
ATOM 2663 C C . GLU A 1 343 ? -18.125 -24.453 -1.002 1 92.62 343 GLU A C 1
ATOM 2665 O O . GLU A 1 343 ? -19.016 -24.75 -0.191 1 92.62 343 GLU A O 1
ATOM 2670 N N . GLY A 1 344 ? -16.812 -24.516 -0.62 1 82.12 344 GLY A N 1
ATOM 2671 C CA . GLY A 1 344 ? -16.375 -24.797 0.732 1 82.12 344 GLY A CA 1
ATOM 2672 C C . GLY A 1 344 ? -16.719 -23.703 1.724 1 82.12 344 GLY A C 1
ATOM 2673 O O . GLY A 1 344 ? -16.797 -23.953 2.928 1 82.12 344 GLY A O 1
ATOM 2674 N N . HIS A 1 345 ? -16.703 -22.438 1.389 1 62.69 345 HIS A N 1
ATOM 2675 C CA . HIS A 1 345 ? -17.094 -21.359 2.285 1 62.69 345 HIS A CA 1
ATOM 2676 C C . HIS A 1 345 ? -18.516 -21.562 2.807 1 62.69 345 HIS A C 1
ATOM 2678 O O . HIS A 1 345 ? -18.844 -21.078 3.891 1 62.69 345 HIS A O 1
ATOM 2684 N N . ARG A 1 346 ? -19.406 -22.25 2.141 1 50.53 346 ARG A N 1
ATOM 2685 C CA . ARG A 1 346 ? -20.797 -22.531 2.523 1 50.53 346 ARG A CA 1
ATOM 2686 C C . ARG A 1 346 ? -20.844 -23.344 3.811 1 50.53 346 ARG A C 1
ATOM 2688 O O . ARG A 1 346 ? -21.734 -23.141 4.641 1 50.53 346 ARG A O 1
ATOM 2695 N N . THR A 1 347 ? -19.938 -24.219 3.918 1 45.19 347 THR A N 1
ATOM 2696 C CA . THR A 1 347 ? -20.094 -25.172 5.008 1 45.19 347 THR A CA 1
ATOM 2697 C C . THR A 1 347 ? -19.578 -24.594 6.32 1 45.19 347 THR A C 1
ATOM 2699 O O . THR A 1 347 ? -20.016 -24.984 7.398 1 45.19 347 THR A O 1
ATOM 2702 N N . GLY A 1 348 ? -18.875 -23.625 6.348 1 37.56 348 GLY A N 1
ATOM 2703 C CA . GLY A 1 348 ? -18.438 -23.094 7.625 1 37.56 348 GLY A CA 1
ATOM 2704 C C . GLY A 1 348 ? -19.453 -22.172 8.266 1 37.56 348 GLY A C 1
ATOM 2705 O O . GLY A 1 348 ? -19.359 -21.891 9.469 1 37.56 348 GLY A O 1
ATOM 2706 N N . ALA A 1 349 ? -20.25 -21.453 7.625 1 38.31 349 ALA A N 1
ATOM 2707 C CA . ALA A 1 349 ? -21.328 -20.703 8.25 1 38.31 349 ALA A CA 1
ATOM 2708 C C . ALA A 1 349 ? -22.406 -21.641 8.789 1 38.31 349 ALA A C 1
ATOM 2710 O O . ALA A 1 349 ? -23.109 -21.297 9.75 1 38.31 349 ALA A O 1
ATOM 2711 N N . ASP A 1 350 ? -22.734 -22.656 8.305 1 34.94 350 ASP A N 1
ATOM 2712 C CA . ASP A 1 350 ? -23.75 -23.516 8.906 1 34.94 350 ASP A CA 1
ATOM 2713 C C . ASP A 1 350 ? -23.266 -24.094 10.234 1 34.94 350 ASP A C 1
ATOM 2715 O O . ASP A 1 350 ? -24.016 -24.766 10.938 1 34.94 350 ASP A O 1
ATOM 2719 N N . ALA A 1 351 ? -22.078 -24.094 10.547 1 30.03 351 ALA A N 1
ATOM 2720 C CA . ALA A 1 351 ? -21.75 -24.578 11.891 1 30.03 351 ALA A CA 1
ATOM 2721 C C . ALA A 1 351 ? -22.031 -23.516 12.938 1 30.03 351 ALA A C 1
ATOM 2723 O O . ALA A 1 351 ? -21.984 -23.781 14.141 1 30.03 351 ALA A O 1
ATOM 2724 N N . LYS A 1 352 ? -22.031 -22.344 12.539 1 30.53 352 LYS A N 1
ATOM 2725 C CA . LYS A 1 352 ? -22.281 -21.438 13.656 1 30.53 352 LYS A CA 1
ATOM 2726 C C . LYS A 1 352 ? -23.766 -21.328 13.969 1 30.53 352 LYS A C 1
ATOM 2728 O O . LYS A 1 352 ? -24.172 -20.531 14.812 1 30.53 352 LYS A O 1
ATOM 2733 N N . ILE A 1 353 ? -24.516 -21.797 13.031 1 22.77 353 ILE A N 1
ATOM 2734 C CA . ILE A 1 353 ? -25.844 -21.828 13.641 1 22.77 353 ILE A CA 1
ATOM 2735 C C . ILE A 1 353 ? -26.047 -23.156 14.367 1 22.77 353 ILE A C 1
ATOM 2737 O O . ILE A 1 353 ? -25.703 -24.219 13.836 1 22.77 353 ILE A O 1
ATOM 2741 N N . MET B 1 1 ? -18.953 28.375 -8.812 1 33.69 1 MET B N 1
ATOM 2742 C CA . MET B 1 1 ? -18.531 27.812 -7.535 1 33.69 1 MET B CA 1
ATOM 2743 C C . MET B 1 1 ? -17.016 27.875 -7.375 1 33.69 1 MET B C 1
ATOM 2745 O O . MET B 1 1 ? -16.281 27.594 -8.312 1 33.69 1 MET B O 1
ATOM 2749 N N . ALA B 1 2 ? -16.578 28.672 -6.512 1 43.16 2 ALA B N 1
ATOM 2750 C CA . ALA B 1 2 ? -15.164 29.062 -6.441 1 43.16 2 ALA B CA 1
ATOM 2751 C C . ALA B 1 2 ? -14.258 27.844 -6.391 1 43.16 2 ALA B C 1
ATOM 2753 O O . ALA B 1 2 ? -14.516 26.891 -5.645 1 43.16 2 ALA B O 1
ATOM 2754 N N . ALA B 1 3 ? -13.438 27.766 -7.379 1 56.47 3 ALA B N 1
ATOM 2755 C CA . ALA B 1 3 ? -12.398 26.75 -7.48 1 56.47 3 ALA B CA 1
ATOM 2756 C C . ALA B 1 3 ? -11.641 26.594 -6.164 1 56.47 3 ALA B C 1
ATOM 2758 O O . ALA B 1 3 ? -11.492 27.562 -5.418 1 56.47 3 ALA B O 1
ATOM 2759 N N . THR B 1 4 ? -11.391 25.375 -5.738 1 70.75 4 THR B N 1
ATOM 2760 C CA . THR B 1 4 ? -10.57 25.109 -4.562 1 70.75 4 THR B CA 1
ATOM 2761 C C . THR B 1 4 ? -9.266 25.906 -4.629 1 70.75 4 THR B C 1
ATOM 2763 O O . THR B 1 4 ? -8.539 25.828 -5.625 1 70.75 4 THR B O 1
ATOM 2766 N N . PRO B 1 5 ? -9.055 26.859 -3.699 1 76.81 5 PRO B N 1
ATOM 2767 C CA . PRO B 1 5 ? -7.828 27.656 -3.721 1 76.81 5 PRO B CA 1
ATOM 2768 C C . PRO B 1 5 ? -6.559 26.812 -3.717 1 76.81 5 PRO B C 1
ATOM 2770 O O . PRO B 1 5 ? -6.559 25.703 -3.172 1 76.81 5 PRO B O 1
ATOM 2773 N N . ASP B 1 6 ? -5.574 27.25 -4.43 1 85.06 6 ASP B N 1
ATOM 2774 C CA . ASP B 1 6 ? -4.246 26.656 -4.395 1 85.06 6 ASP B CA 1
ATOM 2775 C C . ASP B 1 6 ? -3.473 27.109 -3.156 1 85.06 6 ASP B C 1
ATOM 2777 O O . ASP B 1 6 ? -3.029 28.25 -3.076 1 85.06 6 ASP B O 1
ATOM 2781 N N . PRO B 1 7 ? -3.256 26.234 -2.221 1 92.19 7 PRO B N 1
ATOM 2782 C CA . PRO B 1 7 ? -2.619 26.656 -0.968 1 92.19 7 PRO B CA 1
ATOM 2783 C C . PRO B 1 7 ? -1.141 27 -1.142 1 92.19 7 PRO B C 1
ATOM 2785 O O . PRO B 1 7 ? -0.523 27.562 -0.233 1 92.19 7 PRO B O 1
ATOM 2788 N N . LEU B 1 8 ? -0.522 26.719 -2.285 1 90.88 8 LEU B N 1
ATOM 2789 C CA . LEU B 1 8 ? 0.91 26.922 -2.471 1 90.88 8 LEU B CA 1
ATOM 2790 C C . LEU B 1 8 ? 1.18 28.234 -3.217 1 90.88 8 LEU B C 1
ATOM 2792 O O . LEU B 1 8 ? 2.336 28.609 -3.42 1 90.88 8 LEU B O 1
ATOM 2796 N N . GLU B 1 9 ? 0.155 28.906 -3.615 1 83.81 9 GLU B N 1
ATOM 2797 C CA . GLU B 1 9 ? 0.268 30.062 -4.5 1 83.81 9 GLU B CA 1
ATOM 2798 C C . GLU B 1 9 ? 1.166 31.125 -3.893 1 83.81 9 GLU B C 1
ATOM 2800 O O . GLU B 1 9 ? 1.984 31.734 -4.59 1 83.81 9 GLU B O 1
ATOM 2805 N N . LYS B 1 10 ? 1.056 31.375 -2.576 1 82.88 10 LYS B N 1
ATOM 2806 C CA . LYS B 1 10 ? 1.749 32.5 -1.946 1 82.88 10 LYS B CA 1
ATOM 2807 C C . LYS B 1 10 ? 2.871 32 -1.035 1 82.88 10 LYS B C 1
ATOM 2809 O O . LYS B 1 10 ? 3.377 32.75 -0.204 1 82.88 10 LYS B O 1
ATOM 2814 N N . THR B 1 11 ? 3.201 30.766 -1.137 1 83 11 THR B N 1
ATOM 2815 C CA . THR B 1 11 ? 4.137 30.172 -0.196 1 83 11 THR B CA 1
ATOM 2816 C C . THR B 1 11 ? 5.543 30.734 -0.399 1 83 11 THR B C 1
ATOM 2818 O O . THR B 1 11 ? 6.289 30.906 0.565 1 83 11 THR B O 1
ATOM 2821 N N . HIS B 1 12 ? 5.918 30.969 -1.705 1 75.56 12 HIS B N 1
ATOM 2822 C CA . HIS B 1 12 ? 7.281 31.406 -1.998 1 75.56 12 HIS B CA 1
ATOM 2823 C C . HIS B 1 12 ? 7.289 32.75 -2.738 1 75.56 12 HIS B C 1
ATOM 2825 O O . HIS B 1 12 ? 6.371 33.031 -3.508 1 75.56 12 HIS B O 1
ATOM 2831 N N . ASP B 1 13 ? 8.047 33.688 -2.189 1 60.56 13 ASP B N 1
ATOM 2832 C CA . ASP B 1 13 ? 8.109 35.031 -2.766 1 60.56 13 ASP B CA 1
ATOM 2833 C C . ASP B 1 13 ? 8.875 35.031 -4.086 1 60.56 13 ASP B C 1
ATOM 2835 O O . ASP B 1 13 ? 9.211 36.094 -4.617 1 60.56 13 ASP B O 1
ATOM 2839 N N . GLY B 1 14 ? 8.867 34.031 -4.75 1 55.97 14 GLY B N 1
ATOM 2840 C CA . GLY B 1 14 ? 9.492 34.062 -6.062 1 55.97 14 GLY B CA 1
ATOM 2841 C C . GLY B 1 14 ? 10.984 34.312 -6.004 1 55.97 14 GLY B C 1
ATOM 2842 O O . GLY B 1 14 ? 11.617 34.562 -7.031 1 55.97 14 GLY B O 1
ATOM 2843 N N . SER B 1 15 ? 11.5 34.531 -4.785 1 53.38 15 SER B N 1
ATOM 2844 C CA . SER B 1 15 ? 12.922 34.875 -4.777 1 53.38 15 SER B CA 1
ATOM 2845 C C . SER B 1 15 ? 13.75 33.75 -5.406 1 53.38 15 SER B C 1
ATOM 2847 O O . SER B 1 15 ? 13.398 32.562 -5.301 1 53.38 15 SER B O 1
ATOM 2849 N N . SER B 1 16 ? 14.5 34.062 -6.449 1 56.84 16 SER B N 1
ATOM 2850 C CA . SER B 1 16 ? 15.32 33.312 -7.395 1 56.84 16 SER B CA 1
ATOM 2851 C C . SER B 1 16 ? 16.312 32.406 -6.668 1 56.84 16 SER B C 1
ATOM 2853 O O . SER B 1 16 ? 17.516 32.688 -6.68 1 56.84 16 SER B O 1
ATOM 2855 N N . ALA B 1 17 ? 15.938 31.812 -5.516 1 63.28 17 ALA B N 1
ATOM 2856 C CA . ALA B 1 17 ? 16.969 30.969 -4.918 1 63.28 17 ALA B CA 1
ATOM 2857 C C . ALA B 1 17 ? 17.281 29.766 -5.809 1 63.28 17 ALA B C 1
ATOM 2859 O O . ALA B 1 17 ? 16.422 29.312 -6.562 1 63.28 17 ALA B O 1
ATOM 2860 N N . ARG B 1 18 ? 18.547 29.547 -5.875 1 77.19 18 ARG B N 1
ATOM 2861 C CA . ARG B 1 18 ? 19.125 28.453 -6.664 1 77.19 18 ARG B CA 1
ATOM 2862 C C . ARG B 1 18 ? 18.391 27.141 -6.391 1 77.19 18 ARG B C 1
ATOM 2864 O O . ARG B 1 18 ? 18.188 26.766 -5.234 1 77.19 18 ARG B O 1
ATOM 2871 N N . ALA B 1 19 ? 17.812 26.562 -7.441 1 88.5 19 ALA B N 1
ATOM 2872 C CA . ALA B 1 19 ? 17.156 25.25 -7.355 1 88.5 19 ALA B CA 1
ATOM 2873 C C . ALA B 1 19 ? 18.156 24.156 -6.977 1 88.5 19 ALA B C 1
ATOM 2875 O O . ALA B 1 19 ? 19.297 24.188 -7.418 1 88.5 19 ALA B O 1
ATOM 2876 N N . THR B 1 20 ? 17.75 23.359 -6.043 1 94.75 20 THR B N 1
ATOM 2877 C CA . THR B 1 20 ? 18.547 22.188 -5.699 1 94.75 20 THR B CA 1
ATOM 2878 C C . THR B 1 20 ? 18.531 21.172 -6.84 1 94.75 20 THR B C 1
ATOM 2880 O O . THR B 1 20 ? 17.719 21.281 -7.758 1 94.75 20 THR B O 1
ATOM 2883 N N . SER B 1 21 ? 19.547 20.312 -6.828 1 98 21 SER B N 1
ATOM 2884 C CA . SER B 1 21 ? 19.578 19.25 -7.824 1 98 21 SER B CA 1
ATOM 2885 C C . SER B 1 21 ? 18.297 18.422 -7.797 1 98 21 SER B C 1
ATOM 2887 O O . SER B 1 21 ? 17.688 18.25 -6.738 1 98 21 SER B O 1
ATOM 2889 N N . LYS B 1 22 ? 17.875 17.969 -8.953 1 98.38 22 LYS B N 1
ATOM 2890 C CA . LYS B 1 22 ? 16.656 17.172 -9.102 1 98.38 22 LYS B CA 1
ATOM 2891 C C . LYS B 1 22 ? 16.891 15.984 -10.039 1 98.38 22 LYS B C 1
ATOM 2893 O O . LYS B 1 22 ? 17.484 16.141 -11.117 1 98.38 22 LYS B O 1
ATOM 2898 N N . GLN B 1 23 ? 16.516 14.844 -9.617 1 98.12 23 GLN B N 1
ATOM 2899 C CA . GLN B 1 23 ? 16.469 13.641 -10.445 1 98.12 23 GLN B CA 1
ATOM 2900 C C . GLN B 1 23 ? 15.094 12.977 -10.367 1 98.12 23 GLN B C 1
ATOM 2902 O O . GLN B 1 23 ? 14.547 12.805 -9.273 1 98.12 23 GLN B O 1
ATOM 2907 N N . THR B 1 24 ? 14.445 12.688 -11.492 1 98.56 24 THR B N 1
ATOM 2908 C CA . THR B 1 24 ? 13.188 11.961 -11.523 1 98.56 24 THR B CA 1
ATOM 2909 C C . THR B 1 24 ? 13.414 10.484 -11.859 1 98.56 24 THR B C 1
ATOM 2911 O O . THR B 1 24 ? 14.008 10.172 -12.891 1 98.56 24 THR B O 1
ATOM 2914 N N . ILE B 1 25 ? 13 9.609 -11.039 1 98.19 25 ILE B N 1
ATOM 2915 C CA . ILE B 1 25 ? 13.234 8.18 -11.242 1 98.19 25 ILE B CA 1
ATOM 2916 C C . ILE B 1 25 ? 11.938 7.41 -10.984 1 98.19 25 ILE B C 1
ATOM 2918 O O . ILE B 1 25 ? 11.164 7.77 -10.094 1 98.19 25 ILE B O 1
ATOM 2922 N N . PRO B 1 26 ? 11.633 6.414 -11.789 1 98.44 26 PRO B N 1
ATOM 2923 C CA . PRO B 1 26 ? 10.516 5.523 -11.484 1 98.44 26 PRO B CA 1
ATOM 2924 C C . PRO B 1 26 ? 10.844 4.52 -10.383 1 98.44 26 PRO B C 1
ATOM 2926 O O . PRO B 1 26 ? 11.867 3.83 -10.453 1 98.44 26 PRO B O 1
ATOM 2929 N N . ILE B 1 27 ? 10.102 4.48 -9.367 1 98.62 27 ILE B N 1
ATOM 2930 C CA . ILE B 1 27 ? 10.219 3.498 -8.297 1 98.62 27 ILE B CA 1
ATOM 2931 C C . ILE B 1 27 ? 8.867 2.811 -8.078 1 98.62 27 ILE B C 1
ATOM 2933 O O . ILE B 1 27 ? 7.891 3.453 -7.699 1 98.62 27 ILE B O 1
ATOM 2937 N N . ALA B 1 28 ? 8.773 1.517 -8.328 1 97.88 28 ALA B N 1
ATOM 2938 C CA . ALA B 1 28 ? 7.562 0.731 -8.117 1 97.88 28 ALA B CA 1
ATOM 2939 C C . ALA B 1 28 ? 6.383 1.326 -8.875 1 97.88 28 ALA B C 1
ATOM 2941 O O . ALA B 1 28 ? 5.281 1.433 -8.344 1 97.88 28 ALA B O 1
ATOM 2942 N N . GLY B 1 29 ? 6.633 1.839 -10 1 98.38 29 GLY B N 1
ATOM 2943 C CA . GLY B 1 29 ? 5.582 2.346 -10.859 1 98.38 29 GLY B CA 1
ATOM 2944 C C . GLY B 1 29 ? 5.184 3.775 -10.547 1 98.38 29 GLY B C 1
ATOM 2945 O O . GLY B 1 29 ? 4.176 4.273 -11.055 1 98.38 29 GLY B O 1
ATOM 2946 N N . ILE B 1 30 ? 5.941 4.457 -9.719 1 98.81 30 ILE B N 1
ATOM 2947 C CA . ILE B 1 30 ? 5.664 5.836 -9.328 1 98.81 30 ILE B CA 1
ATOM 2948 C C . ILE B 1 30 ? 6.848 6.727 -9.695 1 98.81 30 ILE B C 1
ATOM 2950 O O . ILE B 1 30 ? 7.988 6.43 -9.344 1 98.81 30 ILE B O 1
ATOM 2954 N N . LEU B 1 31 ? 6.602 7.793 -10.469 1 98.88 31 LEU B N 1
ATOM 2955 C CA . LEU B 1 31 ? 7.652 8.766 -10.75 1 98.88 31 LEU B CA 1
ATOM 2956 C C . LEU B 1 31 ? 7.965 9.609 -9.523 1 98.88 31 LEU B C 1
ATOM 2958 O O . LEU B 1 31 ? 7.094 10.32 -9.023 1 98.88 31 LEU B O 1
ATOM 2962 N N . CYS B 1 32 ? 9.195 9.539 -9.031 1 98.88 32 CYS B N 1
ATOM 2963 C CA . CYS B 1 32 ? 9.633 10.266 -7.848 1 98.88 32 CYS B CA 1
ATOM 2964 C C . CYS B 1 32 ? 10.664 11.328 -8.203 1 98.88 32 CYS B C 1
ATOM 2966 O O . CYS B 1 32 ? 11.641 11.047 -8.898 1 98.88 32 CYS B O 1
ATOM 2968 N N . ASP B 1 33 ? 10.438 12.516 -7.773 1 98.88 33 ASP B N 1
ATOM 2969 C CA . ASP B 1 33 ? 11.445 13.562 -7.859 1 98.88 33 ASP B CA 1
ATOM 2970 C C . ASP B 1 33 ? 12.328 13.578 -6.613 1 98.88 33 ASP B C 1
ATOM 2972 O O . ASP B 1 33 ? 11.852 13.852 -5.512 1 98.88 33 ASP B O 1
ATOM 2976 N N . LEU B 1 34 ? 13.555 13.25 -6.789 1 98.88 34 LEU B N 1
ATOM 2977 C CA . LEU B 1 34 ? 14.539 13.32 -5.711 1 98.88 34 LEU B CA 1
ATOM 2978 C C . LEU B 1 34 ? 15.297 14.641 -5.75 1 98.88 34 LEU B C 1
ATOM 2980 O O . LEU B 1 34 ? 15.898 14.984 -6.77 1 98.88 34 LEU B O 1
ATOM 2984 N N . TYR B 1 35 ? 15.305 15.375 -4.668 1 98.81 35 TYR B N 1
ATOM 2985 C CA . TYR B 1 35 ? 15.977 16.656 -4.566 1 98.81 35 TYR B CA 1
ATOM 2986 C C . TYR B 1 35 ? 17.156 16.594 -3.596 1 98.81 35 TYR B C 1
ATOM 2988 O O . TYR B 1 35 ? 17.047 15.977 -2.531 1 98.81 35 TYR B O 1
ATOM 2996 N N . GLY B 1 36 ? 18.312 17.203 -3.982 1 98.31 36 GLY B N 1
ATOM 2997 C CA . GLY B 1 36 ? 19.375 17.469 -3.027 1 98.31 36 GLY B CA 1
ATOM 2998 C C . GLY B 1 36 ? 20.453 16.406 -3.035 1 98.31 36 GLY B C 1
ATOM 2999 O O . GLY B 1 36 ? 21.344 16.422 -2.186 1 98.31 36 GLY B O 1
ATOM 3000 N N . LEU B 1 37 ? 20.406 15.445 -4.016 1 97.88 37 LEU B N 1
ATOM 3001 C CA . LEU B 1 37 ? 21.406 14.391 -4.047 1 97.88 37 LEU B CA 1
ATOM 3002 C C . LEU B 1 37 ? 22.797 14.961 -4.262 1 97.88 37 LEU B C 1
ATOM 3004 O O . LEU B 1 37 ? 23.766 14.516 -3.635 1 97.88 37 LEU B O 1
ATOM 3008 N N . GLU B 1 38 ? 22.938 15.969 -5.066 1 96.56 38 GLU B N 1
ATOM 3009 C CA . GLU B 1 38 ? 24.25 16.547 -5.383 1 96.56 38 GLU B CA 1
ATOM 3010 C C . GLU B 1 38 ? 24.719 17.5 -4.285 1 96.56 38 GLU B C 1
ATOM 3012 O O . GLU B 1 38 ? 25.891 17.859 -4.227 1 96.56 38 GLU B O 1
ATOM 3017 N N . GLU B 1 39 ? 23.859 17.922 -3.414 1 95.56 39 GLU B N 1
ATOM 3018 C CA . GLU B 1 39 ? 24.172 18.875 -2.348 1 95.56 39 GLU B CA 1
ATOM 3019 C C . GLU B 1 39 ? 24.672 18.156 -1.102 1 95.56 39 GLU B C 1
ATOM 3021 O O . GLU B 1 39 ? 25.172 18.781 -0.167 1 95.56 39 GLU B O 1
ATOM 3026 N N . LEU B 1 40 ? 24.594 16.812 -1.098 1 96.5 40 LEU B N 1
ATOM 3027 C CA . LEU B 1 40 ? 25.031 16.047 0.067 1 96.5 40 LEU B CA 1
ATOM 3028 C C . LEU B 1 40 ? 26.531 16.172 0.27 1 96.5 40 LEU B C 1
ATOM 3030 O O . LEU B 1 40 ? 27.312 16.031 -0.683 1 96.5 40 LEU B O 1
ATOM 3034 N N . SER B 1 41 ? 26.922 16.406 1.478 1 95.06 41 SER B N 1
ATOM 3035 C CA . SER B 1 41 ? 28.344 16.422 1.817 1 95.06 41 SER B CA 1
ATOM 3036 C C . SER B 1 41 ? 28.969 15.039 1.617 1 95.06 41 SER B C 1
ATOM 3038 O O . SER B 1 41 ? 28.328 14.016 1.873 1 95.06 41 SER B O 1
ATOM 3040 N N . ALA B 1 42 ? 30.219 15.039 1.241 1 93.38 42 ALA B N 1
ATOM 3041 C CA . ALA B 1 42 ? 30.938 13.781 1.039 1 93.38 42 ALA B CA 1
ATOM 3042 C C . ALA B 1 42 ? 31.031 12.984 2.338 1 93.38 42 ALA B C 1
ATOM 3044 O O . ALA B 1 42 ? 31.047 11.75 2.32 1 93.38 42 ALA B O 1
ATOM 3045 N N . SER B 1 43 ? 30.984 13.672 3.395 1 94 43 SER B N 1
ATOM 3046 C CA . SER B 1 43 ? 31.172 13.031 4.691 1 94 43 SER B CA 1
ATOM 3047 C C . SER B 1 43 ? 29.844 12.562 5.273 1 94 43 SER B C 1
ATOM 3049 O O . SER B 1 43 ? 29.812 11.797 6.238 1 94 43 SER B O 1
ATOM 3051 N N . ALA B 1 44 ? 28.797 13.023 4.707 1 94.12 44 ALA B N 1
ATOM 3052 C CA . ALA B 1 44 ? 27.484 12.648 5.234 1 94.12 44 ALA B CA 1
ATOM 3053 C C . ALA B 1 44 ? 27.078 11.258 4.766 1 94.12 44 ALA B C 1
ATOM 3055 O O . ALA B 1 44 ? 26.516 11.094 3.684 1 94.12 44 ALA B O 1
ATOM 3056 N N . LYS B 1 45 ? 27.297 10.258 5.562 1 94.44 45 LYS B N 1
ATOM 3057 C CA . LYS B 1 45 ? 26.969 8.883 5.219 1 94.44 45 LYS B CA 1
ATOM 3058 C C . LYS B 1 45 ? 25.531 8.555 5.598 1 94.44 45 LYS B C 1
ATOM 3060 O O . LYS B 1 45 ? 24.891 7.699 4.973 1 94.44 45 LYS B O 1
ATOM 3065 N N . GLU B 1 46 ? 25.078 9.258 6.586 1 96 46 GLU B N 1
ATOM 3066 C CA . GLU B 1 46 ? 23.672 9.125 6.992 1 96 46 GLU B CA 1
ATOM 3067 C C . GLU B 1 46 ? 22.812 10.219 6.367 1 96 46 GLU B C 1
ATOM 3069 O O . GLU B 1 46 ? 23.234 11.375 6.297 1 96 46 GLU B O 1
ATOM 3074 N N . VAL B 1 47 ? 21.672 9.797 5.863 1 97.75 47 VAL B N 1
ATOM 3075 C CA . VAL B 1 47 ? 20.812 10.734 5.156 1 97.75 47 VAL B CA 1
ATOM 3076 C C . VAL B 1 47 ? 19.391 10.648 5.711 1 97.75 47 VAL B C 1
ATOM 3078 O O . VAL B 1 47 ? 18.891 9.555 5.984 1 97.75 47 VAL B O 1
ATOM 3081 N N . THR B 1 48 ? 18.797 11.758 6 1 98.25 48 THR B N 1
ATOM 3082 C CA . THR B 1 48 ? 17.375 11.852 6.281 1 98.25 48 THR B CA 1
ATOM 3083 C C . THR B 1 48 ? 16.594 12.164 5.008 1 98.25 48 THR B C 1
ATOM 3085 O O . THR B 1 48 ? 17.016 12.984 4.195 1 98.25 48 THR B O 1
ATOM 3088 N N . CYS B 1 49 ? 15.5 11.469 4.824 1 98.88 49 CYS B N 1
ATOM 3089 C CA . CYS B 1 49 ? 14.633 11.727 3.684 1 98.88 49 CYS B CA 1
ATOM 3090 C C . CYS B 1 49 ? 13.367 12.461 4.117 1 98.88 49 CYS B C 1
ATOM 3092 O O . CYS B 1 49 ? 12.641 11.992 4.992 1 98.88 49 CYS B O 1
ATOM 3094 N N . LEU B 1 50 ? 13.148 13.625 3.547 1 98.94 50 LEU B N 1
ATOM 3095 C CA . LEU B 1 50 ? 11.906 14.375 3.711 1 98.94 50 LEU B CA 1
ATOM 3096 C C . LEU B 1 50 ? 10.945 14.094 2.561 1 98.94 50 LEU B C 1
ATOM 3098 O O . LEU B 1 50 ? 11.219 14.461 1.414 1 98.94 50 LEU B O 1
ATOM 3102 N N . TRP B 1 51 ? 9.852 13.445 2.859 1 99 51 TRP B N 1
ATOM 3103 C CA . TRP B 1 51 ? 8.805 13.172 1.876 1 99 51 TRP B CA 1
ATOM 3104 C C . TRP B 1 51 ? 7.848 14.352 1.756 1 99 51 TRP B C 1
ATOM 3106 O O . TRP B 1 51 ? 7.348 14.859 2.762 1 99 51 TRP B O 1
ATOM 3116 N N . LEU B 1 52 ? 7.602 14.812 0.531 1 98.94 52 LEU B N 1
ATOM 3117 C CA . LEU B 1 52 ? 6.77 15.984 0.278 1 98.94 52 LEU B CA 1
ATOM 3118 C C . LEU B 1 52 ? 5.492 15.594 -0.458 1 98.94 52 LEU B C 1
ATOM 3120 O O . LEU B 1 52 ? 5.547 15.109 -1.593 1 98.94 52 LEU B O 1
ATOM 3124 N N . LEU B 1 53 ? 4.352 15.812 0.164 1 98.94 53 LEU B N 1
ATOM 3125 C CA . LEU B 1 53 ? 3.072 15.391 -0.396 1 98.94 53 LEU B CA 1
ATOM 3126 C C . LEU B 1 53 ? 2.229 16.594 -0.796 1 98.94 53 LEU B C 1
ATOM 3128 O O . LEU B 1 53 ? 1.946 17.469 0.033 1 98.94 53 LEU B O 1
ATOM 3132 N N . ASN B 1 54 ? 1.809 16.672 -2.039 1 98.75 54 ASN B N 1
ATOM 3133 C CA . ASN B 1 54 ? 1.188 17.828 -2.66 1 98.75 54 ASN B CA 1
ATOM 3134 C C . ASN B 1 54 ? -0.273 17.984 -2.248 1 98.75 54 ASN B C 1
ATOM 3136 O O . ASN B 1 54 ? -0.896 17.016 -1.807 1 98.75 54 ASN B O 1
ATOM 3140 N N . PRO B 1 55 ? -0.849 19.203 -2.398 1 98.19 55 PRO B N 1
ATOM 3141 C CA . PRO B 1 55 ? -2.275 19.422 -2.148 1 98.19 55 PRO B CA 1
ATOM 3142 C C . PRO B 1 55 ? -3.164 18.828 -3.24 1 98.19 55 PRO B C 1
ATOM 3144 O O . PRO B 1 55 ? -2.66 18.344 -4.25 1 98.19 55 PRO B O 1
ATOM 3147 N N . ARG B 1 56 ? -4.465 18.797 -2.936 1 97.19 56 ARG B N 1
ATOM 3148 C CA . ARG B 1 56 ? -5.457 18.391 -3.922 1 97.19 56 ARG B CA 1
ATOM 3149 C C . ARG B 1 56 ? -5.395 19.266 -5.164 1 97.19 56 ARG B C 1
ATOM 3151 O O . ARG B 1 56 ? -5.188 20.484 -5.066 1 97.19 56 ARG B O 1
ATOM 3158 N N . LEU B 1 57 ? -5.621 18.656 -6.363 1 95.69 57 LEU B N 1
ATOM 3159 C CA . LEU B 1 57 ? -5.672 19.297 -7.668 1 95.69 57 LEU B CA 1
ATOM 3160 C C . LEU B 1 57 ? -4.316 19.891 -8.039 1 95.69 57 LEU B C 1
ATOM 3162 O O . LEU B 1 57 ? -4.238 20.844 -8.82 1 95.69 57 LEU B O 1
ATOM 3166 N N . SER B 1 58 ? -3.291 19.484 -7.43 1 96.5 58 SER B N 1
ATOM 3167 C CA . SER B 1 58 ? -1.912 19.891 -7.676 1 96.5 58 SER B CA 1
ATOM 3168 C C . SER B 1 58 ? -1.055 18.703 -8.109 1 96.5 58 SER B C 1
ATOM 3170 O O . SER B 1 58 ? -1.568 17.734 -8.656 1 96.5 58 SER B O 1
ATOM 3172 N N . ASN B 1 59 ? 0.234 18.812 -8.023 1 98 59 ASN B N 1
ATOM 3173 C CA . ASN B 1 59 ? 1.165 17.766 -8.43 1 98 59 ASN B CA 1
ATOM 3174 C C . ASN B 1 59 ? 2.5 17.891 -7.695 1 98 59 ASN B C 1
ATOM 3176 O O . ASN B 1 59 ? 2.723 18.859 -6.965 1 98 59 ASN B O 1
ATOM 3180 N N . LYS B 1 60 ? 3.342 16.938 -7.918 1 98.44 60 LYS B N 1
ATOM 3181 C CA . LYS B 1 60 ? 4.59 16.844 -7.168 1 98.44 60 LYS B CA 1
ATOM 3182 C C . LYS B 1 60 ? 5.523 18 -7.488 1 98.44 60 LYS B C 1
ATOM 3184 O O . LYS B 1 60 ? 6.309 18.438 -6.641 1 98.44 60 LYS B O 1
ATOM 3189 N N . ALA B 1 61 ? 5.492 18.562 -8.672 1 97.44 61 ALA B N 1
ATOM 3190 C CA . ALA B 1 61 ? 6.398 19.625 -9.086 1 97.44 61 ALA B CA 1
ATOM 3191 C C . ALA B 1 61 ? 6.215 20.859 -8.227 1 97.44 61 ALA B C 1
ATOM 3193 O O . ALA B 1 61 ? 7.172 21.609 -7.977 1 97.44 61 ALA B O 1
ATOM 3194 N N . ARG B 1 62 ? 5.012 21.016 -7.703 1 96.62 62 ARG B N 1
ATOM 3195 C CA . ARG B 1 62 ? 4.676 22.203 -6.918 1 96.62 62 ARG B CA 1
ATOM 3196 C C . ARG B 1 62 ? 5.316 22.141 -5.535 1 96.62 62 ARG B C 1
ATOM 3198 O O . ARG B 1 62 ? 5.355 23.141 -4.82 1 96.62 62 ARG B O 1
ATOM 3205 N N . MET B 1 63 ? 5.934 21.047 -5.219 1 97.31 63 MET B N 1
ATOM 3206 C CA . MET B 1 63 ? 6.555 20.906 -3.906 1 97.31 63 MET B CA 1
ATOM 3207 C C . MET B 1 63 ? 8.031 21.281 -3.959 1 97.31 63 MET B C 1
ATOM 3209 O O . MET B 1 63 ? 8.695 21.359 -2.922 1 97.31 63 MET B O 1
ATOM 3213 N N . GLN B 1 64 ? 8.586 21.609 -5.137 1 96.44 64 GLN B N 1
ATOM 3214 C CA . GLN B 1 64 ? 10.016 21.875 -5.32 1 96.44 64 GLN B CA 1
ATOM 3215 C C . GLN B 1 64 ? 10.477 23.047 -4.465 1 96.44 64 GLN B C 1
ATOM 3217 O O . GLN B 1 64 ? 11.531 22.984 -3.834 1 96.44 64 GLN B O 1
ATOM 3222 N N . PRO B 1 65 ? 9.703 24.141 -4.391 1 94.75 65 PRO B N 1
ATOM 3223 C CA . PRO B 1 65 ? 10.172 25.25 -3.559 1 94.75 65 PRO B CA 1
ATOM 3224 C C . PRO B 1 65 ? 10.352 24.859 -2.096 1 94.75 65 PRO B C 1
ATOM 3226 O O . PRO B 1 65 ? 11.281 25.328 -1.433 1 94.75 65 PRO B O 1
ATOM 3229 N N . MET B 1 66 ? 9.469 24.031 -1.613 1 96.06 66 MET B N 1
ATOM 3230 C CA . MET B 1 66 ? 9.617 23.547 -0.246 1 96.06 66 MET B CA 1
ATOM 3231 C C . MET B 1 66 ? 10.867 22.688 -0.107 1 96.06 66 MET B C 1
ATOM 3233 O O . MET B 1 66 ? 11.594 22.797 0.883 1 96.06 66 MET B O 1
ATOM 3237 N N . ALA B 1 67 ? 11.133 21.812 -1.118 1 97.75 67 ALA B N 1
ATOM 3238 C CA . ALA B 1 67 ? 12.344 21 -1.122 1 97.75 67 ALA B CA 1
ATOM 3239 C C . ALA B 1 67 ? 13.594 21.875 -1.073 1 97.75 67 ALA B C 1
ATOM 3241 O O . ALA B 1 67 ? 14.484 21.656 -0.244 1 97.75 67 ALA B O 1
ATOM 3242 N N . ASP B 1 68 ? 13.602 22.906 -1.901 1 96.75 68 ASP B N 1
ATOM 3243 C CA . ASP B 1 68 ? 14.734 23.828 -1.975 1 96.75 68 ASP B CA 1
ATOM 3244 C C . ASP B 1 68 ? 14.969 24.516 -0.632 1 96.75 68 ASP B C 1
ATOM 3246 O O . ASP B 1 68 ? 16.094 24.562 -0.145 1 96.75 68 ASP B O 1
ATOM 3250 N N . ALA B 1 69 ? 13.883 25 -0.068 1 95.38 69 ALA B N 1
ATOM 3251 C CA . ALA B 1 69 ? 13.977 25.75 1.184 1 95.38 69 ALA B CA 1
ATOM 3252 C C . ALA B 1 69 ? 14.461 24.844 2.322 1 95.38 69 ALA B C 1
ATOM 3254 O O . ALA B 1 69 ? 15.281 25.266 3.145 1 95.38 69 ALA B O 1
ATOM 3255 N N . ALA B 1 70 ? 13.961 23.625 2.381 1 97.25 70 ALA B N 1
ATOM 3256 C CA . ALA B 1 70 ? 14.344 22.703 3.441 1 97.25 70 ALA B CA 1
ATOM 3257 C C . ALA B 1 70 ? 15.82 22.328 3.344 1 97.25 70 ALA B C 1
ATOM 3259 O O . ALA B 1 70 ? 16.531 22.344 4.348 1 97.25 70 ALA B O 1
ATOM 3260 N N . ILE B 1 71 ? 16.281 22 2.127 1 97.44 71 ILE B N 1
ATOM 3261 C CA . ILE B 1 71 ? 17.656 21.594 1.904 1 97.44 71 ILE B CA 1
ATOM 3262 C C . ILE B 1 71 ? 18.594 22.75 2.201 1 97.44 71 ILE B C 1
ATOM 3264 O O . ILE B 1 71 ? 19.594 22.594 2.898 1 97.44 71 ILE B O 1
ATOM 3268 N N . ARG B 1 72 ? 18.25 23.938 1.754 1 95 72 ARG B N 1
ATOM 3269 C CA . ARG B 1 72 ? 19.062 25.125 2.027 1 95 72 ARG B CA 1
ATOM 3270 C C . ARG B 1 72 ? 19.094 25.422 3.52 1 95 72 ARG B C 1
ATOM 3272 O O . ARG B 1 72 ? 20.141 25.781 4.062 1 95 72 ARG B O 1
ATOM 3279 N N . GLY B 1 73 ? 17.922 25.344 4.094 1 94.75 73 GLY B N 1
ATOM 3280 C CA . GLY B 1 73 ? 17.875 25.562 5.531 1 94.75 73 GLY B CA 1
ATOM 3281 C C . GLY B 1 73 ? 18.766 24.609 6.309 1 94.75 73 GLY B C 1
ATOM 3282 O O . GLY B 1 73 ? 19.453 25.031 7.254 1 94.75 73 GLY B O 1
ATOM 3283 N N . TRP B 1 74 ? 18.859 23.391 5.898 1 96.25 74 TRP B N 1
ATOM 3284 C CA . TRP B 1 74 ? 19.672 22.391 6.586 1 96.25 74 TRP B CA 1
ATOM 3285 C C . TRP B 1 74 ? 21.156 22.609 6.309 1 96.25 74 TRP B C 1
ATOM 3287 O O . TRP B 1 74 ? 21.984 22.453 7.199 1 96.25 74 TRP B O 1
ATOM 3297 N N . GLU B 1 75 ? 21.469 23.016 5.141 1 93.75 75 GLU B N 1
ATOM 3298 C CA . GLU B 1 75 ? 22.844 23.25 4.738 1 93.75 75 GLU B CA 1
ATOM 3299 C C . GLU B 1 75 ? 23.5 24.312 5.613 1 93.75 75 GLU B C 1
ATOM 3301 O O . GLU B 1 75 ? 24.719 24.297 5.805 1 93.75 75 GLU B O 1
ATOM 3306 N N . LYS B 1 76 ? 22.688 25.172 6.141 1 92.38 76 LYS B N 1
ATOM 3307 C CA . LYS B 1 76 ? 23.203 26.281 6.957 1 92.38 76 LYS B CA 1
ATOM 3308 C C . LYS B 1 76 ? 23.5 25.812 8.383 1 92.38 76 LYS B C 1
ATOM 3310 O O . LYS B 1 76 ? 24.172 26.5 9.141 1 92.38 76 LYS B O 1
ATOM 3315 N N . ARG B 1 77 ? 23.062 24.641 8.68 1 93.31 77 ARG B N 1
ATOM 3316 C CA . ARG B 1 77 ? 23.266 24.109 10.023 1 93.31 77 ARG B CA 1
ATOM 3317 C C . ARG B 1 77 ? 24.531 23.281 10.102 1 93.31 77 ARG B C 1
ATOM 3319 O O . ARG B 1 77 ? 24.891 22.562 9.156 1 93.31 77 ARG B O 1
ATOM 3326 N N . PRO B 1 78 ? 25.219 23.312 11.242 1 90.75 78 PRO B N 1
ATOM 3327 C CA . PRO B 1 78 ? 26.469 22.562 11.383 1 90.75 78 PRO B CA 1
ATOM 3328 C C . PRO B 1 78 ? 26.297 21.062 11.211 1 90.75 78 PRO B C 1
ATOM 3330 O O . PRO B 1 78 ? 27.203 20.391 10.719 1 90.75 78 PRO B O 1
ATOM 3333 N N . GLY B 1 79 ? 25.203 20.531 11.523 1 90.56 79 GLY B N 1
ATOM 3334 C CA . GLY B 1 79 ? 24.953 19.094 11.453 1 90.56 79 GLY B CA 1
ATOM 3335 C C . GLY B 1 79 ? 24.875 18.578 10.031 1 90.56 79 GLY B C 1
ATOM 3336 O O . GLY B 1 79 ? 24.969 17.359 9.805 1 90.56 79 GLY B O 1
ATOM 3337 N N . SER B 1 80 ? 24.812 19.469 9.109 1 90.62 80 SER B N 1
ATOM 3338 C CA . SER B 1 80 ? 24.625 19.078 7.719 1 90.62 80 SER B CA 1
ATOM 3339 C C . SER B 1 80 ? 25.875 18.391 7.172 1 90.62 80 SER B C 1
ATOM 3341 O O . SER B 1 80 ? 25.812 17.703 6.152 1 90.62 80 SER B O 1
ATOM 3343 N N . SER B 1 81 ? 27 18.562 7.793 1 90.75 81 SER B N 1
ATOM 3344 C CA . SER B 1 81 ? 28.234 17.938 7.359 1 90.75 81 SER B CA 1
ATOM 3345 C C . SER B 1 81 ? 28.234 16.438 7.652 1 90.75 81 SER B C 1
ATOM 3347 O O . SER B 1 81 ? 28.891 15.672 6.953 1 90.75 81 SER B O 1
ATOM 3349 N N . SER B 1 82 ? 27.516 16.062 8.602 1 91.94 82 SER B N 1
ATOM 3350 C CA . SER B 1 82 ? 27.531 14.664 9.039 1 91.94 82 SER B CA 1
ATOM 3351 C C . SER B 1 82 ? 26.25 13.945 8.641 1 91.94 82 SER B C 1
ATOM 3353 O O . SER B 1 82 ? 26.25 12.727 8.469 1 91.94 82 SER B O 1
ATOM 3355 N N . ARG B 1 83 ? 25.234 14.727 8.531 1 95.44 83 ARG B N 1
ATOM 3356 C CA . ARG B 1 83 ? 23.938 14.164 8.156 1 95.44 83 ARG B CA 1
ATOM 3357 C C . ARG B 1 83 ? 23.344 14.906 6.969 1 95.44 83 ARG B C 1
ATOM 3359 O O . ARG B 1 83 ? 23.172 16.125 7.012 1 95.44 83 ARG B O 1
ATOM 3366 N N . GLY B 1 84 ? 23.062 14.156 6.016 1 97.31 84 GLY B N 1
ATOM 3367 C CA . GLY B 1 84 ? 22.484 14.758 4.824 1 97.31 84 GLY B CA 1
ATOM 3368 C C . GLY B 1 84 ? 20.969 14.82 4.867 1 97.31 84 GLY B C 1
ATOM 3369 O O . GLY B 1 84 ? 20.328 14.117 5.664 1 97.31 84 GLY B O 1
ATOM 3370 N N . LEU B 1 85 ? 20.406 15.719 4.055 1 98.5 85 LEU B N 1
ATOM 3371 C CA . LEU B 1 85 ? 18.969 15.812 3.83 1 98.5 85 LEU B CA 1
ATOM 3372 C C . LEU B 1 85 ? 18.641 15.742 2.342 1 98.5 85 LEU B C 1
ATOM 3374 O O . LEU B 1 85 ? 19.234 16.469 1.538 1 98.5 85 LEU B O 1
ATOM 3378 N N . ILE B 1 86 ? 17.797 14.82 1.979 1 98.75 86 ILE B N 1
ATOM 3379 C CA . ILE B 1 86 ? 17.203 14.812 0.646 1 98.75 86 ILE B CA 1
ATOM 3380 C C . ILE B 1 86 ? 15.688 14.93 0.758 1 98.75 86 ILE B C 1
ATOM 3382 O O . ILE B 1 86 ? 15.117 14.68 1.823 1 98.75 86 ILE B O 1
ATOM 3386 N N . CYS B 1 87 ? 15.078 15.391 -0.271 1 98.88 87 CYS B N 1
ATOM 3387 C CA . CYS B 1 87 ? 13.625 15.461 -0.348 1 98.88 87 CYS B CA 1
ATOM 3388 C C . CYS B 1 87 ? 13.102 14.617 -1.505 1 98.88 87 CYS B C 1
ATOM 3390 O O . CYS B 1 87 ? 13.742 14.516 -2.551 1 98.88 87 CYS B O 1
ATOM 3392 N N . VAL B 1 88 ? 12 13.969 -1.294 1 98.94 88 VAL B N 1
ATOM 3393 C CA . VAL B 1 88 ? 11.352 13.195 -2.348 1 98.94 88 VAL B CA 1
ATOM 3394 C C . VAL B 1 88 ? 9.891 13.617 -2.484 1 98.94 88 VAL B C 1
ATOM 3396 O O . VAL B 1 88 ? 9.156 13.672 -1.495 1 98.94 88 VAL B O 1
ATOM 3399 N N . ALA B 1 89 ? 9.523 14.016 -3.66 1 98.94 89 ALA B N 1
ATOM 3400 C CA . ALA B 1 89 ? 8.133 14.297 -3.994 1 98.94 89 ALA B CA 1
ATOM 3401 C C . ALA B 1 89 ? 7.617 13.336 -5.066 1 98.94 89 ALA B C 1
ATOM 3403 O O . ALA B 1 89 ? 8.352 12.969 -5.98 1 98.94 89 ALA B O 1
ATOM 3404 N N . PHE B 1 90 ? 6.406 12.914 -4.961 1 98.94 90 PHE B N 1
ATOM 3405 C CA . PHE B 1 90 ? 5.695 12.133 -5.969 1 98.94 90 PHE B CA 1
ATOM 3406 C C . PHE B 1 90 ? 4.223 12.523 -6.012 1 98.94 90 PHE B C 1
ATOM 3408 O O . PHE B 1 90 ? 3.693 13.086 -5.051 1 98.94 90 PHE B O 1
ATOM 3415 N N . ASP B 1 91 ? 3.611 12.312 -7.145 1 98.94 91 ASP B N 1
ATOM 3416 C CA . ASP B 1 91 ? 2.209 12.695 -7.277 1 98.94 91 ASP B CA 1
ATOM 3417 C C . ASP B 1 91 ? 1.314 11.797 -6.418 1 98.94 91 ASP B C 1
ATOM 3419 O O . ASP B 1 91 ? 1.417 10.57 -6.473 1 98.94 91 ASP B O 1
ATOM 3423 N N . GLN B 1 92 ? 0.473 12.469 -5.609 1 98.81 92 GLN B N 1
ATOM 3424 C CA . GLN B 1 92 ? -0.537 11.68 -4.91 1 98.81 92 GLN B CA 1
ATOM 3425 C C . GLN B 1 92 ? -1.389 10.883 -5.895 1 98.81 92 GLN B C 1
ATOM 3427 O O . GLN B 1 92 ? -1.399 11.172 -7.094 1 98.81 92 GLN B O 1
ATOM 3432 N N . ARG B 1 93 ? -2.02 9.836 -5.383 1 98.81 93 ARG B N 1
ATOM 3433 C CA . ARG B 1 93 ? -2.914 9.055 -6.23 1 98.81 93 ARG B CA 1
ATOM 3434 C C . ARG B 1 93 ? -3.947 9.945 -6.906 1 98.81 93 ARG B C 1
ATOM 3436 O O . ARG B 1 93 ? -4.473 10.875 -6.289 1 98.81 93 ARG B O 1
ATOM 3443 N N . ASN B 1 94 ? -4.148 9.695 -8.227 1 98.75 94 ASN B N 1
ATOM 3444 C CA . ASN B 1 94 ? -5.109 10.375 -9.094 1 98.75 94 ASN B CA 1
ATOM 3445 C C . ASN B 1 94 ? -4.75 11.852 -9.281 1 98.75 94 ASN B C 1
ATOM 3447 O O . ASN B 1 94 ? -5.629 12.688 -9.492 1 98.75 94 ASN B O 1
ATOM 3451 N N . HIS B 1 95 ? -3.477 12.234 -9.156 1 98.75 95 HIS B N 1
ATOM 3452 C CA . HIS B 1 95 ? -2.988 13.586 -9.414 1 98.75 95 HIS B CA 1
ATOM 3453 C C . HIS B 1 95 ? -1.77 13.57 -10.328 1 98.75 95 HIS B C 1
ATOM 3455 O O . HIS B 1 95 ? -1.056 12.562 -10.398 1 98.75 95 HIS B O 1
ATOM 3461 N N . GLY B 1 96 ? -1.53 14.68 -11.008 1 98.38 96 GLY B N 1
ATOM 3462 C CA . GLY B 1 96 ? -0.343 14.805 -11.836 1 98.38 96 GLY B CA 1
ATOM 3463 C C . GLY B 1 96 ? -0.182 13.656 -12.82 1 98.38 96 GLY B C 1
ATOM 3464 O O . GLY B 1 96 ? -1.104 13.352 -13.578 1 98.38 96 GLY B O 1
ATOM 3465 N N . THR B 1 97 ? 0.946 13 -12.773 1 98.25 97 THR B N 1
ATOM 3466 C CA . THR B 1 97 ? 1.286 11.922 -13.688 1 98.25 97 THR B CA 1
ATOM 3467 C C . THR B 1 97 ? 0.471 10.672 -13.375 1 98.25 97 THR B C 1
ATOM 3469 O O . THR B 1 97 ? 0.481 9.703 -14.148 1 98.25 97 THR B O 1
ATOM 3472 N N . ARG B 1 98 ? -0.307 10.688 -12.328 1 98.5 98 ARG B N 1
ATOM 3473 C CA . ARG B 1 98 ? -1.065 9.523 -11.891 1 98.5 98 ARG B CA 1
ATOM 3474 C C . ARG B 1 98 ? -2.564 9.75 -12.062 1 98.5 98 ARG B C 1
ATOM 3476 O O . ARG B 1 98 ? -3.375 8.953 -11.586 1 98.5 98 ARG B O 1
ATOM 3483 N N . LEU B 1 99 ? -2.949 10.836 -12.688 1 98.56 99 LEU B N 1
ATOM 3484 C CA . LEU B 1 99 ? -4.355 11.188 -12.852 1 98.56 99 LEU B CA 1
ATOM 3485 C C . LEU B 1 99 ? -5.055 10.203 -13.781 1 98.56 99 LEU B C 1
ATOM 3487 O O . LEU B 1 99 ? -4.625 10 -14.914 1 98.56 99 LEU B O 1
ATOM 3491 N N . VAL B 1 100 ? -6.172 9.586 -13.273 1 98.31 100 VAL B N 1
ATOM 3492 C CA . VAL B 1 100 ? -6.914 8.648 -14.117 1 98.31 100 VAL B CA 1
ATOM 3493 C C . VAL B 1 100 ? -8.344 9.148 -14.312 1 98.31 100 VAL B C 1
ATOM 3495 O O . VAL B 1 100 ? -9.016 8.773 -15.273 1 98.31 100 VAL B O 1
ATOM 3498 N N . ASP B 1 101 ? -8.844 9.969 -13.375 1 98.31 101 ASP B N 1
ATOM 3499 C CA . ASP B 1 101 ? -10.203 10.492 -13.453 1 98.31 101 ASP B CA 1
ATOM 3500 C C . ASP B 1 101 ? -10.312 11.844 -12.742 1 98.31 101 ASP B C 1
ATOM 3502 O O . ASP B 1 101 ? -10.258 11.914 -11.516 1 98.31 101 ASP B O 1
ATOM 3506 N N . LYS B 1 102 ? -10.492 12.898 -13.43 1 97.88 102 LYS B N 1
ATOM 3507 C CA . LYS B 1 102 ? -10.555 14.25 -12.875 1 97.88 102 LYS B CA 1
ATOM 3508 C C . LYS B 1 102 ? -11.727 14.391 -11.906 1 97.88 102 LYS B C 1
ATOM 3510 O O . LYS B 1 102 ? -11.617 15.078 -10.891 1 97.88 102 LYS B O 1
ATOM 3515 N N . ARG B 1 103 ? -12.828 13.781 -12.188 1 97.62 103 ARG B N 1
ATOM 3516 C CA . ARG B 1 103 ? -14.031 13.898 -11.367 1 97.62 103 ARG B CA 1
ATOM 3517 C C . ARG B 1 103 ? -13.789 13.359 -9.961 1 97.62 103 ARG B C 1
ATOM 3519 O O . ARG B 1 103 ? -14.328 13.891 -8.984 1 97.62 103 ARG B O 1
ATOM 3526 N N . ALA B 1 104 ? -12.945 12.336 -9.852 1 98.12 104 ALA B N 1
ATOM 3527 C CA . ALA B 1 104 ? -12.68 11.688 -8.57 1 98.12 104 ALA B CA 1
ATOM 3528 C C . ALA B 1 104 ? -11.938 12.625 -7.625 1 98.12 104 ALA B C 1
ATOM 3530 O O . ALA B 1 104 ? -11.844 12.359 -6.426 1 98.12 104 ALA B O 1
ATOM 3531 N N . ASN B 1 105 ? -11.391 13.758 -8.156 1 97.88 105 ASN B N 1
ATOM 3532 C CA . ASN B 1 105 ? -10.719 14.742 -7.32 1 97.88 105 ASN B CA 1
ATOM 3533 C C . ASN B 1 105 ? -11.672 15.859 -6.898 1 97.88 105 ASN B C 1
ATOM 3535 O O . ASN B 1 105 ? -11.305 16.734 -6.109 1 97.88 105 ASN B O 1
ATOM 3539 N N . GLU B 1 106 ? -12.891 15.82 -7.398 1 97.31 106 GLU B N 1
ATOM 3540 C CA . GLU B 1 106 ? -13.82 16.922 -7.172 1 97.31 106 GLU B CA 1
ATOM 3541 C C . GLU B 1 106 ? -14.695 16.672 -5.949 1 97.31 106 GLU B C 1
ATOM 3543 O O . GLU B 1 106 ? -14.711 15.562 -5.41 1 97.31 106 GLU B O 1
ATOM 3548 N N . ALA B 1 107 ? -15.344 17.703 -5.5 1 96.62 107 ALA B N 1
ATOM 3549 C CA . ALA B 1 107 ? -16.25 17.656 -4.359 1 96.62 107 ALA B CA 1
ATOM 3550 C C . ALA B 1 107 ? -17.656 17.219 -4.789 1 96.62 107 ALA B C 1
ATOM 3552 O O . ALA B 1 107 ? -17.922 17.094 -5.984 1 96.62 107 ALA B O 1
ATOM 3553 N N . TRP B 1 108 ? -18.547 16.938 -3.783 1 97.69 108 TRP B N 1
ATOM 3554 C CA . TRP B 1 108 ? -19.938 16.641 -4.082 1 97.69 108 TRP B CA 1
ATOM 3555 C C . TRP B 1 108 ? -20.562 17.734 -4.934 1 97.69 108 TRP B C 1
ATOM 3557 O O . TRP B 1 108 ? -21.172 17.453 -5.977 1 97.69 108 TRP B O 1
ATOM 3567 N N . ARG B 1 109 ? -20.344 18.953 -4.633 1 94.56 109 ARG B N 1
ATOM 3568 C CA . ARG B 1 109 ? -20.969 20.109 -5.285 1 94.56 109 ARG B CA 1
ATOM 3569 C C . ARG B 1 109 ? -20.469 20.266 -6.715 1 94.56 109 ARG B C 1
ATOM 3571 O O . ARG B 1 109 ? -21.109 20.906 -7.539 1 94.56 109 ARG B O 1
ATOM 3578 N N . SER B 1 110 ? -19.328 19.719 -6.914 1 94.81 110 SER B N 1
ATOM 3579 C CA . SER B 1 110 ? -18.734 19.828 -8.242 1 94.81 110 SER B CA 1
ATOM 3580 C C . SER B 1 110 ? -19 18.594 -9.078 1 94.81 110 SER B C 1
ATOM 3582 O O . SER B 1 110 ? -18.359 18.375 -10.109 1 94.81 110 SER B O 1
ATOM 3584 N N . GLY B 1 111 ? -19.875 17.656 -8.555 1 95.5 111 GLY B N 1
ATOM 3585 C CA . GLY B 1 111 ? -20.375 16.594 -9.398 1 95.5 111 GLY B CA 1
ATOM 3586 C C . GLY B 1 111 ? -19.766 15.234 -9.07 1 95.5 111 GLY B C 1
ATOM 3587 O O . GLY B 1 111 ? -19.906 14.281 -9.844 1 95.5 111 GLY B O 1
ATOM 3588 N N . ASN B 1 112 ? -19.016 15.102 -8.008 1 97.62 112 ASN B N 1
ATOM 3589 C CA . ASN B 1 112 ? -18.469 13.812 -7.602 1 97.62 112 ASN B CA 1
ATOM 3590 C C . ASN B 1 112 ? -19.344 13.141 -6.539 1 97.62 112 ASN B C 1
ATOM 3592 O O . ASN B 1 112 ? -19.188 13.406 -5.344 1 97.62 112 ASN B O 1
ATOM 3596 N N . PRO B 1 113 ? -20.156 12.211 -6.957 1 96.62 113 PRO B N 1
ATOM 3597 C CA . PRO B 1 113 ? -21.016 11.57 -5.957 1 96.62 113 PRO B CA 1
ATOM 3598 C C . PRO B 1 113 ? -20.234 10.742 -4.945 1 96.62 113 PRO B C 1
ATOM 3600 O O . PRO B 1 113 ? -20.734 10.43 -3.865 1 96.62 113 PRO B O 1
ATOM 3603 N N . ASN B 1 114 ? -18.984 10.398 -5.285 1 97.88 114 ASN B N 1
ATOM 3604 C CA . ASN B 1 114 ? -18.141 9.57 -4.426 1 97.88 114 ASN B CA 1
ATOM 3605 C C . ASN B 1 114 ? -17.078 10.398 -3.703 1 97.88 114 ASN B C 1
ATOM 3607 O O . ASN B 1 114 ? -16 9.891 -3.379 1 97.88 114 ASN B O 1
ATOM 3611 N N . HIS B 1 115 ? -17.312 11.68 -3.451 1 98.31 115 HIS B N 1
ATOM 3612 C CA . HIS B 1 115 ? -16.328 12.609 -2.912 1 98.31 115 HIS B CA 1
ATOM 3613 C C . HIS B 1 115 ? -15.664 12.039 -1.665 1 98.31 115 HIS B C 1
ATOM 3615 O O . HIS B 1 115 ? -14.438 12.047 -1.556 1 98.31 115 HIS B O 1
ATOM 3621 N N . ALA B 1 116 ? -16.453 11.484 -0.746 1 98.5 116 ALA B N 1
ATOM 3622 C CA . ALA B 1 116 ? -15.93 11.039 0.542 1 98.5 116 ALA B CA 1
ATOM 3623 C C . ALA B 1 116 ? -15 9.844 0.373 1 98.5 116 ALA B C 1
ATOM 3625 O O . ALA B 1 116 ? -13.875 9.852 0.872 1 98.5 116 ALA B O 1
ATOM 3626 N N . GLN B 1 117 ? -15.461 8.82 -0.365 1 97.88 117 GLN B N 1
ATOM 3627 C CA . GLN B 1 117 ? -14.641 7.621 -0.529 1 97.88 117 GLN B CA 1
ATOM 3628 C C . GLN B 1 117 ? -13.461 7.883 -1.456 1 97.88 117 GLN B C 1
ATOM 3630 O O . GLN B 1 117 ? -12.375 7.336 -1.255 1 97.88 117 GLN B O 1
ATOM 3635 N N . ASP B 1 118 ? -13.625 8.773 -2.465 1 98.62 118 ASP B N 1
ATOM 3636 C CA . ASP B 1 118 ? -12.539 9.117 -3.377 1 98.62 118 ASP B CA 1
ATOM 3637 C C . ASP B 1 118 ? -11.406 9.828 -2.639 1 98.62 118 ASP B C 1
ATOM 3639 O O . ASP B 1 118 ? -10.242 9.43 -2.734 1 98.62 118 ASP B O 1
ATOM 3643 N N . MET B 1 119 ? -11.75 10.812 -1.901 1 98.62 119 MET B N 1
ATOM 3644 C CA . MET B 1 119 ? -10.719 11.609 -1.241 1 98.62 119 MET B CA 1
ATOM 3645 C C . MET B 1 119 ? -9.977 10.781 -0.199 1 98.62 119 MET B C 1
ATOM 3647 O O . MET B 1 119 ? -8.742 10.812 -0.142 1 98.62 119 MET B O 1
ATOM 3651 N N . PHE B 1 120 ? -10.734 10.039 0.589 1 98.75 120 PHE B N 1
ATOM 3652 C CA . PHE B 1 120 ? -10.094 9.258 1.641 1 98.75 120 PHE B CA 1
ATOM 3653 C C . PHE B 1 120 ? -9.156 8.219 1.046 1 98.75 120 PHE B C 1
ATOM 3655 O O . PHE B 1 120 ? -8.016 8.078 1.495 1 98.75 120 PHE B O 1
ATOM 3662 N N . SER B 1 121 ? -9.633 7.457 0.041 1 98.69 121 SER B N 1
ATOM 3663 C CA . SER B 1 121 ? -8.836 6.387 -0.551 1 98.69 121 SER B CA 1
ATOM 3664 C C . SER B 1 121 ? -7.594 6.938 -1.245 1 98.69 121 SER B C 1
ATOM 3666 O O . SER B 1 121 ? -6.547 6.289 -1.265 1 98.69 121 SER B O 1
ATOM 3668 N N . VAL B 1 122 ? -7.676 8.125 -1.721 1 98.62 122 VAL B N 1
ATOM 3669 C CA . VAL B 1 122 ? -6.562 8.758 -2.42 1 98.62 122 VAL B CA 1
ATOM 3670 C C . VAL B 1 122 ? -5.453 9.094 -1.427 1 98.62 122 VAL B C 1
ATOM 3672 O O . VAL B 1 122 ? -4.309 8.664 -1.592 1 98.62 122 VAL B O 1
ATOM 3675 N N . PHE B 1 123 ? -5.793 9.828 -0.336 1 98.69 123 PHE B N 1
ATOM 3676 C CA . PHE B 1 123 ? -4.691 10.258 0.518 1 98.69 123 PHE B CA 1
ATOM 3677 C C . PHE B 1 123 ? -4.234 9.125 1.422 1 98.69 123 PHE B C 1
ATOM 3679 O O . PHE B 1 123 ? -3.053 9.039 1.77 1 98.69 123 PHE B O 1
ATOM 3686 N N . GLN B 1 124 ? -5.133 8.211 1.811 1 98.75 124 GLN B N 1
ATOM 3687 C CA . GLN B 1 124 ? -4.68 7.016 2.521 1 98.75 124 GLN B CA 1
ATOM 3688 C C . GLN B 1 124 ? -3.791 6.152 1.634 1 98.75 124 GLN B C 1
ATOM 3690 O O . GLN B 1 124 ? -2.779 5.617 2.094 1 98.75 124 GLN B O 1
ATOM 3695 N N . GLY B 1 125 ? -4.203 5.984 0.361 1 98.56 125 GLY B N 1
ATOM 3696 C CA . GLY B 1 125 ? -3.365 5.277 -0.592 1 98.56 125 GLY B CA 1
ATOM 3697 C C . GLY B 1 125 ? -2.014 5.934 -0.8 1 98.56 125 GLY B C 1
ATOM 3698 O O . GLY B 1 125 ? -1.004 5.25 -0.974 1 98.56 125 GLY B O 1
ATOM 3699 N N . THR B 1 126 ? -1.987 7.23 -0.783 1 98.81 126 THR B N 1
ATOM 3700 C CA . THR B 1 126 ? -0.741 7.977 -0.897 1 98.81 126 THR B CA 1
ATOM 3701 C C . THR B 1 126 ? 0.169 7.699 0.295 1 98.81 126 THR B C 1
ATOM 3703 O O . THR B 1 126 ? 1.379 7.527 0.133 1 98.81 126 THR B O 1
ATOM 3706 N N . ALA B 1 127 ? -0.396 7.664 1.455 1 98.88 127 ALA B N 1
ATOM 3707 C CA . ALA B 1 127 ? 0.38 7.301 2.637 1 98.88 127 ALA B CA 1
ATOM 3708 C C . ALA B 1 127 ? 0.956 5.895 2.504 1 98.88 127 ALA B C 1
ATOM 3710 O O . ALA B 1 127 ? 2.119 5.656 2.84 1 98.88 127 ALA B O 1
ATOM 3711 N N . ALA B 1 128 ? 0.161 5 1.979 1 98.5 128 ALA B N 1
ATOM 3712 C CA . ALA B 1 128 ? 0.63 3.635 1.754 1 98.5 128 ALA B CA 1
ATOM 3713 C C . ALA B 1 128 ? 1.759 3.604 0.728 1 98.5 128 ALA B C 1
ATOM 3715 O O . ALA B 1 128 ? 2.73 2.859 0.885 1 98.5 128 ALA B O 1
ATOM 3716 N N . ASP B 1 129 ? 1.613 4.387 -0.303 1 98.75 129 ASP B N 1
ATOM 3717 C CA . ASP B 1 129 ? 2.666 4.48 -1.31 1 98.75 129 ASP B CA 1
ATOM 3718 C C . ASP B 1 129 ? 3.965 5 -0.698 1 98.75 129 ASP B C 1
ATOM 3720 O O . ASP B 1 129 ? 5.051 4.527 -1.041 1 98.75 129 ASP B O 1
ATOM 3724 N N . THR B 1 130 ? 3.844 5.977 0.2 1 98.94 130 THR B N 1
ATOM 3725 C CA . THR B 1 130 ? 5.031 6.492 0.875 1 98.94 130 THR B CA 1
ATOM 3726 C C . THR B 1 130 ? 5.766 5.375 1.609 1 98.94 130 THR B C 1
ATOM 3728 O O . THR B 1 130 ? 6.984 5.246 1.495 1 98.94 130 THR B O 1
ATOM 3731 N N . SER B 1 131 ? 5.023 4.574 2.297 1 98.44 131 SER B N 1
ATOM 3732 C CA . SER B 1 131 ? 5.609 3.453 3.023 1 98.44 131 SER B CA 1
ATOM 3733 C C . SER B 1 131 ? 6.328 2.496 2.08 1 98.44 131 SER B C 1
ATOM 3735 O O . SER B 1 131 ? 7.41 1.996 2.398 1 98.44 131 SER B O 1
ATOM 3737 N N . GLN B 1 132 ? 5.754 2.246 0.949 1 97.56 132 GLN B N 1
ATOM 3738 C CA . GLN B 1 132 ? 6.367 1.354 -0.029 1 97.56 132 GLN B CA 1
ATOM 3739 C C . GLN B 1 132 ? 7.641 1.966 -0.609 1 97.56 132 GLN B C 1
ATOM 3741 O O . GLN B 1 132 ? 8.641 1.271 -0.792 1 97.56 132 GLN B O 1
ATOM 3746 N N . LEU B 1 133 ? 7.535 3.213 -0.898 1 98.75 133 LEU B N 1
ATOM 3747 C CA . LEU B 1 133 ? 8.688 3.895 -1.479 1 98.75 133 LEU B CA 1
ATOM 3748 C C . LEU B 1 133 ? 9.859 3.906 -0.506 1 98.75 133 LEU B C 1
ATOM 3750 O O . LEU B 1 133 ? 11.016 3.836 -0.923 1 98.75 133 LEU B O 1
ATOM 3754 N N . ILE B 1 134 ? 9.602 3.99 0.792 1 98.69 134 ILE B N 1
ATOM 3755 C CA . ILE B 1 134 ? 10.648 3.936 1.812 1 98.69 134 ILE B CA 1
ATOM 3756 C C . ILE B 1 134 ? 11.43 2.631 1.681 1 98.69 134 ILE B C 1
ATOM 3758 O O . ILE B 1 134 ? 12.656 2.617 1.833 1 98.69 134 ILE B O 1
ATOM 3762 N N . ASN B 1 135 ? 10.75 1.511 1.294 1 97.5 135 ASN B N 1
ATOM 3763 C CA . ASN B 1 135 ? 11.391 0.206 1.165 1 97.5 135 ASN B CA 1
ATOM 3764 C C . ASN B 1 135 ? 12.406 0.191 0.03 1 97.5 135 ASN B C 1
ATOM 3766 O O . ASN B 1 135 ? 13.406 -0.529 0.096 1 97.5 135 ASN B O 1
ATOM 3770 N N . TYR B 1 136 ? 12.133 0.946 -0.977 1 97.88 136 TYR B N 1
ATOM 3771 C CA . TYR B 1 136 ? 12.859 0.691 -2.219 1 97.88 136 TYR B CA 1
ATOM 3772 C C . TYR B 1 136 ? 13.773 1.857 -2.564 1 97.88 136 TYR B C 1
ATOM 3774 O O . TYR B 1 136 ? 14.727 1.699 -3.33 1 97.88 136 TYR B O 1
ATOM 3782 N N . LEU B 1 137 ? 13.531 3.02 -1.999 1 98.5 137 LEU B N 1
ATOM 3783 C CA . LEU B 1 137 ? 14.234 4.254 -2.344 1 98.5 137 LEU B CA 1
ATOM 3784 C C . LEU B 1 137 ? 15.742 4.066 -2.232 1 98.5 137 LEU B C 1
ATOM 3786 O O . LEU B 1 137 ? 16.5 4.508 -3.107 1 98.5 137 LEU B O 1
ATOM 3790 N N . PRO B 1 138 ? 16.312 3.408 -1.192 1 97.75 138 PRO B N 1
ATOM 3791 C CA . PRO B 1 138 ? 17.766 3.334 -1.049 1 97.75 138 PRO B CA 1
ATOM 3792 C C . PRO B 1 138 ? 18.453 2.678 -2.248 1 97.75 138 PRO B C 1
ATOM 3794 O O . PRO B 1 138 ? 19.531 3.104 -2.658 1 97.75 138 PRO B O 1
ATOM 3797 N N . ALA B 1 139 ? 17.766 1.706 -2.826 1 95.81 139 ALA B N 1
ATOM 3798 C CA . ALA B 1 139 ? 18.344 0.974 -3.953 1 95.81 139 ALA B CA 1
ATOM 3799 C C . ALA B 1 139 ? 18.5 1.88 -5.172 1 95.81 139 ALA B C 1
ATOM 3801 O O . ALA B 1 139 ? 19.344 1.627 -6.035 1 95.81 139 ALA B O 1
ATOM 3802 N N . TYR B 1 140 ? 17.719 2.896 -5.254 1 97.62 140 TYR B N 1
ATOM 3803 C CA . TYR B 1 140 ? 17.703 3.775 -6.418 1 97.62 140 TYR B CA 1
ATOM 3804 C C . TYR B 1 140 ? 18.531 5.027 -6.16 1 97.62 140 TYR B C 1
ATOM 3806 O O . TYR B 1 140 ? 19.281 5.48 -7.035 1 97.62 140 TYR B O 1
ATOM 3814 N N . ALA B 1 141 ? 18.422 5.543 -4.949 1 97.69 141 ALA B N 1
ATOM 3815 C CA . ALA B 1 141 ? 19.125 6.77 -4.59 1 97.69 141 ALA B CA 1
ATOM 3816 C C . ALA B 1 141 ? 20.609 6.5 -4.363 1 97.69 141 ALA B C 1
ATOM 3818 O O . ALA B 1 141 ? 21.453 7.328 -4.707 1 97.69 141 ALA B O 1
ATOM 3819 N N . PHE B 1 142 ? 20.891 5.34 -3.752 1 96.75 142 PHE B N 1
ATOM 3820 C CA . PHE B 1 142 ? 22.25 4.957 -3.406 1 96.75 142 PHE B CA 1
ATOM 3821 C C . PHE B 1 142 ? 22.5 3.494 -3.758 1 96.75 142 PHE B C 1
ATOM 3823 O O . PHE B 1 142 ? 22.75 2.67 -2.873 1 96.75 142 PHE B O 1
ATOM 3830 N N . PRO B 1 143 ? 22.594 3.178 -5.035 1 91.19 143 PRO B N 1
ATOM 3831 C CA . PRO B 1 143 ? 22.641 1.791 -5.508 1 91.19 143 PRO B CA 1
ATOM 3832 C C . PRO B 1 143 ? 23.891 1.052 -5.035 1 91.19 143 PRO B C 1
ATOM 3834 O O . PRO B 1 143 ? 23.891 -0.179 -4.949 1 91.19 143 PRO B O 1
ATOM 3837 N N . ASP B 1 144 ? 24.969 1.771 -4.738 1 92.81 144 ASP B N 1
ATOM 3838 C CA . ASP B 1 144 ? 26.219 1.134 -4.305 1 92.81 144 ASP B CA 1
ATOM 3839 C C . ASP B 1 144 ? 26.328 1.143 -2.781 1 92.81 144 ASP B C 1
ATOM 3841 O O . ASP B 1 144 ? 27.406 0.885 -2.234 1 92.81 144 ASP B O 1
ATOM 3845 N N . SER B 1 145 ? 25.234 1.537 -2.102 1 92.88 145 SER B N 1
ATOM 3846 C CA . SER B 1 145 ? 25.188 1.577 -0.644 1 92.88 145 SER B CA 1
ATOM 3847 C C . SER B 1 145 ? 26.266 2.494 -0.075 1 92.88 145 SER B C 1
ATOM 3849 O O . SER B 1 145 ? 26.891 2.17 0.934 1 92.88 145 SER B O 1
ATOM 3851 N N . GLU B 1 146 ? 26.484 3.582 -0.749 1 94.31 146 GLU B N 1
ATOM 3852 C CA . GLU B 1 146 ? 27.484 4.543 -0.303 1 94.31 146 GLU B CA 1
ATOM 3853 C C . GLU B 1 146 ? 26.938 5.449 0.795 1 94.31 146 GLU B C 1
ATOM 3855 O O . GLU B 1 146 ? 27.703 6.109 1.504 1 94.31 146 GLU B O 1
ATOM 3860 N N . ARG B 1 147 ? 25.688 5.559 0.902 1 96.12 147 ARG B N 1
ATOM 3861 C CA . ARG B 1 147 ? 24.969 6.273 1.953 1 96.12 147 ARG B CA 1
ATOM 3862 C C . ARG B 1 147 ? 23.766 5.469 2.447 1 96.12 147 ARG B C 1
ATOM 3864 O O . ARG B 1 147 ? 23.312 4.555 1.762 1 96.12 147 ARG B O 1
ATOM 3871 N N . PHE B 1 148 ? 23.297 5.777 3.619 1 95.75 148 PHE B N 1
ATOM 3872 C CA . PHE B 1 148 ? 22.172 5.074 4.238 1 95.75 148 PHE B CA 1
ATOM 3873 C C . PHE B 1 148 ? 21.094 6.055 4.66 1 95.75 148 PHE B C 1
ATOM 3875 O O . PHE B 1 148 ? 21.375 7.055 5.324 1 95.75 148 PHE B O 1
ATOM 3882 N N . ILE B 1 149 ? 19.922 5.797 4.16 1 97.5 149 ILE B N 1
ATOM 3883 C CA . ILE B 1 149 ? 18.797 6.586 4.637 1 97.5 149 ILE B CA 1
ATOM 3884 C C . ILE B 1 149 ? 18.344 6.062 5.996 1 97.5 149 ILE B C 1
ATOM 3886 O O . ILE B 1 149 ? 17.828 4.949 6.102 1 97.5 149 ILE B O 1
ATOM 3890 N N . THR B 1 150 ? 18.469 6.867 7.047 1 95.25 150 THR B N 1
ATOM 3891 C CA . THR B 1 150 ? 18.281 6.367 8.406 1 95.25 150 THR B CA 1
ATOM 3892 C C . THR B 1 150 ? 17.016 6.93 9.023 1 95.25 150 THR B C 1
ATOM 3894 O O . THR B 1 150 ? 16.516 6.406 10.031 1 95.25 150 THR B O 1
ATOM 3897 N N . ASP B 1 151 ? 16.5 8.031 8.461 1 96.25 151 ASP B N 1
ATOM 3898 C CA . ASP B 1 151 ? 15.336 8.688 9.031 1 96.25 151 ASP B CA 1
ATOM 3899 C C . ASP B 1 151 ? 14.406 9.203 7.938 1 96.25 151 ASP B C 1
ATOM 3901 O O . ASP B 1 151 ? 14.852 9.555 6.848 1 96.25 151 ASP B O 1
ATOM 3905 N N . HIS B 1 152 ? 13.188 9.227 8.289 1 98.75 152 HIS B N 1
ATOM 3906 C CA . HIS B 1 152 ? 12.164 9.719 7.375 1 98.75 152 HIS B CA 1
ATOM 3907 C C . HIS B 1 152 ? 11.25 10.727 8.062 1 98.75 152 HIS B C 1
ATOM 3909 O O . HIS B 1 152 ? 10.805 10.5 9.188 1 98.75 152 HIS B O 1
ATOM 3915 N N . ILE B 1 153 ? 11.062 11.852 7.449 1 98.88 153 ILE B N 1
ATOM 3916 C CA . ILE B 1 153 ? 10.125 12.906 7.812 1 98.88 153 ILE B CA 1
ATOM 3917 C C . ILE B 1 153 ? 9.133 13.125 6.676 1 98.88 153 ILE B C 1
ATOM 3919 O O . ILE B 1 153 ? 9.461 12.93 5.504 1 98.88 153 ILE B O 1
ATOM 3923 N N . VAL B 1 154 ? 7.926 13.445 7.027 1 99 154 VAL B N 1
ATOM 3924 C CA . VAL B 1 154 ? 6.953 13.734 5.977 1 99 154 VAL B CA 1
ATOM 3925 C C . VAL B 1 154 ? 6.395 15.148 6.168 1 99 154 VAL B C 1
ATOM 3927 O O . VAL B 1 154 ? 6.168 15.578 7.301 1 99 154 VAL B O 1
ATOM 3930 N N . LEU B 1 155 ? 6.305 15.875 5.137 1 98.94 155 LEU B N 1
ATOM 3931 C CA . LEU B 1 155 ? 5.57 17.141 5.082 1 98.94 155 LEU B CA 1
ATOM 3932 C C . LEU B 1 155 ? 4.473 17.078 4.023 1 98.94 155 LEU B C 1
ATOM 3934 O O . LEU B 1 155 ? 4.727 16.719 2.875 1 98.94 155 LEU B O 1
ATOM 3938 N N . GLY B 1 156 ? 3.299 17.391 4.395 1 98.88 156 GLY B N 1
ATOM 3939 C CA . GLY B 1 156 ? 2.184 17.422 3.465 1 98.88 156 GLY B CA 1
ATOM 3940 C C . GLY B 1 156 ? 1.333 18.672 3.6 1 98.88 156 GLY B C 1
ATOM 3941 O O . GLY B 1 156 ? 1.199 19.219 4.695 1 98.88 156 GLY B O 1
ATOM 3942 N N . VAL B 1 157 ? 0.735 19.109 2.492 1 98.81 157 VAL B N 1
ATOM 3943 C CA . VAL B 1 157 ? -0.083 20.312 2.461 1 98.81 157 VAL B CA 1
ATOM 3944 C C . VAL B 1 157 ? -1.499 19.969 2.006 1 98.81 157 VAL B C 1
ATOM 3946 O O . VAL B 1 157 ? -1.688 19.359 0.947 1 98.81 157 VAL B O 1
ATOM 3949 N N . SER B 1 158 ? -2.547 20.406 2.797 1 98.25 158 SER B N 1
ATOM 3950 C CA . SER B 1 158 ? -3.943 20.141 2.463 1 98.25 158 SER B CA 1
ATOM 3951 C C . SER B 1 158 ? -4.207 18.656 2.291 1 98.25 158 SER B C 1
ATOM 3953 O O . SER B 1 158 ? -4.016 17.875 3.225 1 98.25 158 SER B O 1
ATOM 3955 N N . LEU B 1 159 ? -4.504 18.203 1.042 1 98.56 159 LEU B N 1
ATOM 3956 C CA . LEU B 1 159 ? -4.645 16.781 0.817 1 98.56 159 LEU B CA 1
ATOM 3957 C C . LEU B 1 159 ? -3.41 16.016 1.301 1 98.56 159 LEU B C 1
ATOM 3959 O O . LEU B 1 159 ? -3.525 14.961 1.918 1 98.56 159 LEU B O 1
ATOM 3963 N N . GLY B 1 160 ? -2.266 16.594 1.047 1 98.81 160 GLY B N 1
ATOM 3964 C CA . GLY B 1 160 ? -1.016 16.031 1.531 1 98.81 160 GLY B CA 1
ATOM 3965 C C . GLY B 1 160 ? -0.896 16.047 3.043 1 98.81 160 GLY B C 1
ATOM 3966 O O . GLY B 1 160 ? -0.226 15.203 3.633 1 98.81 160 GLY B O 1
ATOM 3967 N N . GLY B 1 161 ? -1.513 17.062 3.67 1 98.88 161 GLY B N 1
ATOM 3968 C CA . GLY B 1 161 ? -1.538 17.109 5.125 1 98.88 161 GLY B CA 1
ATOM 3969 C C . GLY B 1 161 ? -2.316 15.969 5.742 1 98.88 161 GLY B C 1
ATOM 3970 O O . GLY B 1 161 ? -1.888 15.391 6.742 1 98.88 161 GLY B O 1
ATOM 3971 N N . HIS B 1 162 ? -3.518 15.633 5.125 1 98.88 162 HIS B N 1
ATOM 3972 C CA . HIS B 1 162 ? -4.258 14.453 5.559 1 98.88 162 HIS B CA 1
ATOM 3973 C C . HIS B 1 162 ? -3.4 13.195 5.445 1 98.88 162 HIS B C 1
ATOM 3975 O O . HIS B 1 162 ? -3.35 12.391 6.379 1 98.88 162 HIS B O 1
ATOM 3981 N N . ALA B 1 163 ? -2.699 13.07 4.359 1 98.94 163 ALA B N 1
ATOM 3982 C CA . ALA B 1 163 ? -1.848 11.914 4.113 1 98.94 163 ALA B CA 1
ATOM 3983 C C . ALA B 1 163 ? -0.69 11.859 5.105 1 98.94 163 ALA B C 1
ATOM 3985 O O . ALA B 1 163 ? -0.29 10.781 5.547 1 98.94 163 ALA B O 1
ATOM 3986 N N . ALA B 1 164 ? -0.139 13.008 5.453 1 98.94 164 ALA B N 1
ATOM 3987 C CA . ALA B 1 164 ? 0.992 13.07 6.375 1 98.94 164 ALA B CA 1
ATOM 3988 C C . ALA B 1 164 ? 0.612 12.516 7.746 1 98.94 164 ALA B C 1
ATOM 3990 O O . ALA B 1 164 ? 1.403 11.812 8.383 1 98.94 164 ALA B O 1
ATOM 3991 N N . TRP B 1 165 ? -0.604 12.805 8.211 1 98.94 165 TRP B N 1
ATOM 3992 C CA . TRP B 1 165 ? -1.096 12.211 9.453 1 98.94 165 TRP B CA 1
ATOM 3993 C C . TRP B 1 165 ? -1.114 10.695 9.352 1 98.94 165 TRP B C 1
ATOM 3995 O O . TRP B 1 165 ? -0.693 10 10.281 1 98.94 165 TRP B O 1
ATOM 4005 N N . HIS B 1 166 ? -1.581 10.203 8.219 1 98.88 166 HIS B N 1
ATOM 4006 C CA . HIS B 1 166 ? -1.621 8.758 8.031 1 98.88 166 HIS B CA 1
ATOM 4007 C C . HIS B 1 166 ? -0.215 8.172 7.98 1 98.88 166 HIS B C 1
ATOM 4009 O O . HIS B 1 166 ? 0.034 7.098 8.539 1 98.88 166 HIS B O 1
ATOM 4015 N N . CYS B 1 167 ? 0.728 8.867 7.352 1 98.88 167 CYS B N 1
ATOM 4016 C CA . CYS B 1 167 ? 2.107 8.406 7.266 1 98.88 167 CYS B CA 1
ATOM 4017 C C . CYS B 1 167 ? 2.719 8.25 8.648 1 98.88 167 CYS B C 1
ATOM 4019 O O . CYS B 1 167 ? 3.209 7.18 9.008 1 98.88 167 CYS B O 1
ATOM 4021 N N . VAL B 1 168 ? 2.646 9.281 9.469 1 98.81 168 VAL B N 1
ATOM 4022 C CA . VAL B 1 168 ? 3.379 9.32 10.727 1 98.81 168 VAL B CA 1
ATOM 4023 C C . VAL B 1 168 ? 2.738 8.359 11.727 1 98.81 168 VAL B C 1
ATOM 4025 O O . VAL B 1 168 ? 3.428 7.766 12.562 1 98.81 168 VAL B O 1
ATOM 4028 N N . LEU B 1 169 ? 1.449 8.062 11.602 1 98.75 169 LEU B N 1
ATOM 4029 C CA . LEU B 1 169 ? 0.759 7.176 12.531 1 98.75 169 LEU B CA 1
ATOM 4030 C C . LEU B 1 169 ? 0.976 5.715 12.148 1 98.75 169 LEU B C 1
ATOM 4032 O O . LEU B 1 169 ? 0.979 4.84 13.016 1 98.75 169 LEU B O 1
ATOM 4036 N N . HIS B 1 170 ? 1.239 5.465 10.852 1 98.56 170 HIS B N 1
ATOM 4037 C CA . HIS B 1 170 ? 1.077 4.07 10.461 1 98.56 170 HIS B CA 1
ATOM 4038 C C . HIS B 1 170 ? 2.375 3.5 9.898 1 98.56 170 HIS B C 1
ATOM 4040 O O . HIS B 1 170 ? 2.438 2.324 9.531 1 98.56 170 HIS B O 1
ATOM 4046 N N . ASP B 1 171 ? 3.404 4.25 9.797 1 98.38 171 ASP B N 1
ATOM 4047 C CA . ASP B 1 171 ? 4.727 3.721 9.477 1 98.38 171 ASP B CA 1
ATOM 4048 C C . ASP B 1 171 ? 5.742 4.082 10.555 1 98.38 171 ASP B C 1
ATOM 4050 O O . ASP B 1 171 ? 6.113 5.25 10.703 1 98.38 171 ASP B O 1
ATOM 4054 N N . PRO B 1 172 ? 6.203 3.137 11.289 1 97.75 172 PRO B N 1
ATOM 4055 C CA . PRO B 1 172 ? 7.098 3.432 12.414 1 97.75 172 PRO B CA 1
ATOM 4056 C C . PRO B 1 172 ? 8.43 4.039 11.969 1 97.75 172 PRO B C 1
ATOM 4058 O O . PRO B 1 172 ? 9.148 4.621 12.781 1 97.75 172 PRO B O 1
ATOM 4061 N N . ARG B 1 173 ? 8.773 3.92 10.703 1 97.75 173 ARG B N 1
ATOM 4062 C CA . ARG B 1 173 ? 10.023 4.477 10.203 1 97.75 173 ARG B CA 1
ATOM 4063 C C . ARG B 1 173 ? 9.922 5.988 10.039 1 97.75 173 ARG B C 1
ATOM 4065 O O . ARG B 1 173 ? 10.945 6.684 10.008 1 97.75 173 ARG B O 1
ATOM 4072 N N . ILE B 1 174 ? 8.68 6.473 9.867 1 98.75 174 ILE B N 1
ATOM 4073 C CA . ILE B 1 174 ? 8.461 7.914 9.82 1 98.75 174 ILE B CA 1
ATOM 4074 C C . ILE B 1 174 ? 8.352 8.469 11.242 1 98.75 174 ILE B C 1
ATOM 4076 O O . ILE B 1 174 ? 7.359 8.219 11.938 1 98.75 174 ILE B O 1
ATOM 4080 N N . THR B 1 175 ? 9.328 9.297 11.617 1 98.06 175 THR B N 1
ATOM 4081 C CA . THR B 1 175 ? 9.406 9.656 13.031 1 98.06 175 THR B CA 1
ATOM 4082 C C . THR B 1 175 ? 8.922 11.086 13.258 1 98.06 175 THR B C 1
ATOM 4084 O O . THR B 1 175 ? 8.688 11.492 14.398 1 98.06 175 THR B O 1
ATOM 4087 N N . ALA B 1 176 ? 8.727 11.82 12.172 1 98.81 176 ALA B N 1
ATOM 4088 C CA . ALA B 1 176 ? 8.258 13.195 12.312 1 98.81 176 ALA B CA 1
ATOM 4089 C C . ALA B 1 176 ? 7.383 13.602 11.133 1 98.81 176 ALA B C 1
ATOM 4091 O O . ALA B 1 176 ? 7.543 13.078 10.023 1 98.81 176 ALA B O 1
ATOM 4092 N N . ALA B 1 177 ? 6.457 14.523 11.391 1 98.94 177 ALA B N 1
ATOM 4093 C CA . ALA B 1 177 ? 5.555 15.016 10.352 1 98.94 177 ALA B CA 1
ATOM 4094 C C . ALA B 1 177 ? 5.305 16.516 10.508 1 98.94 177 ALA B C 1
ATOM 4096 O O . ALA B 1 177 ? 5.168 17.016 11.633 1 98.94 177 ALA B O 1
ATOM 4097 N N . VAL B 1 178 ? 5.355 17.172 9.422 1 98.94 178 VAL B N 1
ATOM 4098 C CA . VAL B 1 178 ? 4.844 18.531 9.297 1 98.94 178 VAL B CA 1
ATOM 4099 C C . VAL B 1 178 ? 3.52 18.516 8.539 1 98.94 178 VAL B C 1
ATOM 4101 O O . VAL B 1 178 ? 3.494 18.297 7.324 1 98.94 178 VAL B O 1
ATOM 4104 N N . VAL B 1 179 ? 2.49 18.797 9.25 1 98.94 179 VAL B N 1
ATOM 4105 C CA . VAL B 1 179 ? 1.147 18.766 8.688 1 98.94 179 VAL B CA 1
ATOM 4106 C C . VAL B 1 179 ? 0.657 20.188 8.445 1 98.94 179 VAL B C 1
ATOM 4108 O O . VAL B 1 179 ? 0.427 20.938 9.398 1 98.94 179 VAL B O 1
ATOM 4111 N N . VAL B 1 180 ? 0.497 20.547 7.203 1 98.75 180 VAL B N 1
ATOM 4112 C CA . VAL B 1 180 ? 0.022 21.875 6.848 1 98.75 180 VAL B CA 1
ATOM 4113 C C . VAL B 1 180 ? -1.423 21.797 6.363 1 98.75 180 VAL B C 1
ATOM 4115 O O . VAL B 1 180 ? -1.698 21.234 5.305 1 98.75 180 VAL B O 1
ATOM 4118 N N . ILE B 1 181 ? -2.354 22.328 7.125 1 98.12 181 ILE B N 1
ATOM 4119 C CA . ILE B 1 181 ? -3.773 22.469 6.82 1 98.12 181 ILE B CA 1
ATOM 4120 C C . ILE B 1 181 ? -4.363 21.078 6.523 1 98.12 181 ILE B C 1
ATOM 4122 O O . ILE B 1 181 ? -5.129 20.922 5.57 1 98.12 181 ILE B O 1
ATOM 4126 N N . GLY B 1 182 ? -3.912 20 7.211 1 97.88 182 GLY B N 1
ATOM 4127 C CA . GLY B 1 182 ? -4.527 18.688 7.25 1 97.88 182 GLY B CA 1
ATOM 4128 C C . GLY B 1 182 ? -5.52 18.516 8.383 1 97.88 182 GLY B C 1
ATOM 4129 O O . GLY B 1 182 ? -5.598 19.375 9.273 1 97.88 182 GLY B O 1
ATOM 4130 N N . CYS B 1 183 ? -6.258 17.469 8.328 1 97.88 183 CYS B N 1
ATOM 4131 C CA . CYS B 1 183 ? -7.293 17.234 9.336 1 97.88 183 CYS B CA 1
ATOM 4132 C C . CYS B 1 183 ? -7.141 15.859 9.969 1 97.88 183 CYS B C 1
ATOM 4134 O O . CYS B 1 183 ? -6.812 14.891 9.281 1 97.88 183 CYS B O 1
ATOM 4136 N N . THR B 1 184 ? -7.457 15.773 11.266 1 98.25 184 THR B N 1
ATOM 4137 C CA . THR B 1 184 ? -7.316 14.531 12.023 1 98.25 184 THR B CA 1
ATOM 4138 C C . THR B 1 184 ? -8.656 13.812 12.133 1 98.25 184 THR B C 1
ATOM 4140 O O . THR B 1 184 ? -8.719 12.672 12.602 1 98.25 184 THR B O 1
ATOM 4143 N N . ASP B 1 185 ? -9.711 14.469 11.727 1 98.25 185 ASP B N 1
ATOM 4144 C CA . ASP B 1 185 ? -11.062 13.938 11.883 1 98.25 185 ASP B CA 1
ATOM 4145 C C . ASP B 1 185 ? -11.836 14.008 10.57 1 98.25 185 ASP B C 1
ATOM 4147 O O . ASP B 1 185 ? -12.562 14.977 10.328 1 98.25 185 ASP B O 1
ATOM 4151 N N . TYR B 1 186 ? -11.766 12.969 9.789 1 98.25 186 TYR B N 1
ATOM 4152 C CA . TYR B 1 186 ? -12.344 12.953 8.445 1 98.25 186 TYR B CA 1
ATOM 4153 C C . TYR B 1 186 ? -13.867 12.945 8.508 1 98.25 186 TYR B C 1
ATOM 4155 O O . TYR B 1 186 ? -14.531 13.562 7.668 1 98.25 186 TYR B O 1
ATOM 4163 N N . VAL B 1 187 ? -14.453 12.25 9.492 1 97.69 187 VAL B N 1
ATOM 4164 C CA . VAL B 1 187 ? -15.906 12.203 9.648 1 97.69 187 VAL B CA 1
ATOM 4165 C C . VAL B 1 187 ? -16.453 13.609 9.859 1 97.69 187 VAL B C 1
ATOM 4167 O O . VAL B 1 187 ? -17.438 14 9.227 1 97.69 187 VAL B O 1
ATOM 4170 N N . ARG B 1 188 ? -15.789 14.336 10.688 1 96.25 188 ARG B N 1
ATOM 4171 C CA . ARG B 1 188 ? -16.266 15.672 11.008 1 96.25 188 ARG B CA 1
ATOM 4172 C C . ARG B 1 188 ? -16.203 16.594 9.781 1 96.25 188 ARG B C 1
ATOM 4174 O O . ARG B 1 188 ? -17.156 17.312 9.484 1 96.25 188 ARG B O 1
ATOM 4181 N N . VAL B 1 189 ? -15.07 16.594 9.062 1 96.06 189 VAL B N 1
ATOM 4182 C CA . VAL B 1 189 ? -14.922 17.469 7.902 1 96.06 189 VAL B CA 1
ATOM 4183 C C . VAL B 1 189 ? -15.93 17.062 6.824 1 96.06 189 VAL B C 1
ATOM 4185 O O . VAL B 1 189 ? -16.562 17.938 6.211 1 96.06 189 VAL B O 1
ATOM 4188 N N . MET B 1 190 ? -16.156 15.766 6.598 1 97.31 190 MET B N 1
ATOM 4189 C CA . MET B 1 190 ? -17.062 15.312 5.547 1 97.31 190 MET B CA 1
ATOM 4190 C C . MET B 1 190 ? -18.516 15.539 5.941 1 97.31 190 MET B C 1
ATOM 4192 O O . MET B 1 190 ? -19.359 15.82 5.086 1 97.31 190 MET B O 1
ATOM 4196 N N . SER B 1 191 ? -18.812 15.398 7.273 1 96.69 191 SER B N 1
ATOM 4197 C CA . SER B 1 191 ? -20.156 15.719 7.738 1 96.69 191 SER B CA 1
ATOM 4198 C C . SER B 1 191 ? -20.5 17.188 7.477 1 96.69 191 SER B C 1
ATOM 4200 O O . SER B 1 191 ? -21.594 17.484 7.008 1 96.69 191 SER B O 1
ATOM 4202 N N . ASP B 1 192 ? -19.594 18.016 7.785 1 95.62 192 ASP B N 1
ATOM 4203 C CA . ASP B 1 192 ? -19.797 19.438 7.523 1 95.62 192 ASP B CA 1
ATOM 4204 C C . ASP B 1 192 ? -19.984 19.703 6.031 1 95.62 192 ASP B C 1
ATOM 4206 O O . ASP B 1 192 ? -20.859 20.484 5.641 1 95.62 192 ASP B O 1
ATOM 4210 N N . ARG B 1 193 ? -19.219 19.047 5.188 1 96.88 193 ARG B N 1
ATOM 4211 C CA . ARG B 1 193 ? -19.359 19.203 3.744 1 96.88 193 ARG B CA 1
ATOM 4212 C C . ARG B 1 193 ? -20.703 18.688 3.256 1 96.88 193 ARG B C 1
ATOM 4214 O O . ARG B 1 193 ? -21.312 19.266 2.35 1 96.88 193 ARG B O 1
ATOM 4221 N N . ALA B 1 194 ? -21.094 17.562 3.814 1 97.94 194 ALA B N 1
ATOM 4222 C CA . ALA B 1 194 ? -22.406 17.016 3.459 1 97.94 194 ALA B CA 1
ATOM 4223 C C . ALA B 1 194 ? -23.531 17.984 3.785 1 97.94 194 ALA B C 1
ATOM 4225 O O . ALA B 1 194 ? -24.438 18.188 2.98 1 97.94 194 ALA B O 1
ATOM 4226 N N . ARG B 1 195 ? -23.484 18.594 4.969 1 96.94 195 ARG B N 1
ATOM 4227 C CA . ARG B 1 195 ? -24.453 19.594 5.395 1 96.94 195 ARG B CA 1
ATOM 4228 C C . ARG B 1 195 ? -24.469 20.781 4.441 1 96.94 195 ARG B C 1
ATOM 4230 O O . ARG B 1 195 ? -25.531 21.188 3.957 1 96.94 195 ARG B O 1
ATOM 4237 N N . LEU B 1 196 ? -23.281 21.297 4.113 1 95.88 196 LEU B N 1
ATOM 4238 C CA . LEU B 1 196 ? -23.156 22.469 3.275 1 95.88 196 LEU B CA 1
ATOM 4239 C C . LEU B 1 196 ? -23.578 22.172 1.841 1 95.88 196 LEU B C 1
ATOM 4241 O O . LEU B 1 196 ? -24.094 23.047 1.146 1 95.88 196 LEU B O 1
ATOM 4245 N N . SER B 1 197 ? -23.375 20.906 1.381 1 96.75 197 SER B N 1
ATOM 4246 C CA . SER B 1 197 ? -23.734 20.5 0.028 1 96.75 197 SER B CA 1
ATOM 4247 C C . SER B 1 197 ? -25.203 20.109 -0.058 1 96.75 197 SER B C 1
ATOM 4249 O O . SER B 1 197 ? -25.719 19.812 -1.142 1 96.75 197 SER B O 1
ATOM 4251 N N . LYS B 1 198 ? -25.859 20.078 1.078 1 96.81 198 LYS B N 1
ATOM 4252 C CA . LYS B 1 198 ? -27.281 19.719 1.165 1 96.81 198 LYS B CA 1
ATOM 4253 C C . LYS B 1 198 ? -27.547 18.359 0.525 1 96.81 198 LYS B C 1
ATOM 4255 O O . LYS B 1 198 ? -28.469 18.219 -0.285 1 96.81 198 LYS B O 1
ATOM 4260 N N . LEU B 1 199 ? -26.688 17.453 0.833 1 97.88 199 LEU B N 1
ATOM 4261 C CA . LEU B 1 199 ? -26.906 16.094 0.332 1 97.88 199 LEU B CA 1
ATOM 4262 C C . LEU B 1 199 ? -28.234 15.547 0.824 1 97.88 199 LEU B C 1
ATOM 4264 O O . LEU B 1 199 ? -28.641 15.797 1.964 1 97.88 199 LEU B O 1
ATOM 4268 N N . HIS B 1 200 ? -28.844 14.734 0.042 1 96.81 200 HIS B N 1
ATOM 4269 C CA . HIS B 1 200 ? -30.109 14.117 0.435 1 96.81 200 HIS B CA 1
ATOM 4270 C C . HIS B 1 200 ? -29.938 13.258 1.684 1 96.81 200 HIS B C 1
ATOM 4272 O O . HIS B 1 200 ? -30.812 13.234 2.555 1 96.81 200 HIS B O 1
ATOM 4278 N N . THR B 1 201 ? -28.828 12.57 1.818 1 96.38 201 THR B N 1
ATOM 4279 C CA . THR B 1 201 ? -28.562 11.695 2.959 1 96.38 201 THR B CA 1
ATOM 4280 C C . THR B 1 201 ? -28.375 12.516 4.234 1 96.38 201 THR B C 1
ATOM 4282 O O . THR B 1 201 ? -28.391 11.961 5.336 1 96.38 201 THR B O 1
ATOM 4285 N N . TRP B 1 202 ? -28.188 13.82 4.113 1 96.81 202 TRP B N 1
ATOM 4286 C CA . TRP B 1 202 ? -28.078 14.711 5.266 1 96.81 202 TRP B CA 1
ATOM 4287 C C . TRP B 1 202 ? -29.422 15.367 5.57 1 96.81 202 TRP B C 1
ATOM 4289 O O . TRP B 1 202 ? -29.859 15.406 6.727 1 96.81 202 TRP B O 1
ATOM 4299 N N . THR B 1 203 ? -30.172 15.75 4.57 1 97.12 203 THR B N 1
ATOM 4300 C CA . THR B 1 203 ? -31.328 16.625 4.746 1 97.12 203 THR B CA 1
ATOM 4301 C C . THR B 1 203 ? -32.594 15.797 4.949 1 97.12 203 THR B C 1
ATOM 4303 O O . THR B 1 203 ? -33.594 16.312 5.434 1 97.12 203 THR B O 1
ATOM 4306 N N . SER B 1 204 ? -32.562 14.523 4.645 1 96.38 204 SER B N 1
ATOM 4307 C CA . SER B 1 204 ? -33.781 13.742 4.594 1 96.38 204 SER B CA 1
ATOM 4308 C C . SER B 1 204 ? -34.156 13.219 5.977 1 96.38 204 SER B C 1
ATOM 4310 O O . SER B 1 204 ? -35.188 12.531 6.129 1 96.38 204 SER B O 1
ATOM 4312 N N . THR B 1 205 ? -33.406 13.445 6.906 1 95 205 THR B N 1
ATOM 4313 C CA . THR B 1 205 ? -33.688 12.914 8.234 1 95 205 THR B CA 1
ATOM 4314 C C . THR B 1 205 ? -33.875 14.055 9.242 1 95 205 THR B C 1
ATOM 4316 O O . THR B 1 205 ? -33.531 15.203 8.953 1 95 205 THR B O 1
ATOM 4319 N N . ASP B 1 206 ? -34.5 13.656 10.484 1 94.19 206 ASP B N 1
ATOM 4320 C CA . ASP B 1 206 ? -34.656 14.547 11.633 1 94.19 206 ASP B CA 1
ATOM 4321 C C . ASP B 1 206 ? -34.125 13.883 12.906 1 94.19 206 ASP B C 1
ATOM 4323 O O . ASP B 1 206 ? -34.688 12.875 13.352 1 94.19 206 ASP B O 1
ATOM 4327 N N . PRO B 1 207 ? -33.156 14.484 13.453 1 94.62 207 PRO B N 1
ATOM 4328 C CA . PRO B 1 207 ? -32.375 15.641 13.023 1 94.62 207 PRO B CA 1
ATOM 4329 C C . PRO B 1 207 ? -31.594 15.375 11.742 1 94.62 207 PRO B C 1
ATOM 4331 O O . PRO B 1 207 ? -31.406 14.219 11.359 1 94.62 207 PRO B O 1
ATOM 4334 N N . PRO B 1 208 ? -31.156 16.422 11.141 1 95.94 208 PRO B N 1
ATOM 4335 C CA . PRO B 1 208 ? -30.375 16.266 9.922 1 95.94 208 PRO B CA 1
ATOM 4336 C C . PRO B 1 208 ? -29.078 15.484 10.148 1 95.94 208 PRO B C 1
ATOM 4338 O O . PRO B 1 208 ? -28.438 15.641 11.188 1 95.94 208 PRO B O 1
ATOM 4341 N N . GLY B 1 209 ? -28.719 14.641 9.156 1 95.5 209 GLY B N 1
ATOM 4342 C CA . GLY B 1 209 ? -27.438 13.945 9.148 1 95.5 209 GLY B CA 1
ATOM 4343 C C . GLY B 1 209 ? -27.484 12.617 9.875 1 95.5 209 GLY B C 1
ATOM 4344 O O . GLY B 1 209 ? -26.469 11.922 9.969 1 95.5 209 GLY B O 1
ATOM 4345 N N . LYS B 1 210 ? -28.641 12.188 10.359 1 94.19 210 LYS B N 1
ATOM 4346 C CA . LYS B 1 210 ? -28.781 10.984 11.18 1 94.19 210 LYS B CA 1
ATOM 4347 C C . LYS B 1 210 ? -28.359 9.742 10.398 1 94.19 210 LYS B C 1
ATOM 4349 O O . LYS B 1 210 ? -27.828 8.789 10.969 1 94.19 210 LYS B O 1
ATOM 4354 N N . THR B 1 211 ? -28.562 9.766 9.094 1 93.62 211 THR B N 1
ATOM 4355 C CA . THR B 1 211 ? -28.328 8.555 8.32 1 93.62 211 THR B CA 1
ATOM 4356 C C . THR B 1 211 ? -27.188 8.773 7.328 1 93.62 211 THR B C 1
ATOM 4358 O O . THR B 1 211 ? -27.016 7.992 6.387 1 93.62 211 THR B O 1
ATOM 4361 N N . PHE B 1 212 ? -26.484 9.914 7.5 1 97.06 212 PHE B N 1
ATOM 4362 C CA . PHE B 1 212 ? -25.391 10.211 6.578 1 97.06 212 PHE B CA 1
ATOM 4363 C C . PHE B 1 212 ? -24.312 9.141 6.648 1 97.06 212 PHE B C 1
ATOM 4365 O O . PHE B 1 212 ? -23.906 8.586 5.621 1 97.06 212 PHE B O 1
ATOM 4372 N N . LEU B 1 213 ? -23.859 8.812 7.934 1 96.38 213 LEU B N 1
ATOM 4373 C CA . LEU B 1 213 ? -22.891 7.734 8.125 1 96.38 213 LEU B CA 1
ATOM 4374 C C . LEU B 1 213 ? -23.531 6.375 7.863 1 96.38 213 LEU B C 1
ATOM 4376 O O . LEU B 1 213 ? -24.562 6.051 8.453 1 96.38 213 LEU B O 1
ATOM 4380 N N . GLY B 1 214 ? -23.016 5.633 6.949 1 95.38 214 GLY B N 1
ATOM 4381 C CA . GLY B 1 214 ? -23.578 4.355 6.551 1 95.38 214 GLY B CA 1
ATOM 4382 C C . GLY B 1 214 ? -24.406 4.441 5.281 1 95.38 214 GLY B C 1
ATOM 4383 O O . GLY B 1 214 ? -24.859 3.42 4.762 1 95.38 214 GLY B O 1
ATOM 4384 N N . SER B 1 215 ? -24.594 5.676 4.828 1 97 215 SER B N 1
ATOM 4385 C CA . SER B 1 215 ? -25.328 5.875 3.578 1 97 215 SER B CA 1
ATOM 4386 C C . SER B 1 215 ? -24.406 5.688 2.373 1 97 215 SER B C 1
ATOM 4388 O O . SER B 1 215 ? -23.234 5.359 2.525 1 97 215 SER B O 1
ATOM 4390 N N . ARG B 1 216 ? -24.906 5.922 1.169 1 96.12 216 ARG B N 1
ATOM 4391 C CA . ARG B 1 216 ? -24.141 5.824 -0.07 1 96.12 216 ARG B CA 1
ATOM 4392 C C . ARG B 1 216 ? -23.094 6.934 -0.16 1 96.12 216 ARG B C 1
ATOM 4394 O O . ARG B 1 216 ? -22.078 6.785 -0.847 1 96.12 216 ARG B O 1
ATOM 4401 N N . ASP B 1 217 ? -23.406 8.125 0.541 1 97.88 217 ASP B N 1
ATOM 4402 C CA . ASP B 1 217 ? -22.484 9.258 0.492 1 97.88 217 ASP B CA 1
ATOM 4403 C C . ASP B 1 217 ? -21.328 9.07 1.462 1 97.88 217 ASP B C 1
ATOM 4405 O O . ASP B 1 217 ? -20.312 9.766 1.374 1 97.88 217 ASP B O 1
ATOM 4409 N N . PHE B 1 218 ? -21.438 8.125 2.41 1 97.88 218 PHE B N 1
ATOM 4410 C CA . PHE B 1 218 ? -20.406 7.715 3.355 1 97.88 218 PHE B CA 1
ATOM 4411 C C . PHE B 1 218 ? -20.578 6.25 3.736 1 97.88 218 PHE B C 1
ATOM 4413 O O . PHE B 1 218 ? -20.969 5.938 4.863 1 97.88 218 PHE B O 1
ATOM 4420 N N . PRO B 1 219 ? -20.25 5.34 2.836 1 97 219 PRO B N 1
ATOM 4421 C CA . PRO B 1 219 ? -20.625 3.928 2.951 1 97 219 PRO B CA 1
ATOM 4422 C C . PRO B 1 219 ? -19.922 3.232 4.121 1 97 219 PRO B C 1
ATOM 4424 O O . PRO B 1 219 ? -18.906 3.715 4.613 1 97 219 PRO B O 1
ATOM 4427 N N . PRO B 1 220 ? -20.484 2.127 4.559 1 96.12 220 PRO B N 1
ATOM 4428 C CA . PRO B 1 220 ? -19.953 1.414 5.719 1 96.12 220 PRO B CA 1
ATOM 4429 C C . PRO B 1 220 ? -18.484 1.039 5.551 1 96.12 220 PRO B C 1
ATOM 4431 O O . PRO B 1 220 ? -17.703 1.107 6.512 1 96.12 220 PRO B O 1
ATOM 4434 N N . SER B 1 221 ? -18.078 0.673 4.363 1 95.19 221 SER B N 1
ATOM 4435 C CA . SER B 1 221 ? -16.688 0.299 4.148 1 95.19 221 SER B CA 1
ATOM 4436 C C . SER B 1 221 ? -15.758 1.492 4.344 1 95.19 221 SER B C 1
ATOM 4438 O O . SER B 1 221 ? -14.625 1.334 4.809 1 95.19 221 SER B O 1
ATOM 4440 N N . LEU B 1 222 ? -16.219 2.703 3.971 1 96.88 222 LEU B N 1
ATOM 4441 C CA . LEU B 1 222 ? -15.445 3.908 4.246 1 96.88 222 LEU B CA 1
ATOM 4442 C C . LEU B 1 222 ? -15.344 4.152 5.746 1 96.88 222 LEU B C 1
ATOM 4444 O O . LEU B 1 222 ? -14.273 4.5 6.25 1 96.88 222 LEU B O 1
ATOM 4448 N N . LEU B 1 223 ? -16.453 3.967 6.402 1 96.31 223 LEU B N 1
ATOM 4449 C CA . LEU B 1 223 ? -16.453 4.137 7.852 1 96.31 223 LEU B CA 1
ATOM 4450 C C . LEU B 1 223 ? -15.445 3.201 8.508 1 96.31 223 LEU B C 1
ATOM 4452 O O . LEU B 1 223 ? -14.711 3.609 9.414 1 96.31 223 LEU B O 1
ATOM 4456 N N . GLU B 1 224 ? -15.406 1.997 8.047 1 96.06 224 GLU B N 1
ATOM 4457 C CA . GLU B 1 224 ? -14.445 1.03 8.57 1 96.06 224 GLU B CA 1
ATOM 4458 C C . GLU B 1 224 ? -13.008 1.489 8.312 1 96.06 224 GLU B C 1
ATOM 4460 O O . GLU B 1 224 ? -12.148 1.369 9.188 1 96.06 224 GLU B O 1
ATOM 4465 N N . ALA B 1 225 ? -12.789 1.981 7.113 1 97.06 225 ALA B N 1
ATOM 4466 C CA . ALA B 1 225 ? -11.461 2.471 6.77 1 97.06 225 ALA B CA 1
ATOM 4467 C C . ALA B 1 225 ? -11.062 3.652 7.652 1 97.06 225 ALA B C 1
ATOM 4469 O O . ALA B 1 225 ? -9.93 3.727 8.125 1 97.06 225 ALA B O 1
ATOM 4470 N N . VAL B 1 226 ? -11.984 4.555 7.879 1 97.62 226 VAL B N 1
ATOM 4471 C CA . VAL B 1 226 ? -11.734 5.734 8.695 1 97.62 226 VAL B CA 1
ATOM 4472 C C . VAL B 1 226 ? -11.391 5.316 10.125 1 97.62 226 VAL B C 1
ATOM 4474 O O . VAL B 1 226 ? -10.453 5.84 10.727 1 97.62 226 VAL B O 1
ATOM 4477 N N . ASP B 1 227 ? -12.086 4.328 10.641 1 96.81 227 ASP B N 1
ATOM 4478 C CA . ASP B 1 227 ? -11.836 3.84 11.992 1 96.81 227 ASP B CA 1
ATOM 4479 C C . ASP B 1 227 ? -10.445 3.217 12.109 1 96.81 227 ASP B C 1
ATOM 4481 O O . ASP B 1 227 ? -9.828 3.258 13.172 1 96.81 227 ASP B O 1
ATOM 4485 N N . ARG B 1 228 ? -9.992 2.732 11.016 1 96.81 228 ARG B N 1
ATOM 4486 C CA . ARG B 1 228 ? -8.727 2.004 11.016 1 96.81 228 ARG B CA 1
ATOM 4487 C C . ARG B 1 228 ? -7.547 2.955 10.844 1 96.81 228 ARG B C 1
ATOM 4489 O O . ARG B 1 228 ? -6.5 2.768 11.469 1 96.81 228 ARG B O 1
ATOM 4496 N N . TRP B 1 229 ? -7.742 4.012 10.008 1 98 229 TRP B N 1
ATOM 4497 C CA . TRP B 1 229 ? -6.551 4.727 9.562 1 98 229 TRP B CA 1
ATOM 4498 C C . TRP B 1 229 ? -6.57 6.172 10.047 1 98 229 TRP B C 1
ATOM 4500 O O . TRP B 1 229 ? -5.516 6.773 10.266 1 98 229 TRP B O 1
ATOM 4510 N N . ASP B 1 230 ? -7.734 6.766 10.18 1 98.19 230 ASP B N 1
ATOM 4511 C CA . ASP B 1 230 ? -7.879 8.164 10.555 1 98.19 230 ASP B CA 1
ATOM 4512 C C . ASP B 1 230 ? -7.48 8.383 12.016 1 98.19 230 ASP B C 1
ATOM 4514 O O . ASP B 1 230 ? -7.785 7.551 12.875 1 98.19 230 ASP B O 1
ATOM 4518 N N . PRO B 1 231 ? -6.766 9.461 12.344 1 98.5 231 PRO B N 1
ATOM 4519 C CA . PRO B 1 231 ? -6.305 9.688 13.711 1 98.5 231 PRO B CA 1
ATOM 4520 C C . PRO B 1 231 ? -7.434 9.602 14.734 1 98.5 231 PRO B C 1
ATOM 4522 O O . PRO B 1 231 ? -7.305 8.891 15.742 1 98.5 231 PRO B O 1
ATOM 4525 N N . THR B 1 232 ? -8.547 10.281 14.469 1 98.31 232 THR B N 1
ATOM 4526 C CA . THR B 1 232 ? -9.641 10.32 15.422 1 98.31 232 THR B CA 1
ATOM 4527 C C . THR B 1 232 ? -10.312 8.953 15.531 1 98.31 232 THR B C 1
ATOM 4529 O O . THR B 1 232 ? -10.539 8.445 16.641 1 98.31 232 THR B O 1
ATOM 4532 N N . GLY B 1 233 ? -10.609 8.352 14.391 1 97.06 233 GLY B N 1
ATOM 4533 C CA . GLY B 1 233 ? -11.211 7.031 14.414 1 97.06 233 GLY B CA 1
ATOM 4534 C C . GLY B 1 233 ? -10.359 5.996 15.117 1 97.06 233 GLY B C 1
ATOM 4535 O O . GLY B 1 233 ? -10.875 5.184 15.891 1 97.06 233 GLY B O 1
ATOM 4536 N N . LEU B 1 234 ? -9.102 6.059 14.898 1 97.44 234 LEU B N 1
ATOM 4537 C CA . LEU B 1 234 ? -8.148 5.074 15.406 1 97.44 234 LEU B CA 1
ATOM 4538 C C . LEU B 1 234 ? -7.906 5.273 16.891 1 97.44 234 LEU B C 1
ATOM 4540 O O . LEU B 1 234 ? -8.008 4.328 17.672 1 97.44 234 LEU B O 1
ATOM 4544 N N . LEU B 1 235 ? -7.664 6.539 17.344 1 97.69 235 LEU B N 1
ATOM 4545 C CA . LEU B 1 235 ? -7.086 6.746 18.672 1 97.69 235 LEU B CA 1
ATOM 4546 C C . LEU B 1 235 ? -8.156 7.184 19.672 1 97.69 235 LEU B C 1
ATOM 4548 O O . LEU B 1 235 ? -8.031 6.922 20.859 1 97.69 235 LEU B O 1
ATOM 4552 N N . MET B 1 236 ? -9.188 7.789 19.219 1 96.94 236 MET B N 1
ATOM 4553 C CA . MET B 1 236 ? -10.219 8.25 20.156 1 96.94 236 MET B CA 1
ATOM 4554 C C . MET B 1 236 ? -11.367 7.254 20.219 1 96.94 236 MET B C 1
ATOM 4556 O O . MET B 1 236 ? -12.195 7.316 21.125 1 96.94 236 MET B O 1
ATOM 4560 N N . GLY B 1 237 ? -11.375 6.293 19.281 1 94.31 237 GLY B N 1
ATOM 4561 C CA . GLY B 1 237 ? -12.469 5.344 19.172 1 94.31 237 GLY B CA 1
ATOM 4562 C C . GLY B 1 237 ? -12.742 4.586 20.453 1 94.31 237 GLY B C 1
ATOM 4563 O O . GLY B 1 237 ? -13.898 4.371 20.812 1 94.31 237 GLY B O 1
ATOM 4564 N N . PRO B 1 238 ? -11.773 4.176 21.219 1 94.06 238 PRO B N 1
ATOM 4565 C CA . PRO B 1 238 ? -11.984 3.416 22.453 1 94.06 238 PRO B CA 1
ATOM 4566 C C . PRO B 1 238 ? -12.648 4.246 23.562 1 94.06 238 PRO B C 1
ATOM 4568 O O . PRO B 1 238 ? -13.18 3.691 24.516 1 94.06 238 PRO B O 1
ATOM 4571 N N . MET B 1 239 ? -12.633 5.555 23.438 1 95.12 239 MET B N 1
ATOM 4572 C CA . MET B 1 239 ? -13.078 6.414 24.531 1 95.12 239 MET B CA 1
ATOM 4573 C C . MET B 1 239 ? -14.359 7.152 24.156 1 95.12 239 MET B C 1
ATOM 4575 O O . MET B 1 239 ? -15.164 7.484 25.031 1 95.12 239 MET B O 1
ATOM 4579 N N . PHE B 1 240 ? -14.461 7.406 22.844 1 95.44 240 PHE B N 1
ATOM 4580 C CA . PHE B 1 240 ? -15.508 8.359 22.469 1 95.44 240 PHE B CA 1
ATOM 4581 C C . PHE B 1 240 ? -16.266 7.875 21.25 1 95.44 240 PHE B C 1
ATOM 4583 O O . PHE B 1 240 ? -15.703 7.188 20.391 1 95.44 240 PHE B O 1
ATOM 4590 N N . GLU B 1 241 ? -17.484 8.297 21.188 1 90.94 241 GLU B N 1
ATOM 4591 C CA . GLU B 1 241 ? -18.25 8.148 19.969 1 90.94 241 GLU B CA 1
ATOM 4592 C C . GLU B 1 241 ? -17.859 9.203 18.938 1 90.94 241 GLU B C 1
ATOM 4594 O O . GLU B 1 241 ? -17.219 10.203 19.266 1 90.94 241 GLU B O 1
ATOM 4599 N N . ARG B 1 242 ? -18.266 8.922 17.75 1 88.69 242 ARG B N 1
ATOM 4600 C CA . ARG B 1 242 ? -18.016 9.875 16.672 1 88.69 242 ARG B CA 1
ATOM 4601 C C . ARG B 1 242 ? -18.688 11.211 16.953 1 88.69 242 ARG B C 1
ATOM 4603 O O . ARG B 1 242 ? -19.766 11.25 17.547 1 88.69 242 ARG B O 1
ATOM 4610 N N . ASN B 1 243 ? -18.062 12.336 16.594 1 82.31 243 ASN B N 1
ATOM 4611 C CA . ASN B 1 243 ? -18.547 13.703 16.734 1 82.31 243 ASN B CA 1
ATOM 4612 C C . ASN B 1 243 ? -18.641 14.109 18.203 1 82.31 243 ASN B C 1
ATOM 4614 O O . ASN B 1 243 ? -19.547 14.867 18.594 1 82.31 243 ASN B O 1
ATOM 4618 N N . VAL B 1 244 ? -17.859 13.641 18.938 1 87.56 244 VAL B N 1
ATOM 4619 C CA . VAL B 1 244 ? -17.797 13.992 20.344 1 87.56 244 VAL B CA 1
ATOM 4620 C C . VAL B 1 244 ? -17.609 15.5 20.5 1 87.56 244 VAL B C 1
ATOM 4622 O O . VAL B 1 244 ? -16.875 16.109 19.719 1 87.56 244 VAL B O 1
ATOM 4625 N N . ASN B 1 245 ? -18.188 15.992 21.5 1 89.62 245 ASN B N 1
ATOM 4626 C CA . ASN B 1 245 ? -18.047 17.406 21.812 1 89.62 245 ASN B CA 1
ATOM 4627 C C . ASN B 1 245 ? -16.656 17.734 22.344 1 89.62 245 ASN B C 1
ATOM 4629 O O . ASN B 1 245 ? -16.109 16.984 23.156 1 89.62 245 ASN B O 1
ATOM 4633 N N . VAL B 1 246 ? -16.109 18.859 21.922 1 90.25 246 VAL B N 1
ATOM 4634 C CA . VAL B 1 246 ? -14.75 19.266 22.234 1 90.25 246 VAL B CA 1
ATOM 4635 C C . VAL B 1 246 ? -14.594 19.406 23.75 1 90.25 246 VAL B C 1
ATOM 4637 O O . VAL B 1 246 ? -13.508 19.156 24.297 1 90.25 246 VAL B O 1
ATOM 4640 N N . ASN B 1 247 ? -15.695 19.641 24.484 1 90.25 247 ASN B N 1
ATOM 4641 C CA . ASN B 1 247 ? -15.633 19.828 25.922 1 90.25 247 ASN B CA 1
ATOM 4642 C C . ASN B 1 247 ? -15.562 18.5 26.656 1 90.25 247 ASN B C 1
ATOM 4644 O O . ASN B 1 247 ? -15.211 18.453 27.844 1 90.25 247 ASN B O 1
ATOM 4648 N N . GLN B 1 248 ? -15.82 17.5 25.938 1 90.81 248 GLN B N 1
ATOM 4649 C CA . GLN B 1 248 ? -15.922 16.188 26.578 1 90.81 248 GLN B CA 1
ATOM 4650 C C . GLN B 1 248 ? -14.617 15.406 26.438 1 90.81 248 GLN B C 1
ATOM 4652 O O . GLN B 1 248 ? -14.43 14.375 27.078 1 90.81 248 GLN B O 1
ATOM 4657 N N . VAL B 1 249 ? -13.711 15.984 25.688 1 93.12 249 VAL B N 1
ATOM 4658 C CA . VAL B 1 249 ? -12.586 15.141 25.297 1 93.12 249 VAL B CA 1
ATOM 4659 C C . VAL B 1 249 ? -11.469 15.242 26.328 1 93.12 249 VAL B C 1
ATOM 4661 O O . VAL B 1 249 ? -10.438 14.578 26.219 1 93.12 249 VAL B O 1
ATOM 4664 N N . LEU B 1 250 ? -11.703 15.992 27.406 1 92.94 250 LEU B N 1
ATOM 4665 C CA . LEU B 1 250 ? -10.617 16.266 28.359 1 92.94 250 LEU B CA 1
ATOM 4666 C C . LEU B 1 250 ? -10.672 15.281 29.531 1 92.94 250 LEU B C 1
ATOM 4668 O O . LEU B 1 250 ? -9.805 15.312 30.406 1 92.94 250 LEU B O 1
ATOM 4672 N N . ARG B 1 251 ? -11.586 14.422 29.484 1 93.75 251 ARG B N 1
ATOM 4673 C CA . ARG B 1 251 ? -11.625 13.438 30.562 1 93.75 251 ARG B CA 1
ATOM 4674 C C . ARG B 1 251 ? -10.523 12.398 30.406 1 93.75 251 ARG B C 1
ATOM 4676 O O . ARG B 1 251 ? -10.125 12.078 29.281 1 93.75 251 ARG B O 1
ATOM 4683 N N . ASP B 1 252 ? -10.094 11.891 31.578 1 95.69 252 ASP B N 1
ATOM 4684 C CA . ASP B 1 252 ? -9.102 10.82 31.547 1 95.69 252 ASP B CA 1
ATOM 4685 C C . ASP B 1 252 ? -9.758 9.477 31.234 1 95.69 252 ASP B C 1
ATOM 4687 O O . ASP B 1 252 ? -10.922 9.258 31.562 1 95.69 252 ASP B O 1
ATOM 4691 N N . PRO B 1 253 ? -9 8.672 30.562 1 97.38 253 PRO B N 1
ATOM 4692 C CA . PRO B 1 253 ? -9.547 7.34 30.281 1 97.38 253 PRO B CA 1
ATOM 4693 C C . PRO B 1 253 ? -9.711 6.488 31.531 1 97.38 253 PRO B C 1
ATOM 4695 O O . PRO B 1 253 ? -8.93 6.621 32.469 1 97.38 253 PRO B O 1
ATOM 4698 N N . SER B 1 254 ? -10.711 5.676 31.547 1 97.5 254 SER B N 1
ATOM 4699 C CA . SER B 1 254 ? -10.859 4.645 32.562 1 97.5 254 SER B CA 1
ATOM 4700 C C . SER B 1 254 ? -9.797 3.559 32.406 1 97.5 254 SER B C 1
ATOM 4702 O O . SER B 1 254 ? -9.07 3.529 31.422 1 97.5 254 SER B O 1
ATOM 4704 N N . GLU B 1 255 ? -9.742 2.672 33.406 1 97.25 255 GLU B N 1
ATOM 4705 C CA . GLU B 1 255 ? -8.789 1.564 33.344 1 97.25 255 GLU B CA 1
ATOM 4706 C C . GLU B 1 255 ? -9.07 0.667 32.125 1 97.25 255 GLU B C 1
ATOM 4708 O O . GLU B 1 255 ? -8.133 0.209 31.469 1 97.25 255 GLU B O 1
ATOM 4713 N N . ARG B 1 256 ? -10.305 0.474 31.953 1 97.19 256 ARG B N 1
ATOM 4714 C CA . ARG B 1 256 ? -10.703 -0.358 30.812 1 97.19 256 ARG B CA 1
ATOM 4715 C C . ARG B 1 256 ? -10.328 0.296 29.5 1 97.19 256 ARG B C 1
ATOM 4717 O O . ARG B 1 256 ? -9.836 -0.375 28.578 1 97.19 256 ARG B O 1
ATOM 4724 N N . GLU B 1 257 ? -10.539 1.563 29.375 1 97.44 257 GLU B N 1
ATOM 4725 C CA . GLU B 1 257 ? -10.164 2.309 28.172 1 97.44 257 GLU B CA 1
ATOM 4726 C C . GLU B 1 257 ? -8.656 2.309 27.969 1 97.44 257 GLU B C 1
ATOM 4728 O O . GLU B 1 257 ? -8.18 2.18 26.844 1 97.44 257 GLU B O 1
ATOM 4733 N N . LEU B 1 258 ? -7.91 2.41 29.031 1 97.31 258 LEU B N 1
ATOM 4734 C CA . LEU B 1 258 ? -6.453 2.441 28.969 1 97.31 258 LEU B CA 1
ATOM 4735 C C . LEU B 1 258 ? -5.906 1.124 28.422 1 97.31 258 LEU B C 1
ATOM 4737 O O . LEU B 1 258 ? -4.906 1.112 27.703 1 97.31 258 LEU B O 1
ATOM 4741 N N . GLN B 1 259 ? -6.551 0.078 28.781 1 97.19 259 GLN B N 1
ATOM 474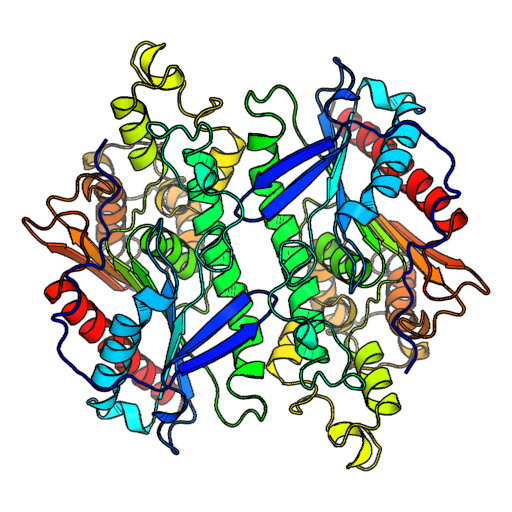2 C CA . GLN B 1 259 ? -6.121 -1.235 28.312 1 97.19 259 GLN B CA 1
ATOM 4743 C C . GLN B 1 259 ? -6.16 -1.313 26.797 1 97.19 259 GLN B C 1
ATOM 4745 O O . GLN B 1 259 ? -5.328 -1.981 26.172 1 97.19 259 GLN B O 1
ATOM 4750 N N . GLN B 1 260 ? -7.055 -0.569 26.203 1 96.75 260 GLN B N 1
ATOM 4751 C CA . GLN B 1 260 ? -7.184 -0.552 24.75 1 96.75 260 GLN B CA 1
ATOM 4752 C C . GLN B 1 260 ? -6.32 0.542 24.125 1 96.75 260 GLN B C 1
ATOM 4754 O O . GLN B 1 260 ? -5.715 0.341 23.062 1 96.75 260 GLN B O 1
ATOM 4759 N N . LEU B 1 261 ? -6.172 1.599 24.797 1 97 261 LEU B N 1
ATOM 4760 C CA . LEU B 1 261 ? -5.582 2.812 24.25 1 97 261 LEU B CA 1
ATOM 4761 C C . LEU B 1 261 ? -4.059 2.748 24.281 1 97 261 LEU B C 1
ATOM 4763 O O . LEU B 1 261 ? -3.385 3.227 23.375 1 97 261 LEU B O 1
ATOM 4767 N N . LEU B 1 262 ? -3.484 2.213 25.312 1 97.5 262 LEU B N 1
ATOM 4768 C CA . LEU B 1 262 ? -2.041 2.275 25.531 1 97.5 262 LEU B CA 1
ATOM 4769 C C . LEU B 1 262 ? -1.298 1.54 24.422 1 97.5 262 LEU B C 1
ATOM 4771 O O . LEU B 1 262 ? -0.338 2.068 23.859 1 97.5 262 LEU B O 1
ATOM 4775 N N . PRO B 1 263 ? -1.786 0.332 24.062 1 97.56 263 PRO B N 1
ATOM 4776 C CA . PRO B 1 263 ? -1.095 -0.317 22.953 1 97.56 263 PRO B CA 1
ATOM 4777 C C . PRO B 1 263 ? -1.198 0.478 21.656 1 97.56 263 PRO B C 1
ATOM 4779 O O . PRO B 1 263 ? -0.243 0.522 20.875 1 97.56 263 PRO B O 1
ATOM 4782 N N . LEU B 1 264 ? -2.293 1.116 21.359 1 97.75 264 LEU B N 1
ATOM 4783 C CA . LEU B 1 264 ? -2.471 1.938 20.156 1 97.75 264 LEU B CA 1
ATOM 4784 C C . LEU B 1 264 ? -1.528 3.139 20.188 1 97.75 264 LEU B C 1
ATOM 4786 O O . LEU B 1 264 ? -0.83 3.402 19.203 1 97.75 264 LEU B O 1
ATOM 4790 N N . MET B 1 265 ? -1.494 3.789 21.359 1 98.12 265 MET B N 1
ATOM 4791 C CA . MET B 1 265 ? -0.657 4.977 21.5 1 98.12 265 MET B CA 1
ATOM 4792 C C . MET B 1 265 ? 0.818 4.625 21.344 1 98.12 265 MET B C 1
ATOM 4794 O O . MET B 1 265 ? 1.567 5.344 20.672 1 98.12 265 MET B O 1
ATOM 4798 N N . ARG B 1 266 ? 1.209 3.539 21.922 1 98.06 266 ARG B N 1
ATOM 4799 C CA . ARG B 1 266 ? 2.594 3.086 21.828 1 98.06 266 ARG B CA 1
ATOM 4800 C C . ARG B 1 266 ? 2.98 2.775 20.391 1 98.06 266 ARG B C 1
ATOM 4802 O O . ARG B 1 266 ? 4.035 3.209 19.922 1 98.06 266 ARG B O 1
ATOM 4809 N N . THR B 1 267 ? 2.094 2.121 19.703 1 97.88 267 THR B N 1
ATOM 4810 C CA . THR B 1 267 ? 2.365 1.663 18.344 1 97.88 267 THR B CA 1
ATOM 4811 C C . THR B 1 267 ? 2.383 2.838 17.375 1 97.88 267 THR B C 1
ATOM 4813 O O . THR B 1 267 ? 3.223 2.895 16.469 1 97.88 267 THR B O 1
ATOM 4816 N N . HIS B 1 268 ? 1.577 3.803 17.594 1 98.44 268 HIS B N 1
ATOM 4817 C CA . HIS B 1 268 ? 1.309 4.754 16.516 1 98.44 268 HIS B CA 1
ATOM 4818 C C . HIS B 1 268 ? 1.914 6.121 16.828 1 98.44 268 HIS B C 1
ATOM 4820 O O . HIS B 1 268 ? 2.117 6.934 15.922 1 98.44 268 HIS B O 1
ATOM 4826 N N . LEU B 1 269 ? 2.287 6.418 18.125 1 98.25 269 LEU B N 1
ATOM 4827 C CA . LEU B 1 269 ? 2.635 7.809 18.406 1 98.25 269 LEU B CA 1
ATOM 4828 C C . LEU B 1 269 ? 3.932 7.887 19.203 1 98.25 269 LEU B C 1
ATOM 4830 O O . LEU B 1 269 ? 4.539 8.953 19.297 1 98.25 269 LEU B O 1
ATOM 4834 N N . ALA B 1 270 ? 4.293 6.785 19.859 1 97.62 270 ALA B N 1
ATOM 4835 C CA . ALA B 1 270 ? 5.461 6.848 20.734 1 97.62 270 ALA B CA 1
ATOM 4836 C C . ALA B 1 270 ? 6.691 7.34 19.969 1 97.62 270 ALA B C 1
ATOM 4838 O O . ALA B 1 270 ? 7.004 6.836 18.891 1 97.62 270 ALA B O 1
ATOM 4839 N N . GLY B 1 271 ? 7.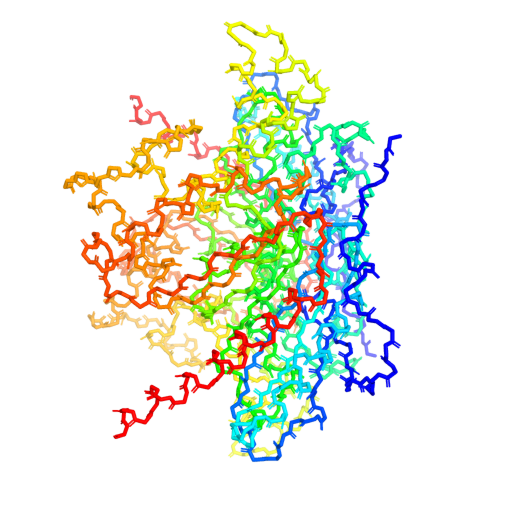281 8.336 20.469 1 96.94 271 GLY B N 1
ATOM 4840 C CA . GLY B 1 271 ? 8.539 8.828 19.938 1 96.94 271 GLY B CA 1
ATOM 4841 C C . GLY B 1 271 ? 8.367 9.727 18.719 1 96.94 271 GLY B C 1
ATOM 4842 O O . GLY B 1 271 ? 9.344 10.18 18.141 1 96.94 271 GLY B O 1
ATOM 4843 N N . LYS B 1 272 ? 7.148 10.047 18.359 1 98.19 272 LYS B N 1
ATOM 4844 C CA . LYS B 1 272 ? 6.898 10.82 17.141 1 98.19 272 LYS B CA 1
ATOM 4845 C C . LYS B 1 272 ? 6.945 12.32 17.438 1 98.19 272 LYS B C 1
ATOM 4847 O O . LYS B 1 272 ? 6.523 12.766 18.5 1 98.19 272 LYS B O 1
ATOM 4852 N N . ARG B 1 273 ? 7.449 13.102 16.469 1 98.56 273 ARG B N 1
ATOM 4853 C CA . ARG B 1 273 ? 7.414 14.562 16.484 1 98.56 273 ARG B CA 1
ATOM 4854 C C . ARG B 1 273 ? 6.473 15.086 15.406 1 98.56 273 ARG B C 1
ATOM 4856 O O . ARG B 1 273 ? 6.613 14.742 14.227 1 98.56 273 ARG B O 1
ATOM 4863 N N . ILE B 1 274 ? 5.531 15.953 15.805 1 98.88 274 ILE B N 1
ATOM 4864 C CA . ILE B 1 274 ? 4.543 16.422 14.844 1 98.88 274 ILE B CA 1
ATOM 4865 C C . ILE B 1 274 ? 4.379 17.938 14.969 1 98.88 274 ILE B C 1
ATOM 4867 O O . ILE B 1 274 ? 4.184 18.453 16.078 1 98.88 274 ILE B O 1
ATOM 4871 N N . LEU B 1 275 ? 4.527 18.625 13.883 1 98.94 275 LEU B N 1
ATOM 4872 C CA . LEU B 1 275 ? 4.121 20.016 13.75 1 98.94 275 LEU B CA 1
ATOM 4873 C C . LEU B 1 275 ? 2.824 20.125 12.953 1 98.94 275 LEU B C 1
ATOM 4875 O O . LEU B 1 275 ? 2.803 19.859 11.75 1 98.94 275 LEU B O 1
ATOM 4879 N N . ASN B 1 276 ? 1.778 20.469 13.648 1 98.88 276 ASN B N 1
ATOM 4880 C CA . ASN B 1 276 ? 0.481 20.688 13.023 1 98.88 276 ASN B CA 1
ATOM 4881 C C . ASN B 1 276 ? 0.207 22.188 12.844 1 98.88 276 ASN B C 1
ATOM 4883 O O . ASN B 1 276 ? 0.193 22.938 13.812 1 98.88 276 ASN B O 1
ATOM 4887 N N . MET B 1 277 ? 0.029 22.594 11.586 1 98.88 277 MET B N 1
ATOM 4888 C CA . MET B 1 277 ? -0.227 24.016 11.32 1 98.88 277 MET B CA 1
ATOM 4889 C C . MET B 1 277 ? -1.562 24.188 10.609 1 98.88 277 MET B C 1
ATOM 4891 O O . MET B 1 277 ? -1.879 23.453 9.672 1 98.88 277 MET B O 1
ATOM 4895 N N . ALA B 1 278 ? -2.326 25.156 11.07 1 98.56 278 ALA B N 1
ATOM 4896 C CA . ALA B 1 278 ? -3.637 25.438 10.492 1 98.56 278 ALA B CA 1
ATOM 4897 C C . ALA B 1 278 ? -3.846 26.938 10.32 1 98.56 278 ALA B C 1
ATOM 4899 O O . ALA B 1 278 ? -3.238 27.734 11.039 1 98.56 278 ALA B O 1
ATOM 4900 N N . GLY B 1 279 ? -4.598 27.297 9.32 1 97.69 279 GLY B N 1
ATOM 4901 C CA . GLY B 1 279 ? -5.105 28.656 9.234 1 97.69 279 GLY B CA 1
ATOM 4902 C C . GLY B 1 279 ? -6.34 28.891 10.078 1 97.69 279 GLY B C 1
ATOM 4903 O O . GLY B 1 279 ? -7.316 28.141 9.984 1 97.69 279 GLY B O 1
ATOM 4904 N N . GLY B 1 280 ? -6.27 29.906 10.836 1 97.56 280 GLY B N 1
ATOM 4905 C CA . GLY B 1 280 ? -7.395 30.172 11.719 1 97.56 280 GLY B CA 1
ATOM 4906 C C . GLY B 1 280 ? -8.672 30.531 10.969 1 97.56 280 GLY B C 1
ATOM 4907 O O . GLY B 1 280 ? -9.773 30.328 11.492 1 97.56 280 GLY B O 1
ATOM 4908 N N . ALA B 1 281 ? -8.562 31 9.758 1 97.56 281 ALA B N 1
ATOM 4909 C CA . ALA B 1 281 ? -9.711 31.422 8.961 1 97.56 281 ALA B CA 1
ATOM 4910 C C . ALA B 1 281 ? -9.977 30.438 7.832 1 97.56 281 ALA B C 1
ATOM 4912 O O . ALA B 1 281 ? -10.672 30.75 6.867 1 97.56 281 ALA B O 1
ATOM 4913 N N . ASP B 1 282 ? -9.367 29.234 7.891 1 97.12 282 ASP B N 1
ATOM 4914 C CA . ASP B 1 282 ? -9.562 28.219 6.863 1 97.12 282 ASP B CA 1
ATOM 4915 C C . ASP B 1 282 ? -10.984 27.672 6.898 1 97.12 282 ASP B C 1
ATOM 4917 O O . ASP B 1 282 ? -11.383 27 7.863 1 97.12 282 ASP B O 1
ATOM 4921 N N . LYS B 1 283 ? -11.711 27.859 5.867 1 94.75 283 LYS B N 1
ATOM 4922 C CA . LYS B 1 283 ? -13.094 27.391 5.805 1 94.75 283 LYS B CA 1
ATOM 4923 C C . LYS B 1 283 ? -13.18 26.016 5.129 1 94.75 283 LYS B C 1
ATOM 4925 O O . LYS B 1 283 ? -14.172 25.312 5.273 1 94.75 283 LYS B O 1
ATOM 4930 N N . LEU B 1 284 ? -12.164 25.672 4.371 1 94.94 284 LEU B N 1
ATOM 4931 C CA . LEU B 1 284 ? -12.164 24.422 3.631 1 94.94 284 LEU B CA 1
ATOM 4932 C C . LEU B 1 284 ? -11.797 23.25 4.543 1 94.94 284 LEU B C 1
ATOM 4934 O O . LEU B 1 284 ? -12.414 22.188 4.473 1 94.94 284 LEU B O 1
ATOM 4938 N N . VAL B 1 285 ? -10.766 23.391 5.27 1 97 285 VAL B N 1
ATOM 4939 C CA . VAL B 1 285 ? -10.344 22.469 6.316 1 97 285 VAL B CA 1
ATOM 4940 C C . VAL B 1 285 ? -10.227 23.203 7.645 1 97 285 VAL B C 1
ATOM 4942 O O . VAL B 1 285 ? -9.117 23.484 8.109 1 97 285 VAL B O 1
ATOM 4945 N N . PRO B 1 286 ? -11.336 23.469 8.234 1 97 286 PRO B N 1
ATOM 4946 C CA . PRO B 1 286 ? -11.328 24.281 9.453 1 97 286 PRO B CA 1
ATOM 4947 C C . PRO B 1 286 ? -10.625 23.594 10.617 1 97 286 PRO B C 1
ATOM 4949 O O . PRO B 1 286 ? -10.812 22.406 10.836 1 97 286 PRO B O 1
ATOM 4952 N N . TYR B 1 287 ? -9.836 24.359 11.32 1 97.38 287 TYR B N 1
ATOM 4953 C CA . TYR B 1 287 ? -9.156 23.828 12.5 1 97.38 287 TYR B CA 1
ATOM 4954 C C . TYR B 1 287 ? -10.148 23.172 13.453 1 97.38 287 TYR B C 1
ATOM 4956 O O . TYR B 1 287 ? -9.828 22.188 14.117 1 97.38 287 TYR B O 1
ATOM 4964 N N . LYS B 1 288 ? -11.359 23.703 13.5 1 96.25 288 LYS B N 1
ATOM 4965 C CA . LYS B 1 288 ? -12.406 23.203 14.391 1 96.25 288 LYS B CA 1
ATOM 4966 C C . LYS B 1 288 ? -12.633 21.703 14.195 1 96.25 288 LYS B C 1
ATOM 4968 O O . LYS B 1 288 ? -12.945 21 15.148 1 96.25 288 LYS B O 1
ATOM 4973 N N . ALA B 1 289 ? -12.445 21.219 13 1 96.5 289 ALA B N 1
ATOM 4974 C CA . ALA B 1 289 ? -12.664 19.812 12.719 1 96.5 289 ALA B CA 1
ATOM 4975 C C . ALA B 1 289 ? -11.633 18.938 13.422 1 96.5 289 ALA B C 1
ATOM 4977 O O . ALA B 1 289 ? -11.906 17.781 13.75 1 96.5 289 ALA B O 1
ATOM 4978 N N . SER B 1 290 ? -10.461 19.469 13.695 1 97.38 290 SER B N 1
ATOM 4979 C CA . SER B 1 290 ? -9.383 18.719 14.328 1 97.38 290 SER B CA 1
ATOM 4980 C C . SER B 1 290 ? -9.273 19.047 15.812 1 97.38 290 SER B C 1
ATOM 4982 O O . SER B 1 290 ? -8.523 18.406 16.547 1 97.38 290 SER B O 1
ATOM 4984 N N . GLU B 1 291 ? -10.016 20 16.281 1 97.44 291 GLU B N 1
ATOM 4985 C CA . GLU B 1 291 ? -9.812 20.609 17.594 1 97.44 291 GLU B CA 1
ATOM 4986 C C . GLU B 1 291 ? -9.984 19.594 18.703 1 97.44 291 GLU B C 1
ATOM 4988 O O . GLU B 1 291 ? -9.188 19.531 19.641 1 97.44 291 GLU B O 1
ATOM 4993 N N . SER B 1 292 ? -11.031 18.781 18.625 1 97.25 292 SER B N 1
ATOM 4994 C CA . SER B 1 292 ? -11.289 17.797 19.672 1 97.25 292 SER B CA 1
ATOM 4995 C C . SER B 1 292 ? -10.133 16.812 19.797 1 97.25 292 SER B C 1
ATOM 4997 O O . SER B 1 292 ? -9.672 16.531 20.906 1 97.25 292 SER B O 1
ATOM 4999 N N . PHE B 1 293 ? -9.672 16.312 18.688 1 98.12 293 PHE B N 1
ATOM 5000 C CA . PHE B 1 293 ? -8.57 15.352 18.703 1 98.12 293 PHE B CA 1
ATOM 5001 C C . PHE B 1 293 ? -7.309 15.992 19.266 1 98.12 293 PHE B C 1
ATOM 5003 O O . PHE B 1 293 ? -6.625 15.406 20.094 1 98.12 293 PHE B O 1
ATOM 5010 N N . LEU B 1 294 ? -6.965 17.188 18.797 1 98.38 294 LEU B N 1
ATOM 5011 C CA . LEU B 1 294 ? -5.719 17.844 19.188 1 98.38 294 LEU B CA 1
ATOM 5012 C C . LEU B 1 294 ? -5.738 18.219 20.656 1 98.38 294 LEU B C 1
ATOM 5014 O O . LEU B 1 294 ? -4.727 18.094 21.344 1 98.38 294 LEU B O 1
ATOM 5018 N N . LYS B 1 295 ? -6.895 18.672 21.125 1 97.81 295 LYS B N 1
ATOM 5019 C CA . LYS B 1 295 ? -7.027 18.953 22.547 1 97.81 295 LYS B CA 1
ATOM 5020 C C . LYS B 1 295 ? -6.855 17.688 23.375 1 97.81 295 LYS B C 1
ATOM 5022 O O . LYS B 1 295 ? -6.164 17.703 24.391 1 97.81 295 LYS B O 1
ATOM 5027 N N . TRP B 1 296 ? -7.52 16.641 22.906 1 98.12 296 TRP B N 1
ATOM 5028 C CA . TRP B 1 296 ? -7.422 15.359 23.578 1 98.12 296 TRP B CA 1
ATOM 5029 C C . TRP B 1 296 ? -5.973 14.883 23.625 1 98.12 296 TRP B C 1
ATOM 5031 O O . TRP B 1 296 ? -5.48 14.477 24.688 1 98.12 296 TRP B O 1
ATOM 5041 N N . LEU B 1 297 ? -5.25 14.953 22.516 1 98.38 297 LEU B N 1
ATOM 5042 C CA . LEU B 1 297 ? -3.871 14.484 22.438 1 98.38 297 LEU B CA 1
ATOM 5043 C C . LEU B 1 297 ? -2.949 15.352 23.281 1 98.38 297 LEU B C 1
ATOM 5045 O O . LEU B 1 297 ? -2.09 14.836 24 1 98.38 297 LEU B O 1
ATOM 5049 N N . LYS B 1 298 ? -3.146 16.672 23.234 1 98.12 298 LYS B N 1
ATOM 5050 C CA . LYS B 1 298 ? -2.332 17.594 24.031 1 98.12 298 LYS B CA 1
ATOM 5051 C C . LYS B 1 298 ? -2.463 17.297 25.516 1 98.12 298 LYS B C 1
ATOM 5053 O O . LYS B 1 298 ? -1.463 17.25 26.234 1 98.12 298 LYS B O 1
ATOM 5058 N N . LYS B 1 299 ? -3.65 17.094 25.906 1 97.38 299 LYS B N 1
ATOM 5059 C CA . LYS B 1 299 ? -3.867 16.75 27.312 1 97.38 299 LYS B CA 1
ATOM 5060 C C . LYS B 1 299 ? -3.182 15.445 27.672 1 97.38 299 LYS B C 1
ATOM 5062 O O . LYS B 1 299 ? -2.551 15.336 28.734 1 97.38 299 LYS B O 1
ATOM 5067 N N . ALA B 1 300 ? -3.309 14.469 26.844 1 97.88 300 ALA B N 1
ATOM 5068 C CA . ALA B 1 300 ? -2.775 13.133 27.109 1 97.88 300 ALA B CA 1
ATOM 5069 C C . ALA B 1 300 ? -1.26 13.172 27.281 1 97.88 300 ALA B C 1
ATOM 5071 O O . ALA B 1 300 ? -0.712 12.516 28.172 1 97.88 300 ALA B O 1
ATOM 5072 N N . ILE B 1 301 ? -0.57 13.961 26.484 1 98 301 ILE B N 1
ATOM 5073 C CA . ILE B 1 301 ? 0.883 13.852 26.438 1 98 301 ILE B CA 1
ATOM 5074 C C . ILE B 1 301 ? 1.519 14.93 27.312 1 98 301 ILE B C 1
ATOM 5076 O O . ILE B 1 301 ? 2.74 14.961 27.484 1 98 301 ILE B O 1
ATOM 5080 N N . ALA B 1 302 ? 0.708 15.859 27.828 1 97.31 302 ALA B N 1
ATOM 5081 C CA . ALA B 1 302 ? 1.203 16.922 28.703 1 97.31 302 ALA B CA 1
ATOM 5082 C C . ALA B 1 302 ? 1.833 16.344 29.969 1 97.31 302 ALA B C 1
ATOM 5084 O O . ALA B 1 302 ? 1.598 15.188 30.312 1 97.31 302 ALA B O 1
ATOM 5085 N N . PRO B 1 303 ? 2.766 17.156 30.594 1 96 303 PRO B N 1
ATOM 5086 C CA . PRO B 1 303 ? 3.229 16.703 31.906 1 96 303 PRO B CA 1
ATOM 5087 C C . PRO B 1 303 ? 2.08 16.359 32.844 1 96 303 PRO B C 1
ATOM 5089 O O . PRO B 1 303 ? 1.171 17.172 33.031 1 96 303 PRO B O 1
ATOM 5092 N N . GLY B 1 304 ? 2.107 15.234 33.375 1 95.12 304 GLY B N 1
ATOM 5093 C CA . GLY B 1 304 ? 1.044 14.773 34.281 1 95.12 304 GLY B CA 1
ATOM 5094 C C . GLY B 1 304 ? -0.08 14.078 33.531 1 95.12 304 GLY B C 1
ATOM 5095 O O . GLY B 1 304 ? -0.995 13.531 34.156 1 95.12 304 GLY B O 1
ATOM 5096 N N . GLY B 1 305 ? -0.077 14.094 32.188 1 96.56 305 GLY B N 1
ATOM 5097 C CA . GLY B 1 305 ? -1.076 13.383 31.391 1 96.56 305 GLY B CA 1
ATOM 5098 C C . GLY B 1 305 ? -0.905 11.875 31.438 1 96.56 305 GLY B C 1
ATOM 5099 O O . GLY B 1 305 ? 0.149 11.375 31.844 1 96.56 305 GLY B O 1
ATOM 5100 N N . TRP B 1 306 ? -1.937 11.203 31.047 1 96.69 306 TRP B N 1
ATOM 5101 C CA . TRP B 1 306 ? -1.964 9.75 31.203 1 96.69 306 TRP B CA 1
ATOM 5102 C C . TRP B 1 306 ? -1.012 9.078 30.219 1 96.69 306 TRP B C 1
ATOM 5104 O O . TRP B 1 306 ? -0.712 7.891 30.344 1 96.69 306 TRP B O 1
ATOM 5114 N N . TYR B 1 307 ? -0.511 9.805 29.219 1 97.44 307 TYR B N 1
ATOM 5115 C CA . TYR B 1 307 ? 0.486 9.273 28.297 1 97.44 307 TYR B CA 1
ATOM 5116 C C . TYR B 1 307 ? 1.744 10.133 28.297 1 97.44 307 TYR B C 1
ATOM 5118 O O . TYR B 1 307 ? 2.443 10.227 27.281 1 97.44 307 TYR B O 1
ATOM 5126 N N . SER B 1 308 ? 1.985 10.758 29.281 1 96.31 308 SER B N 1
ATOM 5127 C CA . SER B 1 308 ? 3.174 11.594 29.438 1 96.31 308 SER B CA 1
ATOM 5128 C C . SER B 1 308 ? 4.441 10.742 29.453 1 96.31 308 SER B C 1
ATOM 5130 O O . SER B 1 308 ? 4.414 9.586 29.875 1 96.31 308 SER B O 1
ATOM 5132 N N . GLY B 1 309 ? 5.578 11.32 28.953 1 94.12 309 GLY B N 1
ATOM 5133 C CA . GLY B 1 309 ? 6.883 10.695 29.109 1 94.12 309 GLY B CA 1
ATOM 5134 C C . GLY B 1 309 ? 7.152 9.625 28.062 1 94.12 309 GLY B C 1
ATOM 5135 O O . GLY B 1 309 ? 8.039 8.789 28.234 1 94.12 309 GLY B O 1
ATOM 5136 N N . ARG B 1 310 ? 6.445 9.617 27.016 1 93.94 310 ARG B N 1
ATOM 5137 C CA . ARG B 1 310 ? 6.625 8.586 26.016 1 93.94 310 ARG B CA 1
ATOM 5138 C C . ARG B 1 310 ? 7.227 9.164 24.734 1 93.94 310 ARG B C 1
ATOM 5140 O O . ARG B 1 310 ? 7.172 8.531 23.672 1 93.94 310 ARG B O 1
ATOM 5147 N N . GLY B 1 311 ? 7.664 10.367 24.766 1 95.12 311 GLY B N 1
ATOM 5148 C CA . GLY B 1 311 ? 8.477 10.953 23.703 1 95.12 311 GLY B CA 1
ATOM 5149 C C . GLY B 1 311 ? 7.656 11.547 22.578 1 95.12 311 GLY B C 1
ATOM 5150 O O . GLY B 1 311 ? 8.18 11.797 21.5 1 95.12 311 GLY B O 1
ATOM 5151 N N . VAL B 1 312 ? 6.387 11.734 22.781 1 97.88 312 VAL B N 1
ATOM 5152 C CA . VAL B 1 312 ? 5.562 12.367 21.766 1 97.88 312 VAL B CA 1
ATOM 5153 C C . VAL B 1 312 ? 5.715 13.883 21.844 1 97.88 312 VAL B C 1
ATOM 5155 O O . VAL B 1 312 ? 5.508 14.477 22.906 1 97.88 312 VAL B O 1
ATOM 5158 N N . HIS B 1 313 ? 6.141 14.492 20.781 1 97.75 313 HIS B N 1
ATOM 5159 C CA . HIS B 1 313 ? 6.246 15.938 20.672 1 97.75 313 HIS B CA 1
ATOM 5160 C C . HIS B 1 313 ? 5.23 16.5 19.688 1 97.75 313 HIS B C 1
ATOM 5162 O O . HIS B 1 313 ? 5.223 16.109 18.516 1 97.75 313 HIS B O 1
ATOM 5168 N N . LEU B 1 314 ? 4.363 17.391 20.156 1 98.62 314 LEU B N 1
ATOM 5169 C CA . LEU B 1 314 ? 3.352 18 19.297 1 98.62 314 LEU B CA 1
ATOM 5170 C C . LEU B 1 314 ? 3.385 19.516 19.406 1 98.62 314 LEU B C 1
ATOM 5172 O O . LEU B 1 314 ? 3.225 20.078 20.484 1 98.62 314 LEU B O 1
ATOM 5176 N N . GLU B 1 315 ? 3.664 20.125 18.297 1 98.75 315 GLU B N 1
ATOM 5177 C CA . GLU B 1 315 ? 3.43 21.562 18.141 1 98.75 315 GLU B CA 1
ATOM 5178 C C . GLU B 1 315 ? 2.178 21.828 17.312 1 98.75 315 GLU B C 1
ATOM 5180 O O . GLU B 1 315 ? 2.104 21.422 16.141 1 98.75 315 GLU B O 1
ATOM 5185 N N . ASP B 1 316 ? 1.245 22.406 17.953 1 98.69 316 ASP B N 1
ATOM 5186 C CA . ASP B 1 316 ? -0.015 22.766 17.312 1 98.69 316 ASP B CA 1
ATOM 5187 C C . ASP B 1 316 ? -0.15 24.281 17.172 1 98.69 316 ASP B C 1
ATOM 5189 O O . ASP B 1 316 ? -0.389 24.969 18.156 1 98.69 316 ASP B O 1
ATOM 5193 N N . ARG B 1 317 ? -0.038 24.766 15.906 1 98.5 317 ARG B N 1
ATOM 5194 C CA . ARG B 1 317 ? 0.019 26.203 15.688 1 98.5 317 ARG B CA 1
ATOM 5195 C C . ARG B 1 317 ? -1.109 26.656 14.766 1 98.5 317 ARG B C 1
ATOM 5197 O O . ARG B 1 317 ? -1.245 26.156 13.648 1 98.5 317 ARG B O 1
ATOM 5204 N N . ILE B 1 318 ? -1.845 27.578 15.219 1 98.44 318 ILE B N 1
ATOM 5205 C CA . ILE B 1 318 ? -2.914 28.203 14.438 1 98.44 318 ILE B CA 1
ATOM 5206 C C . ILE B 1 318 ? -2.506 29.609 14.031 1 98.44 318 ILE B C 1
ATOM 5208 O O . ILE B 1 318 ? -2.111 30.422 14.875 1 98.44 318 ILE B O 1
ATOM 5212 N N . PHE B 1 319 ? -2.559 29.906 12.789 1 98.06 319 PHE B N 1
ATOM 5213 C CA . PHE B 1 319 ? -2.199 31.219 12.266 1 98.06 319 PHE B CA 1
ATOM 5214 C C . PHE B 1 319 ? -3.443 32.062 12.031 1 98.06 319 PHE B C 1
ATOM 5216 O O . PHE B 1 319 ? -4.191 31.828 11.078 1 98.06 319 PHE B O 1
ATOM 5223 N N . ASP B 1 320 ? -3.615 33.062 12.867 1 97.12 320 ASP B N 1
ATOM 5224 C CA . ASP B 1 320 ? -4.812 33.906 12.859 1 97.12 320 ASP B CA 1
ATOM 5225 C C . ASP B 1 320 ? -4.969 34.625 11.531 1 97.12 320 ASP B C 1
ATOM 5227 O O . ASP B 1 320 ? -4.004 35.188 11.008 1 97.12 320 ASP B O 1
ATOM 5231 N N . GLY B 1 321 ? -6.172 34.625 11.031 1 97.06 321 GLY B N 1
ATOM 5232 C CA . GLY B 1 321 ? -6.508 35.344 9.82 1 97.06 321 GLY B CA 1
ATOM 5233 C C . GLY B 1 321 ? -6.078 34.625 8.547 1 97.06 321 GLY B C 1
ATOM 5234 O O . GLY B 1 321 ? -6.402 35.062 7.445 1 97.06 321 GLY B O 1
ATOM 5235 N N . VAL B 1 322 ? -5.363 33.562 8.68 1 96.88 322 VAL B N 1
ATOM 5236 C CA . VAL B 1 322 ? -4.867 32.812 7.527 1 96.88 322 VAL B CA 1
ATOM 5237 C C . VAL B 1 322 ? -5.922 31.797 7.078 1 96.88 322 VAL B C 1
ATOM 5239 O O . VAL B 1 322 ? -6.527 31.125 7.906 1 96.88 322 VAL B O 1
ATOM 5242 N N . GLY B 1 323 ? -6.211 31.766 5.758 1 96.75 323 GLY B N 1
ATOM 5243 C CA . GLY B 1 323 ? -7.168 30.828 5.18 1 96.75 323 GLY B CA 1
ATOM 5244 C C . GLY B 1 323 ? -6.555 29.5 4.824 1 96.75 323 GLY B C 1
ATOM 5245 O O . GLY B 1 323 ? -5.734 28.953 5.578 1 96.75 323 GLY B O 1
ATOM 5246 N N . HIS B 1 324 ? -7.07 28.844 3.779 1 96.81 324 HIS B N 1
ATOM 5247 C CA . HIS B 1 324 ? -6.539 27.578 3.283 1 96.81 324 HIS B CA 1
ATOM 5248 C C . HIS B 1 324 ? -5.25 27.781 2.496 1 96.81 324 HIS B C 1
ATOM 5250 O O . HIS B 1 324 ? -5.246 27.688 1.267 1 96.81 324 HIS B O 1
ATOM 5256 N N . GLU B 1 325 ? -4.141 28.031 3.301 1 95.94 325 GLU B N 1
ATOM 5257 C CA . GLU B 1 325 ? -2.904 28.5 2.682 1 95.94 325 GLU B CA 1
ATOM 5258 C C . GLU B 1 325 ? -1.681 27.969 3.426 1 95.94 325 GLU B C 1
ATOM 5260 O O . GLU B 1 325 ? -1.729 27.766 4.641 1 95.94 325 GLU B O 1
ATOM 5265 N N . PHE B 1 326 ? -0.607 27.75 2.635 1 97.62 326 PHE B N 1
ATOM 5266 C CA . PHE B 1 326 ? 0.741 27.562 3.154 1 97.62 326 PHE B CA 1
ATOM 5267 C C . PHE B 1 326 ? 1.559 28.844 3.039 1 97.62 326 PHE B C 1
ATOM 5269 O O . PHE B 1 326 ? 2.23 29.062 2.031 1 97.62 326 PHE B O 1
ATOM 5276 N N . THR B 1 327 ? 1.569 29.641 4.113 1 96.38 327 THR B N 1
ATOM 5277 C CA . THR B 1 327 ? 2.16 30.984 4.07 1 96.38 327 THR B CA 1
ATOM 5278 C C . THR B 1 327 ? 3.678 30.906 4.219 1 96.38 327 THR B C 1
ATOM 5280 O O . THR B 1 327 ? 4.215 29.875 4.648 1 96.38 327 THR B O 1
ATOM 5283 N N . PRO B 1 328 ? 4.383 31.984 3.863 1 95.19 328 PRO B N 1
ATOM 5284 C CA . PRO B 1 328 ? 5.824 32.031 4.117 1 95.19 328 PRO B CA 1
ATOM 5285 C C . PRO B 1 328 ? 6.172 31.812 5.586 1 95.19 328 PRO B C 1
ATOM 5287 O O . PRO B 1 328 ? 7.184 31.172 5.898 1 95.19 328 PRO B O 1
ATOM 5290 N N . GLY B 1 329 ? 5.34 32.375 6.453 1 95.69 329 GLY B N 1
ATOM 5291 C CA . GLY B 1 329 ? 5.539 32.156 7.875 1 95.69 329 GLY B CA 1
ATOM 5292 C C . GLY B 1 329 ? 5.441 30.688 8.258 1 95.69 329 GLY B C 1
ATOM 5293 O O . GLY B 1 329 ? 6.25 30.188 9.047 1 95.69 329 GLY B O 1
ATOM 5294 N N . MET B 1 330 ? 4.473 30.016 7.715 1 97.69 330 MET B N 1
ATOM 5295 C CA . MET B 1 330 ? 4.336 28.578 7.957 1 97.69 330 MET B CA 1
ATOM 5296 C C . MET B 1 330 ? 5.551 27.812 7.43 1 97.69 330 MET B C 1
ATOM 5298 O O . MET B 1 330 ? 6.027 26.875 8.07 1 97.69 330 MET B O 1
ATOM 5302 N N . MET B 1 331 ? 6.016 28.203 6.258 1 96.88 331 MET B N 1
ATOM 5303 C CA . MET B 1 331 ? 7.18 27.562 5.672 1 96.88 331 MET B CA 1
ATOM 5304 C C . MET B 1 331 ? 8.398 27.703 6.574 1 96.88 331 MET B C 1
ATOM 5306 O O . MET B 1 331 ? 9.172 26.766 6.754 1 96.88 331 MET B O 1
ATOM 5310 N N . GLN B 1 332 ? 8.57 28.891 7.156 1 96.12 332 GLN B N 1
ATOM 5311 C CA . GLN B 1 332 ? 9.68 29.125 8.07 1 96.12 332 GLN B CA 1
ATOM 5312 C C . GLN B 1 332 ? 9.586 28.219 9.289 1 96.12 332 GLN B C 1
ATOM 5314 O O . GLN B 1 332 ? 10.594 27.656 9.742 1 96.12 332 GLN B O 1
ATOM 5319 N N . GLU B 1 333 ? 8.383 28.078 9.805 1 98.06 333 GLU B N 1
ATOM 5320 C CA . GLU B 1 333 ? 8.18 27.172 10.938 1 98.06 333 GLU B CA 1
ATOM 5321 C C . GLU B 1 333 ? 8.469 25.734 10.555 1 98.06 333 GLU B C 1
ATOM 5323 O O . GLU B 1 333 ? 9.023 24.969 11.352 1 98.06 333 GLU B O 1
ATOM 5328 N N . ALA B 1 334 ? 8.094 25.359 9.328 1 98.56 334 ALA B N 1
ATOM 5329 C CA . ALA B 1 334 ? 8.375 24.016 8.836 1 98.56 334 ALA B CA 1
ATOM 5330 C C . ALA B 1 334 ? 9.875 23.75 8.766 1 98.56 334 ALA B C 1
ATOM 5332 O O . ALA B 1 334 ? 10.359 22.719 9.234 1 98.56 334 ALA B O 1
ATOM 5333 N N . ILE B 1 335 ? 10.602 24.703 8.234 1 97.62 335 ILE B N 1
ATOM 5334 C CA . ILE B 1 335 ? 12.047 24.562 8.078 1 97.62 335 ILE B CA 1
ATOM 5335 C C . ILE B 1 335 ? 12.703 24.469 9.453 1 97.62 335 ILE B C 1
ATOM 5337 O O . ILE B 1 335 ? 13.578 23.625 9.664 1 97.62 335 ILE B O 1
ATOM 5341 N N . ARG B 1 336 ? 12.273 25.281 10.398 1 97.5 336 ARG B N 1
ATOM 5342 C CA . ARG B 1 336 ? 12.789 25.234 11.758 1 97.5 336 ARG B CA 1
ATOM 5343 C C . ARG B 1 336 ? 12.57 23.844 12.367 1 97.5 336 ARG B C 1
ATOM 5345 O O . ARG B 1 336 ? 13.508 23.25 12.906 1 97.5 336 ARG B O 1
ATOM 5352 N N . PHE B 1 337 ? 11.398 23.375 12.336 1 98.5 337 PHE B N 1
ATOM 5353 C CA . PHE B 1 337 ? 11.023 22.094 12.945 1 98.5 337 PHE B CA 1
ATOM 5354 C C . PHE B 1 337 ? 11.82 20.953 12.336 1 98.5 337 PHE B C 1
ATOM 5356 O O . PHE B 1 337 ? 12.305 20.078 13.055 1 98.5 337 PHE B O 1
ATOM 5363 N N . ILE B 1 338 ? 11.914 20.938 10.938 1 98.44 338 ILE B N 1
ATOM 5364 C CA . ILE B 1 338 ? 12.656 19.906 10.227 1 98.44 338 ILE B CA 1
ATOM 5365 C C . ILE B 1 338 ? 14.125 19.922 10.664 1 98.44 338 ILE B C 1
ATOM 5367 O O . ILE B 1 338 ? 14.703 18.875 10.977 1 98.44 338 ILE B O 1
ATOM 5371 N N . SER B 1 339 ? 14.703 21.125 10.75 1 96.81 339 SER B N 1
ATOM 5372 C CA . SER B 1 339 ? 16.094 21.266 11.148 1 96.81 339 SER B CA 1
ATOM 5373 C C . SER B 1 339 ? 16.312 20.781 12.578 1 96.81 339 SER B C 1
ATOM 5375 O O . SER B 1 339 ? 17.281 20.078 12.867 1 96.81 339 SER B O 1
ATOM 5377 N N . GLU B 1 340 ? 15.406 21.172 13.453 1 96.25 340 GLU B N 1
ATOM 5378 C CA . GLU B 1 340 ? 15.508 20.75 14.852 1 96.25 340 GLU B CA 1
ATOM 5379 C C . GLU B 1 340 ? 15.383 19.234 14.961 1 96.25 340 GLU B C 1
ATOM 5381 O O . GLU B 1 340 ? 16.047 18.609 15.797 1 96.25 340 GLU B O 1
ATOM 5386 N N . THR B 1 341 ? 14.492 18.656 14.172 1 96.69 341 THR B N 1
ATOM 5387 C CA . THR B 1 341 ? 14.32 17.203 14.156 1 96.69 341 THR B CA 1
ATOM 5388 C C . THR B 1 341 ? 15.609 16.516 13.727 1 96.69 341 THR B C 1
ATOM 5390 O O . THR B 1 341 ? 16.016 15.516 14.328 1 96.69 341 THR B O 1
ATOM 5393 N N . LEU B 1 342 ? 16.266 17.047 12.703 1 96 342 LEU B N 1
ATOM 5394 C CA . LEU B 1 342 ? 17.5 16.484 12.195 1 96 342 LEU B CA 1
ATOM 5395 C C . LEU B 1 342 ? 18.609 16.594 13.234 1 96 342 LEU B C 1
ATOM 5397 O O . LEU B 1 342 ? 19.469 15.719 13.344 1 96 342 LEU B O 1
ATOM 5401 N N . GLU B 1 343 ? 18.594 17.641 14.023 1 92.5 343 GLU B N 1
ATOM 5402 C CA . GLU B 1 343 ? 19.594 17.875 15.055 1 92.5 343 GLU B CA 1
ATOM 5403 C C . GLU B 1 343 ? 19.406 16.922 16.234 1 92.5 343 GLU B C 1
ATOM 5405 O O . GLU B 1 343 ? 20.375 16.531 16.891 1 92.5 343 GLU B O 1
ATOM 5410 N N . GLY B 1 344 ? 18.141 16.609 16.656 1 81.94 344 GLY B N 1
ATOM 5411 C CA . GLY B 1 344 ? 17.844 15.727 17.781 1 81.94 344 GLY B CA 1
ATOM 5412 C C . GLY B 1 344 ? 18.234 14.281 17.531 1 81.94 344 GLY B C 1
ATOM 5413 O O . GLY B 1 344 ? 18.453 13.516 18.469 1 81.94 344 GLY B O 1
ATOM 5414 N N . HIS B 1 345 ? 18.125 13.734 16.344 1 62.56 345 HIS B N 1
ATOM 5415 C CA . HIS B 1 345 ? 18.562 12.375 16.047 1 62.56 345 HIS B CA 1
ATOM 5416 C C . HIS B 1 345 ? 20.031 12.172 16.391 1 62.56 345 HIS B C 1
ATOM 5418 O O . HIS B 1 345 ? 20.453 11.047 16.672 1 62.56 345 HIS B O 1
ATOM 5424 N N . ARG B 1 346 ? 20.906 13.203 16.438 1 50.38 346 ARG B N 1
ATOM 5425 C CA . ARG B 1 346 ? 22.328 13.156 16.75 1 50.38 346 ARG B CA 1
ATOM 5426 C C . ARG B 1 346 ? 22.547 12.688 18.188 1 50.38 346 ARG B C 1
ATOM 5428 O O . ARG B 1 346 ? 23.5 11.961 18.484 1 50.38 346 ARG B O 1
ATOM 5435 N N . THR B 1 347 ? 21.703 13.117 19.047 1 45.03 347 THR B N 1
ATOM 5436 C CA . THR B 1 347 ? 22.016 12.898 20.453 1 45.03 347 THR B CA 1
ATOM 5437 C C . THR B 1 347 ? 21.578 11.5 20.891 1 45.03 347 THR B C 1
ATOM 5439 O O . THR B 1 347 ? 22.156 10.93 21.812 1 45.03 347 THR B O 1
ATOM 5442 N N . GLY B 1 348 ? 20.828 10.805 20.25 1 37.31 348 GLY B N 1
ATOM 5443 C CA . GLY B 1 348 ? 20.469 9.469 20.703 1 37.31 348 GLY B CA 1
ATOM 5444 C C . GLY B 1 348 ? 21.453 8.406 20.281 1 37.31 348 GLY B C 1
ATOM 5445 O O . GLY B 1 348 ? 21.469 7.301 20.844 1 37.31 348 GLY B O 1
ATOM 5446 N N . ALA B 1 349 ? 22.172 8.445 19.219 1 40.16 349 ALA B N 1
ATOM 5447 C CA . ALA B 1 349 ? 23.25 7.5 18.938 1 40.16 349 ALA B CA 1
ATOM 5448 C C . ALA B 1 349 ? 24.422 7.719 19.891 1 40.16 349 ALA B C 1
ATOM 5450 O O . ALA B 1 349 ? 25.25 6.816 20.078 1 40.16 349 ALA B O 1
ATOM 5451 N N . ASP B 1 350 ? 24.719 8.789 20.344 1 33.09 350 ASP B N 1
ATOM 5452 C CA . ASP B 1 350 ? 25.812 8.961 21.281 1 33.09 350 ASP B CA 1
ATOM 5453 C C . ASP B 1 350 ? 25.5 8.32 22.625 1 33.09 350 ASP B C 1
ATOM 5455 O O . ASP B 1 350 ? 26.391 8.203 23.484 1 33.09 350 ASP B O 1
ATOM 5459 N N . ALA B 1 351 ? 24.297 8.094 22.969 1 32.47 351 ALA B N 1
ATOM 5460 C CA . ALA B 1 351 ? 24.109 7.461 24.281 1 32.47 351 ALA B CA 1
ATOM 5461 C C . ALA B 1 351 ? 24.5 5.984 24.219 1 32.47 351 ALA B C 1
ATOM 5463 O O . ALA B 1 351 ? 24.531 5.309 25.25 1 32.47 351 ALA B O 1
ATOM 5464 N N . LYS B 1 352 ? 24.328 5.41 23.062 1 29.58 352 LYS B N 1
ATOM 5465 C CA . LYS B 1 352 ? 24.703 4 23.094 1 29.58 352 LYS B CA 1
ATOM 5466 C C . LYS B 1 352 ? 26.219 3.834 22.953 1 29.58 352 LYS B C 1
ATOM 5468 O O . LYS B 1 352 ? 26.719 2.717 22.781 1 29.58 352 LYS B O 1
ATOM 5473 N N . ILE B 1 353 ? 26.938 4.93 22.594 1 22.56 353 ILE B N 1
ATOM 5474 C CA . ILE B 1 353 ? 28.312 4.582 22.875 1 22.56 353 ILE B CA 1
ATOM 5475 C C . ILE B 1 353 ? 28.609 4.797 24.359 1 22.56 353 ILE B C 1
ATOM 5477 O O . ILE B 1 353 ? 28.25 5.82 24.938 1 22.56 353 ILE B O 1
#

Nearest PDB structures (foldseek):
  5o3u-assembly3_C  TM=6.518E-01  e=5.194E-09  Gypsophila vaccaria
  5uw6-assembly3_C  TM=6.483E-01  e=8.769E-09  Gypsophila vaccaria
  4hxg-assembly2_G  TM=6.291E-01  e=1.318E-08  Pyrococcus horikoshii OT3
  5lcn-assembly1_A  TM=6.337E-01  e=2.563E-07  Pyrococcus furiosus DSM 3638
  7b7h-assembly1_A  TM=4.906E-01  e=1.264E-05  Opitutus terrae PB90-1

Foldseek 3Di:
DDPDDAQLPAQDPPPPPDFFDWDWDDDPNWTKIKGCLVVQALQAQEEEEEEEAEAQQAWQVSCRVLQRLLQVLQSPDPCRNHYPYMYMTTGFALYDVRNDDPLLSDAVLVPNLQVLVSLVCRLCVRLVVVLVCVVCVCCVSPVVSSHDHQAYEYEYAHSGLQSQLLNLQPHVRHFEYERHLHALFSPLLVLVSCVVSVPCLQPVDVVGNPRVPCDSSHNPVNVVVCLPRRNCNPQVVLPDDRPDDLVPLLDADDPVSCVVRVVSCLRGFQQHAYEAEHECAEPNRHVVNRNSVVNNVCQQQPVVHVNHPRNGHYHYYYHYPDYSHNHNVNSVVVSVSSSVVSVVVVPVVVVVD/DDDDDAQLPAQDPPPPPDFFDWDWDDDPNWTKIKGCLVVQALQAQEEEEEEEAEAQQAWQVSCRVLQRLLQVLQSPDPCRNHYPYMYMTTGFALYDVRNDDPLLSDAVLVPNLQVLVSLVCRLLVRLVVVLVCVVCVCCVSPVVSSHDHQAYEYEYAHSGLQSQLLNLQPHVRHFEYERHLHALFSPLLVLVSCVVSVPCLQPVDVVGNPRVCCDSSHNPVNVVVCLPRRNCNPQVVLPDDRPDDLVPLLDADDPVSCVVRVVSCLRGFQQHAYEAEHECAEPNRHVVNRNSVVNNVCQQQPVVHVNHPRNGHYHYYYDYPDYSHNHNVNSVVVSVSSSVVSVVVVPPVVVVD

Sequence (706 aa):
MAATPDPLEKTHDGSSARATSKQTIPIAGILCDLYGLEELSASAKEVTCLWLLNPRLSNKARMQPMADAAIRGWEKRPGSSSRGLICVAFDQRNHGTRLVDKRANEAWRSGNPNHAQDMFSVFQGTAADTSQLINYLPAYAFPDSERFITDHIVLGVSLGGHAAWHCVLHDPRITAAVVVIGCTDYVRVMSDRARLSKLHTWTSTDPPGKTFLGSRDFPPSLLEAVDRWDPTGLLMGPMFERNVNVNQVLRDPSERELQQLLPLMRTHLAGKRILNMAGGADKLVPYKASESFLKWLKKAIAPGGWYSGRGVHLEDRIFDGVGHEFTPGMMQEAIRFISETLEGHRTGADAKIMAATPDPLEKTHDGSSARATSKQTIPIAGILCDLYGLEELSASAKEVTCLWLLNPRLSNKARMQPMADAAIRGWEKRPGSSSRGLICVAFDQRNHGTRLVDKRANEAWRSGNPNHAQDMFSVFQGTAADTSQLINYLPAYAFPDSERFITDHIVLGVSLGGHAAWHCVLHDPRITAAVVVIGCTDYVRVMSDRARLSKLHTWTSTDPPGKTFLGSRDFPPSLLEAVDRWDPTGLLMGPMFERNVNVNQVLRDPSERELQQLLPLMRTHLAGKRILNMAGGADKLVPYKASESFLKWLKKAIAPGGWYSGRGVHLEDRIFDGVGHEFTPGMMQEAIRFISETLEGHRTGADAKI